Protein AF-A0A3A9BM10-F1 (afdb_monomer_lite)

Sequence (482 aa):
MTKKIKNFGVSIGGGRARRQSRIPGQGSKAATGNDRKELGEEYSKADRIKEEGVYSTQPRVSHNRKKQYQLSRLTSVKRTGPEYLPGGRHADERDFKALGIKGVEFGVSLSDEDAQEAMDACYLALCDLARVLNIDKKEVSLGGTLSLSFGARGHGGAGPVTYDPKYQVINFTREGGAGSLAHEWAHALDYYIGKACRLGRDGTRAAVSGCPGMEGVPPSVNELLWGMVSRREPLTNKEQLQIMEEISQNRIREEEIRCGEILQSVIPNTLTDQQQTAWNRAVWEVYDTRRCASLDMYVLRNYPNRAIEELSRVHKEITGHAIPKDKKRRLNYAFASLARIEEIPVNVERPRWREHKTEFYKNSWEMDKRYAKTIHGRYSDNCERLARAFEAYVADKLEKEGNQSQYLTAHSEDVVFVRENGESVYGGPVGEEKAEINRRFDVMFWELKEMRVFRWENIEEGKVYQKTLGASKNSKRILIRC

Foldseek 3Di:
DQDQDAKDADDQPDFDDPPPDDDDDDDDDDDDDDDDDDDDDDPDDDDDDDDDDDDDDDDDDDDDDFAAFDDDADPDWDWDDDDPAPPPDFDDPVLCVQLLARIEEEAPPDDSVNVRVVRRLVSVQLVLVCVLLVHRSNCLNQQSQAHEYEQRDDDPPAHQWAADLVSNYIYGHPRDQQAQQLLRSLLSVQQLQQVLLVHDPDPDRDGLLQPAPDPSRDPLSNVLLVLLWKDKDWDDLVRLVVVLVVVLVVVLVVLVVVLVVLVVVLDDPDADPVLVVQLVVLVVLCLVCLLVQDLCALVDPPRHDPSLVSNQVSSCVVPVHGDDSVSSSSSSVSSPVSNVSNPDDRDCPDTDIDMDTALSLVLQVVQQVRHDAHPVGGCNRSSNLSSLLSLLLSQVSQVVVVIGTSSRHVQNFPFSDADPVRRTRHSHHDDPSSVVSSVSVVVVSVVCVVSVSSDNDPPPDDDDPPDDPPDDPDPPDPPPDD

Radius of gyration: 34.66 Å; chains: 1; bounding box: 82×55×111 Å

pLDDT: mean 79.81, std 23.41, range [23.67, 98.62]

Structure (mmCIF, N/CA/C/O backbone):
data_AF-A0A3A9BM10-F1
#
_entry.id   AF-A0A3A9BM10-F1
#
loop_
_atom_site.group_PDB
_atom_site.id
_atom_site.type_symbol
_atom_site.label_atom_id
_atom_site.label_alt_id
_atom_site.label_comp_id
_atom_site.label_asym_id
_atom_site.label_entity_id
_atom_site.label_seq_id
_atom_site.pdbx_PDB_ins_code
_atom_site.Cartn_x
_atom_site.Cartn_y
_atom_site.Cartn_z
_atom_site.occupancy
_atom_site.B_iso_or_equiv
_atom_site.auth_seq_id
_atom_site.auth_comp_id
_atom_site.auth_asym_id
_atom_site.auth_atom_id
_atom_site.pdbx_PDB_model_num
ATOM 1 N N . MET A 1 1 ? -24.325 1.081 42.098 1.00 33.94 1 MET A N 1
ATOM 2 C CA . MET A 1 1 ? -23.499 -0.043 42.589 1.00 33.94 1 MET A CA 1
ATOM 3 C C . MET A 1 1 ? -22.815 -0.668 41.385 1.00 33.94 1 MET A C 1
ATOM 5 O O . MET A 1 1 ? -23.440 -1.456 40.686 1.00 33.94 1 MET A O 1
ATOM 9 N N . THR A 1 2 ? -21.588 -0.255 41.079 1.00 46.53 2 THR A N 1
ATOM 10 C CA . THR A 1 2 ? -20.764 -0.876 40.034 1.00 46.53 2 THR A CA 1
ATOM 11 C C . THR A 1 2 ? -20.427 -2.300 40.481 1.00 46.53 2 THR A C 1
ATOM 13 O O . THR A 1 2 ? -19.911 -2.523 41.577 1.00 46.53 2 THR A O 1
ATOM 16 N N . LYS A 1 3 ? -20.828 -3.304 39.693 1.00 59.88 3 LYS A N 1
ATOM 17 C CA . LYS A 1 3 ? -20.372 -4.681 39.915 1.00 59.88 3 LYS A CA 1
ATOM 18 C C . LYS A 1 3 ? -18.867 -4.700 39.665 1.00 59.88 3 LYS A C 1
ATOM 20 O O . LYS A 1 3 ? -18.425 -4.142 38.671 1.00 59.88 3 LYS A O 1
ATOM 25 N N . LYS A 1 4 ? -18.112 -5.383 40.527 1.00 74.19 4 LYS A N 1
ATOM 26 C CA . LYS A 1 4 ? -16.671 -5.578 40.333 1.00 74.19 4 LYS A CA 1
ATOM 27 C C . LYS A 1 4 ? -16.402 -6.177 38.950 1.00 74.19 4 LYS A C 1
ATOM 29 O O . LYS A 1 4 ? -16.955 -7.247 38.660 1.00 74.19 4 LYS A O 1
ATOM 34 N N . ILE A 1 5 ? -15.572 -5.524 38.137 1.00 82.06 5 ILE A N 1
ATOM 35 C CA . ILE A 1 5 ? -15.242 -6.001 36.792 1.00 82.06 5 ILE A CA 1
ATOM 36 C C . ILE A 1 5 ? -14.338 -7.226 36.916 1.00 82.06 5 ILE A C 1
ATOM 38 O O . ILE A 1 5 ? -13.445 -7.308 37.762 1.00 82.06 5 ILE A O 1
ATOM 42 N N . LYS A 1 6 ? -14.626 -8.251 36.113 1.00 85.69 6 LYS A N 1
ATOM 43 C CA . LYS A 1 6 ? -13.906 -9.527 36.121 1.00 85.69 6 LYS A CA 1
ATOM 44 C C . LYS A 1 6 ? -13.590 -9.935 34.695 1.00 85.69 6 LYS A C 1
ATOM 46 O O . LYS A 1 6 ? -14.360 -9.641 33.791 1.00 85.69 6 LYS A O 1
ATOM 51 N N . ASN A 1 7 ? -12.488 -10.656 34.519 1.00 87.81 7 ASN A N 1
ATOM 52 C CA . ASN A 1 7 ? -12.146 -11.277 33.242 1.00 87.81 7 ASN A CA 1
ATOM 53 C C . ASN A 1 7 ? -13.258 -12.239 32.803 1.00 87.81 7 ASN A C 1
ATOM 55 O O . ASN A 1 7 ? -13.839 -12.934 33.643 1.00 87.81 7 ASN A O 1
ATOM 59 N N . PHE A 1 8 ? -13.502 -12.318 31.498 1.00 91.88 8 PHE A N 1
ATOM 60 C CA . PHE A 1 8 ? -14.500 -13.214 30.921 1.00 91.88 8 PHE A CA 1
ATOM 61 C C . PHE A 1 8 ? -14.061 -13.774 29.563 1.00 91.88 8 PHE A C 1
ATOM 63 O O . PHE A 1 8 ? -13.199 -13.214 28.887 1.00 91.88 8 PHE A O 1
ATOM 70 N N . GLY A 1 9 ? -14.665 -14.897 29.164 1.00 86.88 9 GLY A N 1
ATOM 71 C CA . GLY A 1 9 ? -14.280 -15.659 27.972 1.00 86.88 9 GLY A CA 1
ATOM 72 C C . GLY A 1 9 ? -13.112 -16.625 28.204 1.00 86.88 9 GLY A C 1
ATOM 73 O O . GLY A 1 9 ? -12.806 -17.003 29.336 1.00 86.88 9 GLY A O 1
ATOM 74 N N . VAL A 1 10 ? -12.487 -17.081 27.117 1.00 84.00 10 VAL A N 1
ATOM 75 C CA . VAL A 1 10 ? -11.364 -18.032 27.177 1.00 84.00 10 VAL A CA 1
ATOM 76 C C . VAL A 1 10 ? -10.119 -17.329 27.717 1.00 84.00 10 VAL A C 1
ATOM 78 O O . VAL A 1 10 ? -9.809 -16.220 27.289 1.00 84.00 10 VAL A O 1
ATOM 81 N N . SER A 1 11 ? -9.372 -17.996 28.606 1.00 81.06 11 SER A N 1
ATOM 82 C CA . SER A 1 11 ? -8.107 -17.466 29.128 1.00 81.06 11 SER A CA 1
ATOM 83 C C . SER A 1 11 ? -7.165 -17.088 27.985 1.00 81.06 11 SER A C 1
ATOM 85 O O . SER A 1 11 ? -6.827 -17.915 27.129 1.00 81.06 11 SER A O 1
ATOM 87 N N . ILE A 1 12 ? -6.737 -15.828 27.978 1.00 78.69 12 ILE A N 1
ATOM 88 C CA . ILE A 1 12 ? -5.762 -15.326 27.027 1.00 78.69 12 ILE A CA 1
ATOM 89 C C . ILE A 1 12 ? -4.405 -15.696 27.640 1.00 78.69 12 ILE A C 1
ATOM 91 O O . ILE A 1 12 ? -4.025 -15.223 28.710 1.00 78.69 12 ILE A O 1
ATOM 95 N N . GLY A 1 13 ? -3.677 -16.628 27.021 1.00 63.09 13 GLY A N 1
ATOM 96 C CA . GLY A 1 13 ? -2.389 -17.097 27.545 1.00 63.09 13 GLY A CA 1
ATOM 97 C C . GLY A 1 13 ? -1.423 -15.943 27.875 1.00 63.09 13 GLY A C 1
ATOM 98 O O . GLY A 1 13 ? -1.469 -14.873 27.267 1.00 63.09 13 GLY A O 1
ATOM 99 N N . GLY A 1 14 ? -0.544 -16.144 28.863 1.00 60.22 14 GLY A N 1
ATOM 100 C CA . GLY A 1 14 ? 0.511 -15.179 29.215 1.00 60.22 14 GLY A CA 1
ATOM 101 C C . GLY A 1 14 ? 0.313 -14.375 30.509 1.00 60.22 14 GLY A C 1
ATOM 102 O O . GLY A 1 14 ? 1.160 -13.542 30.825 1.00 60.22 14 GLY A O 1
ATOM 103 N N . GLY A 1 15 ? -0.739 -14.628 31.295 1.00 44.81 15 GLY A N 1
ATOM 104 C CA . GLY A 1 15 ? -0.884 -14.046 32.635 1.00 44.81 15 GLY A CA 1
ATOM 105 C C . GLY A 1 15 ? 0.106 -14.644 33.650 1.00 44.81 15 GLY A C 1
ATOM 106 O O . GLY A 1 15 ? 0.186 -15.861 33.815 1.00 44.81 15 GLY A O 1
ATOM 107 N N . ARG A 1 16 ? 0.858 -13.802 34.373 1.00 35.97 16 ARG A N 1
ATOM 108 C CA . ARG A 1 16 ? 1.695 -14.237 35.508 1.00 35.97 16 ARG A CA 1
ATOM 109 C C . ARG A 1 16 ? 0.796 -14.647 36.684 1.00 35.97 16 ARG A C 1
ATOM 111 O O . ARG A 1 16 ? 0.310 -13.792 37.420 1.00 35.97 16 ARG A O 1
ATOM 118 N N . ALA A 1 17 ? 0.630 -15.947 36.918 1.00 34.75 17 ALA A N 1
ATOM 119 C CA . ALA A 1 17 ? 0.115 -16.446 38.191 1.00 34.75 17 ALA A CA 1
ATOM 120 C C . ALA A 1 17 ? 1.181 -16.233 39.284 1.00 34.75 17 ALA A C 1
ATOM 122 O O . ALA A 1 17 ? 2.255 -16.838 39.244 1.00 34.75 17 ALA A O 1
ATOM 123 N N . ARG A 1 18 ? 0.913 -15.376 40.279 1.00 32.56 18 ARG A N 1
ATOM 124 C CA . ARG A 1 18 ? 1.714 -15.343 41.514 1.00 32.56 18 ARG A CA 1
ATOM 125 C C . ARG A 1 18 ? 1.472 -16.663 42.254 1.00 32.56 18 ARG A C 1
ATOM 127 O O . ARG A 1 18 ? 0.453 -16.815 42.922 1.00 32.56 18 ARG A O 1
ATOM 134 N N . ARG A 1 19 ? 2.407 -17.616 42.157 1.00 27.39 19 ARG A N 1
ATOM 135 C CA . ARG A 1 19 ? 2.514 -18.710 43.135 1.00 27.39 19 ARG A CA 1
ATOM 136 C C . ARG A 1 19 ? 2.706 -18.069 44.512 1.00 27.39 19 ARG A C 1
ATOM 138 O O . ARG A 1 19 ? 3.761 -17.505 44.785 1.00 27.39 19 ARG A O 1
ATOM 145 N N . GLN A 1 20 ? 1.691 -18.138 45.370 1.00 29.11 20 GLN A N 1
ATOM 146 C CA . GLN A 1 20 ? 1.884 -17.958 46.805 1.00 29.11 20 GLN A CA 1
ATOM 147 C C . GLN A 1 20 ? 2.619 -19.198 47.322 1.00 29.11 20 GLN A C 1
ATOM 149 O O . GLN A 1 20 ? 2.002 -20.228 47.576 1.00 29.11 20 GLN A O 1
ATOM 154 N N . SER A 1 21 ? 3.943 -19.132 47.446 1.00 27.73 21 SER A N 1
ATOM 155 C CA . SER A 1 21 ? 4.690 -20.122 48.221 1.00 27.73 21 SER A CA 1
ATOM 156 C C . SER A 1 21 ? 4.852 -19.610 49.648 1.00 27.73 21 SER A C 1
ATOM 158 O O . SER A 1 21 ? 5.588 -18.656 49.898 1.00 27.73 21 SER A O 1
ATOM 160 N N . ARG A 1 22 ? 4.139 -20.264 50.571 1.00 25.30 22 ARG A N 1
ATOM 161 C CA . ARG A 1 22 ? 4.436 -20.276 52.006 1.00 25.30 22 ARG A CA 1
ATOM 162 C C . ARG A 1 22 ? 5.917 -20.619 52.221 1.00 25.30 22 ARG A C 1
ATOM 164 O O . ARG A 1 22 ? 6.416 -21.563 51.618 1.00 25.30 22 ARG A O 1
ATOM 171 N N . ILE A 1 23 ? 6.582 -19.872 53.096 1.00 30.00 23 ILE A N 1
ATOM 172 C CA . ILE A 1 23 ? 7.877 -20.236 53.694 1.00 30.00 23 ILE A CA 1
ATOM 173 C C . ILE A 1 23 ? 7.587 -21.298 54.771 1.00 30.00 23 ILE A C 1
ATOM 175 O O . ILE A 1 23 ? 6.645 -21.100 55.544 1.00 30.00 23 ILE A O 1
ATOM 179 N N . PRO A 1 24 ? 8.303 -22.441 54.793 1.00 25.88 24 PRO A N 1
ATOM 180 C CA . PRO A 1 24 ? 9.359 -22.601 55.804 1.00 25.88 24 PRO A CA 1
ATOM 181 C C . PRO A 1 24 ? 10.594 -23.419 55.368 1.00 25.88 24 PRO A C 1
ATOM 183 O O . PRO A 1 24 ? 10.475 -24.427 54.681 1.00 25.88 24 PRO A O 1
ATOM 186 N N . GLY A 1 25 ? 11.761 -23.038 55.909 1.00 24.45 25 GLY A N 1
ATOM 187 C CA . GLY A 1 25 ? 12.775 -24.008 56.359 1.00 24.45 25 GLY A CA 1
ATOM 188 C C . GLY A 1 25 ? 14.046 -24.197 55.519 1.00 24.45 25 GLY A C 1
ATOM 189 O O . GLY A 1 25 ? 14.058 -24.980 54.585 1.00 24.45 25 GLY A O 1
ATOM 190 N N . GLN A 1 26 ? 15.108 -23.499 55.942 1.00 26.48 26 GLN A N 1
ATOM 191 C CA . GLN A 1 26 ? 16.549 -23.836 55.962 1.00 26.48 26 GLN A CA 1
ATOM 192 C C . GLN A 1 26 ? 17.151 -24.875 54.988 1.00 26.48 26 GLN A C 1
ATOM 194 O O . GLN A 1 26 ? 16.798 -26.048 54.988 1.00 26.48 26 GLN A O 1
ATOM 199 N N . GLY A 1 27 ? 18.240 -24.467 54.322 1.00 23.67 27 GLY A N 1
ATOM 200 C CA . GLY A 1 27 ? 19.217 -25.376 53.716 1.00 23.67 27 GLY A CA 1
ATOM 201 C C . GLY A 1 27 ? 20.164 -24.663 52.753 1.00 23.67 27 GLY A C 1
ATOM 202 O O . GLY A 1 27 ? 19.807 -24.358 51.625 1.00 23.67 27 GLY A O 1
ATOM 203 N N . SER A 1 28 ? 21.365 -24.364 53.226 1.00 25.94 28 SER A N 1
ATOM 204 C CA . SER A 1 28 ? 22.469 -23.677 52.554 1.00 25.94 28 SER A CA 1
ATOM 205 C C . SER A 1 28 ? 22.942 -24.326 51.243 1.00 25.94 28 SER A C 1
ATOM 207 O O . SER A 1 28 ? 23.122 -25.539 51.180 1.00 25.94 28 SER A O 1
ATOM 209 N N . LYS A 1 29 ? 23.273 -23.494 50.241 1.00 25.28 29 LYS A N 1
ATOM 210 C CA . LYS A 1 29 ? 24.577 -23.470 49.539 1.00 25.28 29 LYS A CA 1
ATOM 211 C C . LYS A 1 29 ? 24.600 -22.380 48.463 1.00 25.28 29 LYS A C 1
ATOM 213 O O . LYS A 1 29 ? 23.728 -22.304 47.605 1.00 25.28 29 LYS A O 1
ATOM 218 N N . ALA A 1 30 ? 25.618 -21.529 48.547 1.00 27.72 30 ALA A N 1
ATOM 219 C CA . ALA A 1 30 ? 25.944 -20.516 47.558 1.00 27.72 30 ALA A CA 1
ATOM 220 C C . ALA A 1 30 ? 26.452 -21.177 46.268 1.00 27.72 30 ALA A C 1
ATOM 222 O O . ALA A 1 30 ? 27.347 -22.019 46.319 1.00 27.72 30 ALA A O 1
ATOM 223 N N . ALA A 1 31 ? 25.911 -20.758 45.126 1.00 25.73 31 ALA A N 1
ATOM 224 C CA . ALA A 1 31 ? 26.494 -20.993 43.814 1.00 25.73 31 ALA A CA 1
ATOM 225 C C . ALA A 1 31 ? 26.335 -19.714 42.984 1.00 25.73 31 ALA A C 1
ATOM 227 O O . ALA A 1 31 ? 25.233 -19.275 42.661 1.00 25.73 31 ALA A O 1
ATOM 228 N N . THR A 1 32 ? 27.470 -19.086 42.711 1.00 29.34 32 THR A N 1
ATOM 229 C CA . THR A 1 32 ? 27.656 -17.990 41.765 1.00 29.34 32 THR A CA 1
ATOM 230 C C . THR A 1 32 ? 27.450 -18.514 40.344 1.00 29.34 32 THR A C 1
ATOM 232 O O . THR A 1 32 ? 28.183 -19.402 39.917 1.00 29.34 32 THR A O 1
ATOM 235 N N . GLY A 1 33 ? 26.481 -17.971 39.607 1.00 26.00 33 GLY A N 1
ATOM 236 C CA . GLY A 1 33 ? 26.211 -18.359 38.222 1.00 26.00 33 GLY A CA 1
ATOM 237 C C . GLY A 1 33 ? 25.327 -17.330 37.529 1.00 26.00 33 GLY A C 1
ATOM 238 O O . GLY A 1 33 ? 24.178 -17.121 37.904 1.00 26.00 33 GLY A O 1
ATOM 239 N N . ASN A 1 34 ? 25.911 -16.629 36.566 1.00 28.83 34 ASN A N 1
ATOM 240 C CA . ASN A 1 34 ? 25.317 -15.544 35.800 1.00 28.83 34 ASN A CA 1
ATOM 241 C C . ASN A 1 34 ? 24.518 -16.111 34.612 1.00 28.83 34 ASN A C 1
ATOM 243 O O . ASN A 1 34 ? 25.023 -16.112 33.496 1.00 28.83 34 ASN A O 1
ATOM 247 N N . ASP A 1 35 ? 23.284 -16.565 34.843 1.00 26.73 35 ASP A N 1
ATOM 248 C CA . ASP A 1 35 ? 22.366 -16.985 33.772 1.00 26.73 35 ASP A CA 1
ATOM 249 C C . ASP A 1 35 ? 21.351 -15.879 33.463 1.00 26.73 35 ASP A C 1
ATOM 251 O O . ASP A 1 35 ? 20.239 -15.807 33.994 1.00 26.73 35 ASP A O 1
ATOM 255 N N . ARG A 1 36 ? 21.755 -14.971 32.573 1.00 27.80 36 ARG A N 1
ATOM 256 C CA . ARG A 1 36 ? 20.855 -14.072 31.843 1.00 27.80 36 ARG A CA 1
ATOM 257 C C . ARG A 1 36 ? 21.350 -13.935 30.413 1.00 27.80 36 ARG A C 1
ATOM 259 O O . ARG A 1 36 ? 22.270 -13.157 30.178 1.00 27.80 36 ARG A O 1
ATOM 266 N N . LYS A 1 37 ? 20.688 -14.633 29.486 1.00 29.12 37 LYS A N 1
ATOM 267 C CA . LYS A 1 37 ? 20.359 -14.206 28.109 1.00 29.12 37 LYS A CA 1
ATOM 268 C C . LYS A 1 37 ? 20.021 -15.431 27.263 1.00 29.12 37 LYS A C 1
ATOM 270 O O . LYS A 1 37 ? 20.894 -15.943 26.592 1.00 29.12 37 LYS A O 1
ATOM 275 N N . GLU A 1 38 ? 18.754 -15.814 27.218 1.00 30.31 38 GLU A N 1
ATOM 276 C CA . GLU A 1 38 ? 18.156 -16.395 26.013 1.00 30.31 38 GLU A CA 1
ATOM 277 C C . GLU A 1 38 ? 16.680 -16.017 26.030 1.00 30.31 38 GLU A C 1
ATOM 279 O O . GLU A 1 38 ? 15.956 -16.415 26.935 1.00 30.31 38 GLU A O 1
ATOM 284 N N . LEU A 1 39 ? 16.286 -15.135 25.110 1.00 28.12 39 LEU A N 1
ATOM 285 C CA . LEU A 1 39 ? 14.933 -14.928 24.580 1.00 28.12 39 LEU A CA 1
ATOM 286 C C . LEU A 1 39 ? 14.996 -13.657 23.729 1.00 28.12 39 LEU A C 1
ATOM 288 O O . LEU A 1 39 ? 14.843 -12.545 24.237 1.00 28.12 39 LEU A O 1
ATOM 292 N N . GLY A 1 40 ? 15.269 -13.825 22.435 1.00 30.12 40 GLY A N 1
ATOM 293 C CA . GLY A 1 40 ? 15.152 -12.726 21.478 1.00 30.12 40 GLY A CA 1
ATOM 294 C C . GLY A 1 40 ? 16.140 -12.717 20.320 1.00 30.12 40 GLY A C 1
ATOM 295 O O . GLY A 1 40 ? 16.544 -11.631 19.934 1.00 30.12 40 GLY A O 1
ATOM 296 N N . GLU A 1 41 ? 16.517 -13.859 19.746 1.00 30.02 41 GLU A N 1
ATOM 297 C CA . GLU A 1 41 ? 17.205 -13.885 18.447 1.00 30.02 41 GLU A CA 1
ATOM 298 C C . GLU A 1 41 ? 16.760 -15.102 17.634 1.00 30.02 41 GLU A C 1
ATOM 300 O O . GLU A 1 41 ? 17.451 -16.107 17.570 1.00 30.02 41 GLU A O 1
ATOM 305 N N . GLU A 1 42 ? 15.592 -15.020 16.997 1.00 26.86 42 GLU A N 1
ATOM 306 C CA . GLU A 1 42 ? 15.234 -15.970 15.937 1.00 26.86 42 GLU A CA 1
ATOM 307 C C . GLU A 1 42 ? 14.330 -15.321 14.879 1.00 26.86 42 GLU A C 1
ATOM 309 O O . GLU A 1 42 ? 13.257 -15.801 14.559 1.00 26.86 42 GLU A O 1
ATOM 314 N N . TYR A 1 43 ? 14.767 -14.184 14.330 1.00 27.44 43 TYR A N 1
ATOM 315 C CA . TYR A 1 43 ? 14.277 -13.670 13.045 1.00 27.44 43 TYR A CA 1
ATOM 316 C C . TYR A 1 43 ? 15.402 -12.897 12.356 1.00 27.44 43 TYR A C 1
ATOM 318 O O . TYR A 1 43 ? 15.563 -11.702 12.580 1.00 27.44 43 TYR A O 1
ATOM 326 N N . SER A 1 44 ? 16.221 -13.610 11.577 1.00 30.20 44 SER A N 1
ATOM 327 C CA . SER A 1 44 ? 16.968 -13.119 10.403 1.00 30.20 44 SER A CA 1
ATOM 328 C C . SER A 1 44 ? 18.084 -14.111 10.065 1.00 30.20 44 SER A C 1
ATOM 330 O O . SER A 1 44 ? 19.231 -13.929 10.470 1.00 30.20 44 SER A O 1
ATOM 332 N N . LYS A 1 45 ? 17.759 -15.179 9.330 1.00 26.55 45 LYS A N 1
ATOM 333 C CA . LYS A 1 45 ? 18.748 -15.946 8.558 1.00 26.55 45 LYS A CA 1
ATOM 334 C C . LYS A 1 45 ? 18.103 -16.487 7.286 1.00 26.55 45 LYS A C 1
ATOM 336 O O . LYS A 1 45 ? 17.608 -17.605 7.257 1.00 26.55 45 LYS A O 1
ATOM 341 N N . ALA A 1 46 ? 18.158 -15.683 6.236 1.00 26.06 46 ALA A N 1
ATOM 342 C CA . ALA A 1 46 ? 18.304 -16.174 4.877 1.00 26.06 46 ALA A CA 1
ATOM 343 C C . ALA A 1 46 ? 19.180 -15.164 4.121 1.00 26.06 46 ALA A C 1
ATOM 345 O O . ALA A 1 46 ? 19.015 -13.958 4.280 1.00 26.06 46 ALA A O 1
ATOM 346 N N . ASP A 1 47 ? 20.135 -15.703 3.371 1.00 29.05 47 ASP A N 1
ATOM 347 C CA . ASP A 1 47 ? 21.004 -15.045 2.391 1.00 29.05 47 ASP A CA 1
ATOM 348 C C . ASP A 1 47 ? 22.193 -14.227 2.908 1.00 29.05 47 ASP A C 1
ATOM 350 O O . ASP A 1 47 ? 22.205 -12.999 2.879 1.00 29.05 47 ASP A O 1
ATOM 354 N N . ARG A 1 48 ? 23.276 -14.938 3.259 1.00 28.11 48 ARG A N 1
ATOM 355 C CA . ARG A 1 48 ? 24.652 -14.488 2.973 1.00 28.11 48 ARG A CA 1
ATOM 356 C C . ARG A 1 48 ? 25.536 -15.675 2.591 1.00 28.11 48 ARG A C 1
ATOM 358 O O . ARG A 1 48 ? 25.987 -16.428 3.452 1.00 28.11 48 ARG A O 1
ATOM 365 N N . ILE A 1 49 ? 25.784 -15.811 1.290 1.00 29.12 49 ILE A N 1
ATOM 366 C CA . ILE A 1 49 ? 26.937 -16.539 0.752 1.00 29.12 49 ILE A CA 1
ATOM 367 C C . ILE A 1 49 ? 28.191 -15.771 1.198 1.00 29.12 49 ILE A C 1
ATOM 369 O O . ILE A 1 49 ? 28.236 -14.544 1.112 1.00 29.12 49 ILE A O 1
ATOM 373 N N . LYS A 1 50 ? 29.157 -16.492 1.773 1.00 25.88 50 LYS A N 1
ATOM 374 C CA . LYS A 1 50 ? 30.409 -15.950 2.308 1.00 25.88 50 LYS A CA 1
ATOM 375 C C . LYS A 1 50 ? 31.418 -15.777 1.172 1.00 25.88 50 LYS A C 1
ATOM 377 O O . LYS A 1 50 ? 31.798 -16.772 0.567 1.00 25.88 50 LYS A O 1
ATOM 382 N N . GLU A 1 51 ? 31.905 -14.560 0.967 1.00 26.73 51 GLU A N 1
ATOM 383 C CA . GLU A 1 51 ? 33.243 -14.326 0.419 1.00 26.73 51 GLU A CA 1
ATOM 384 C C . GLU A 1 51 ? 34.076 -13.628 1.496 1.00 26.73 51 GLU A C 1
ATOM 386 O O . GLU A 1 51 ? 33.649 -12.649 2.112 1.00 26.73 51 GLU A O 1
ATOM 391 N N . GLU A 1 52 ? 35.231 -14.217 1.791 1.00 27.00 52 GLU A N 1
ATOM 392 C CA . GLU A 1 52 ? 36.181 -13.758 2.795 1.00 27.00 52 GLU A CA 1
ATOM 393 C C . GLU A 1 52 ? 36.980 -12.570 2.246 1.00 27.00 52 GLU A C 1
ATOM 395 O O . GLU A 1 52 ? 37.692 -12.686 1.254 1.00 27.00 52 GLU A O 1
ATOM 400 N N . GLY A 1 53 ? 36.871 -11.418 2.909 1.00 24.92 53 GLY A N 1
ATOM 401 C CA . GLY A 1 53 ? 37.636 -10.216 2.597 1.00 24.92 53 GLY A CA 1
ATOM 402 C C . GLY A 1 53 ? 37.942 -9.439 3.873 1.00 24.92 53 GLY A C 1
ATOM 403 O O . GLY A 1 53 ? 37.044 -9.076 4.628 1.00 24.92 53 GLY A O 1
ATOM 404 N N . VAL A 1 54 ? 39.233 -9.245 4.127 1.00 28.75 54 VAL A N 1
ATOM 405 C CA . VAL A 1 54 ? 39.852 -8.606 5.296 1.00 28.75 54 VAL A CA 1
ATOM 406 C C . VAL A 1 54 ? 39.295 -7.193 5.533 1.00 28.75 54 VAL A C 1
ATOM 408 O O . VAL A 1 54 ? 39.421 -6.336 4.664 1.00 28.75 54 VAL A O 1
ATOM 411 N N . TYR A 1 55 ? 38.739 -6.915 6.722 1.00 25.81 55 TYR A N 1
ATOM 412 C CA . TYR A 1 55 ? 38.305 -5.563 7.106 1.00 25.81 55 TYR A CA 1
ATOM 413 C C . TYR A 1 55 ? 39.126 -4.980 8.259 1.00 25.81 55 TYR A C 1
ATOM 415 O O . TYR A 1 55 ? 39.112 -5.464 9.390 1.00 25.81 55 TYR A O 1
ATOM 423 N N . SER A 1 56 ? 39.793 -3.876 7.921 1.00 27.11 56 SER A N 1
ATOM 424 C CA . SER A 1 56 ? 40.359 -2.859 8.804 1.00 27.11 56 SER A CA 1
ATOM 425 C C . SER A 1 56 ? 39.346 -2.385 9.858 1.00 27.11 56 SER A C 1
ATOM 427 O O . SER A 1 56 ? 38.201 -2.048 9.546 1.00 27.11 56 SER A O 1
ATOM 429 N N . THR A 1 57 ? 39.772 -2.352 11.121 1.00 29.83 57 THR A N 1
ATOM 430 C CA . THR A 1 57 ? 38.991 -1.858 12.258 1.00 29.83 57 THR A CA 1
ATOM 431 C C . THR A 1 57 ? 38.973 -0.330 12.275 1.00 29.83 57 THR A C 1
ATOM 433 O O . THR A 1 57 ? 39.907 0.296 12.774 1.00 29.83 57 THR A O 1
ATOM 436 N N . GLN A 1 58 ? 37.895 0.280 11.781 1.00 28.78 58 GLN A N 1
ATOM 437 C CA . GLN A 1 58 ? 37.579 1.676 12.094 1.00 28.78 58 GLN A CA 1
ATOM 438 C C . GLN A 1 58 ? 36.694 1.775 13.355 1.00 28.78 58 GLN A C 1
ATOM 440 O O . GLN A 1 58 ? 35.874 0.882 13.602 1.00 28.78 58 GLN A O 1
ATOM 445 N N . PRO A 1 59 ? 36.841 2.833 14.178 1.00 29.89 59 PRO A N 1
ATOM 446 C CA . PRO A 1 59 ? 36.115 2.969 15.436 1.00 29.89 59 PRO A CA 1
ATOM 447 C C . PRO A 1 59 ? 34.606 3.131 15.210 1.00 29.89 59 PRO A C 1
ATOM 449 O O . PRO A 1 59 ? 34.162 3.876 14.337 1.00 29.89 59 PRO A O 1
ATOM 452 N N . ARG A 1 60 ? 33.799 2.448 16.032 1.00 31.67 60 ARG A N 1
ATOM 453 C CA . ARG A 1 60 ? 32.333 2.546 16.010 1.00 31.67 60 ARG A CA 1
ATOM 454 C C . ARG A 1 60 ? 31.887 3.952 16.416 1.00 31.67 60 ARG A C 1
ATOM 456 O O . ARG A 1 60 ? 31.948 4.306 17.590 1.00 31.67 60 ARG A O 1
ATOM 463 N N . VAL A 1 61 ? 31.376 4.713 15.453 1.00 35.03 61 VAL A N 1
ATOM 464 C CA . VAL A 1 61 ? 30.657 5.971 15.691 1.00 35.03 61 VAL A CA 1
ATOM 465 C C . VAL A 1 61 ? 29.400 5.674 16.519 1.00 35.03 61 VAL A C 1
ATOM 467 O O . VAL A 1 61 ? 28.596 4.807 16.154 1.00 35.03 61 VAL A O 1
ATOM 470 N N . SER A 1 62 ? 29.226 6.365 17.649 1.00 37.53 62 SER A N 1
ATOM 471 C CA . SER A 1 62 ? 28.042 6.231 18.499 1.00 37.53 62 SER A CA 1
ATOM 472 C C . SER A 1 62 ? 26.807 6.729 17.743 1.00 37.53 62 SER A C 1
ATOM 474 O O . SER A 1 62 ? 26.619 7.916 17.494 1.00 37.53 62 SER A O 1
ATOM 476 N N . HIS A 1 63 ? 25.942 5.803 17.336 1.00 51.75 63 HIS A N 1
ATOM 477 C CA . HIS A 1 63 ? 24.665 6.170 16.741 1.00 51.75 63 HIS A CA 1
ATOM 478 C C . HIS A 1 63 ? 23.720 6.592 17.868 1.00 51.75 63 HIS A C 1
ATOM 480 O O . HIS A 1 63 ? 23.352 5.767 18.708 1.00 51.75 63 HIS A O 1
ATOM 486 N N . ASN A 1 64 ? 23.319 7.866 17.891 1.00 62.38 64 ASN A N 1
ATOM 487 C CA . ASN A 1 64 ? 22.237 8.330 18.758 1.00 62.38 64 ASN A CA 1
ATOM 488 C C . ASN A 1 64 ? 21.004 7.438 18.543 1.00 62.38 64 ASN A C 1
ATOM 490 O O . ASN A 1 64 ? 20.499 7.300 17.427 1.00 62.38 64 ASN A O 1
ATOM 494 N N . ARG A 1 65 ? 20.528 6.797 19.615 1.00 80.75 65 ARG A N 1
ATOM 495 C CA . ARG A 1 65 ? 19.362 5.910 19.562 1.00 80.75 65 ARG A CA 1
ATOM 496 C C . ARG A 1 65 ? 18.126 6.741 19.210 1.00 80.75 65 ARG A C 1
ATOM 498 O O . ARG A 1 65 ? 17.781 7.665 19.945 1.00 80.75 65 ARG A O 1
ATOM 505 N N . LYS A 1 66 ? 17.461 6.412 18.096 1.00 87.06 66 LYS A N 1
ATOM 506 C CA . LYS A 1 66 ? 16.213 7.075 17.682 1.00 87.06 66 LYS A CA 1
ATOM 507 C C . LYS A 1 66 ? 15.165 6.964 18.790 1.00 87.06 66 LYS A C 1
ATOM 509 O O . LYS A 1 66 ? 15.051 5.918 19.433 1.00 87.06 66 LYS A O 1
ATOM 514 N N . LYS A 1 67 ? 14.410 8.041 19.010 1.00 87.38 67 LYS A N 1
ATOM 515 C CA . LYS A 1 67 ? 13.311 8.075 19.985 1.00 87.38 67 LYS A CA 1
ATOM 516 C C . LYS A 1 67 ? 12.064 7.418 19.396 1.00 87.38 67 LYS A C 1
ATOM 518 O O . LYS A 1 67 ? 11.885 7.401 18.182 1.00 87.38 67 LYS A O 1
ATOM 523 N N . GLN A 1 68 ? 11.203 6.884 20.251 1.00 83.69 68 GLN A N 1
ATOM 524 C CA . GLN A 1 68 ? 9.904 6.361 19.831 1.00 83.69 68 GLN A CA 1
ATOM 525 C C . GLN A 1 68 ? 8.968 7.522 19.484 1.00 83.69 68 GLN A C 1
ATOM 527 O O . GLN A 1 68 ? 8.968 8.529 20.199 1.00 83.69 68 GLN A O 1
ATOM 532 N N . TYR A 1 69 ? 8.211 7.397 18.391 1.00 83.00 69 TYR A N 1
ATOM 533 C CA . TYR A 1 69 ? 7.179 8.372 18.046 1.00 83.00 69 TYR A CA 1
ATOM 534 C C . TYR A 1 69 ? 6.115 8.392 19.148 1.00 83.00 69 TYR A C 1
ATOM 536 O O . TYR A 1 69 ? 5.730 7.340 19.659 1.00 83.00 69 TYR A O 1
ATOM 544 N N . GLN A 1 70 ? 5.707 9.590 19.558 1.00 76.62 70 GLN A N 1
ATOM 545 C CA . GLN A 1 70 ? 4.712 9.797 20.604 1.00 76.62 70 GLN A CA 1
ATOM 546 C C . GLN A 1 70 ? 3.443 10.307 19.936 1.00 76.62 70 GLN A C 1
ATOM 548 O O . GLN A 1 70 ? 3.464 11.384 19.341 1.00 76.62 70 GLN A O 1
ATOM 553 N N . LEU A 1 71 ? 2.366 9.530 20.034 1.00 75.38 71 LEU A N 1
ATOM 554 C CA . LEU A 1 71 ? 1.044 9.964 19.597 1.00 75.38 71 LEU A CA 1
ATOM 555 C C . LEU A 1 71 ? 0.542 11.098 20.494 1.00 75.38 71 LEU A C 1
ATOM 557 O O . LEU A 1 71 ? 0.895 11.185 21.677 1.00 75.38 71 LEU A O 1
ATOM 561 N N . SER A 1 72 ? -0.277 11.974 19.919 1.00 70.00 72 SER A N 1
ATOM 562 C CA . SER A 1 72 ? -0.922 13.051 20.662 1.00 70.00 72 SER A CA 1
ATOM 563 C C . SER A 1 72 ? -1.811 12.462 21.772 1.00 70.00 72 SER A C 1
ATOM 565 O O . SER A 1 72 ? -2.531 11.488 21.574 1.00 70.00 72 SER A O 1
ATOM 567 N N . ARG A 1 73 ? -1.739 13.003 22.996 1.00 68.94 73 ARG A N 1
ATOM 568 C CA . ARG A 1 73 ? -2.581 12.512 24.100 1.00 68.94 73 ARG A CA 1
ATOM 569 C C . ARG A 1 73 ? -3.995 13.068 23.960 1.00 68.94 73 ARG A C 1
ATOM 571 O O . ARG A 1 73 ? -4.177 14.284 23.964 1.00 68.94 73 ARG A O 1
ATOM 578 N N . LEU A 1 74 ? -4.987 12.183 23.911 1.00 72.25 74 LEU A N 1
ATOM 579 C CA . LEU A 1 74 ? -6.398 12.562 23.961 1.00 72.25 74 LEU A CA 1
ATOM 580 C C . LEU A 1 74 ? -6.806 12.855 25.407 1.00 72.25 74 LEU A C 1
ATOM 582 O O . LEU A 1 74 ? -6.642 12.014 26.287 1.00 72.25 74 LEU A O 1
ATOM 586 N N . THR A 1 75 ? -7.345 14.048 25.656 1.00 67.12 75 THR A N 1
ATOM 587 C CA . THR A 1 75 ? -7.880 14.435 26.975 1.00 67.12 75 THR A CA 1
ATOM 588 C C . THR A 1 75 ? -9.294 13.912 27.213 1.00 67.12 75 THR A C 1
ATOM 590 O O . THR A 1 75 ? -9.694 13.724 28.355 1.00 67.12 75 THR A O 1
ATOM 593 N N . SER A 1 76 ? -10.054 13.688 26.140 1.00 74.69 76 SER A N 1
ATOM 594 C CA . SER A 1 76 ? -11.381 13.069 26.148 1.00 74.69 76 SER A CA 1
ATOM 595 C C . SER A 1 76 ? -11.632 12.410 24.793 1.00 74.69 76 SER A C 1
ATOM 597 O O . SER A 1 76 ? -11.102 12.871 23.780 1.00 74.69 76 SER A O 1
ATOM 599 N N . VAL A 1 77 ? -12.427 11.342 24.775 1.00 82.00 77 VAL A N 1
ATOM 600 C CA . VAL A 1 77 ? -12.770 10.606 23.554 1.00 82.00 77 VAL A CA 1
ATOM 601 C C . VAL A 1 77 ? -14.177 10.989 23.121 1.00 82.00 77 VAL A C 1
ATOM 603 O O . VAL A 1 77 ? -15.146 10.740 23.833 1.00 82.00 77 VAL A O 1
ATOM 606 N N . LYS A 1 78 ? -14.305 11.591 21.941 1.00 88.75 78 LYS A N 1
ATOM 607 C CA . LYS A 1 78 ? -15.590 11.950 21.339 1.00 88.75 78 LYS A CA 1
ATOM 608 C C . LYS A 1 78 ? -16.059 10.868 20.377 1.00 88.75 78 LYS A C 1
ATOM 610 O O . LYS A 1 78 ? -15.283 10.313 19.595 1.00 88.75 78 LYS A O 1
ATOM 615 N N . ARG A 1 79 ? -17.365 10.615 20.405 1.00 92.25 79 ARG A N 1
ATOM 616 C CA . ARG A 1 79 ? -18.046 9.713 19.482 1.00 92.25 79 ARG A CA 1
ATOM 617 C C . ARG A 1 79 ? -19.394 10.297 19.074 1.00 92.25 79 ARG A C 1
ATOM 619 O O . ARG A 1 79 ? -20.159 10.729 19.931 1.00 92.25 79 ARG A O 1
ATOM 626 N N . THR A 1 80 ? -19.697 10.248 17.783 1.00 94.38 80 THR A N 1
ATOM 627 C CA . THR A 1 80 ? -21.043 10.443 17.233 1.00 94.38 80 THR A CA 1
ATOM 628 C C . THR A 1 80 ? -21.394 9.230 16.376 1.00 94.38 80 THR A C 1
ATOM 630 O O . THR A 1 80 ? -20.535 8.680 15.691 1.00 94.38 80 THR A O 1
ATOM 633 N N . GLY A 1 81 ? -22.632 8.754 16.472 1.00 92.56 81 GLY A N 1
ATOM 634 C CA . GLY A 1 81 ? -23.077 7.549 15.779 1.00 92.56 81 GLY A CA 1
ATOM 635 C C . GLY A 1 81 ? -24.288 6.909 16.446 1.00 92.56 81 GLY A C 1
ATOM 636 O O . GLY A 1 81 ? -24.776 7.426 17.454 1.00 92.56 81 GLY A O 1
ATOM 637 N N . PRO A 1 82 ? -24.765 5.771 15.916 1.00 94.25 82 PRO A N 1
ATOM 638 C CA . PRO A 1 82 ? -25.905 5.060 16.479 1.00 94.25 82 PRO A CA 1
ATOM 639 C C . PRO A 1 82 ? -25.709 4.697 17.956 1.00 94.25 82 PRO A C 1
ATOM 641 O O . PRO A 1 82 ? -24.583 4.471 18.421 1.00 94.25 82 PRO A O 1
ATOM 644 N N . GLU A 1 83 ? -26.823 4.610 18.679 1.00 94.50 83 GLU A N 1
ATOM 645 C CA . GLU A 1 83 ? -26.862 4.142 20.062 1.00 94.50 83 GLU A CA 1
ATOM 646 C C . GLU A 1 83 ? -26.852 2.605 20.092 1.00 94.50 83 GLU A C 1
ATOM 648 O O . GLU A 1 83 ? -27.749 1.955 19.557 1.00 94.50 83 GLU A O 1
ATOM 653 N N . TYR A 1 84 ? -25.828 2.011 20.715 1.00 95.31 84 TYR A N 1
ATOM 654 C CA . TYR A 1 84 ? -25.738 0.551 20.905 1.00 95.31 84 TYR A CA 1
ATOM 655 C C . TYR A 1 84 ? -25.950 0.110 22.359 1.00 95.31 84 TYR A C 1
ATOM 657 O O . TYR A 1 84 ? -26.162 -1.076 22.616 1.00 95.31 84 TYR A O 1
ATOM 665 N N . LEU A 1 85 ? -25.889 1.052 23.303 1.00 93.88 85 LEU A N 1
ATOM 666 C CA . LEU A 1 85 ? -26.050 0.835 24.739 1.00 93.88 85 LEU A CA 1
ATOM 667 C C . LEU A 1 85 ? -27.240 1.673 25.238 1.00 93.88 85 LEU A C 1
ATOM 669 O O . LEU A 1 85 ? -27.038 2.760 25.778 1.00 93.88 85 LEU A O 1
ATOM 673 N N . PRO A 1 86 ? -28.483 1.201 25.019 1.00 91.00 86 PRO A N 1
ATOM 674 C CA . PRO A 1 86 ? -29.678 1.990 25.286 1.00 91.00 86 PRO A CA 1
ATOM 675 C C . PRO A 1 86 ? -29.799 2.362 26.763 1.00 91.00 86 PRO A C 1
ATOM 677 O O . PRO A 1 86 ? -29.522 1.546 27.648 1.00 91.00 86 PRO A O 1
ATOM 680 N N . GLY A 1 87 ? -30.247 3.592 27.018 1.00 88.31 87 GLY A N 1
ATOM 681 C CA . GLY A 1 87 ? -30.482 4.092 28.375 1.00 88.31 87 GLY A CA 1
ATOM 682 C C . GLY A 1 87 ? -29.198 4.354 29.166 1.00 88.31 87 GLY A C 1
ATOM 683 O O . GLY A 1 87 ? -29.235 4.352 30.395 1.00 88.31 87 GLY A O 1
ATOM 684 N N . GLY A 1 88 ? -28.065 4.536 28.478 1.00 84.94 88 GLY A N 1
ATOM 685 C CA . GLY A 1 88 ? -26.774 4.831 29.107 1.00 84.94 88 GLY A CA 1
ATOM 686 C C . GLY A 1 88 ? -26.205 3.671 29.924 1.00 84.94 88 GLY A C 1
ATOM 687 O O . GLY A 1 88 ? -25.425 3.894 30.847 1.00 84.94 88 GLY A O 1
ATOM 688 N N . ARG A 1 89 ? -26.620 2.431 29.629 1.00 94.44 89 ARG A N 1
ATOM 689 C CA . ARG A 1 89 ? -26.069 1.249 30.299 1.00 94.44 89 ARG A CA 1
ATOM 690 C C . ARG A 1 89 ? -24.605 1.030 29.910 1.00 94.44 89 ARG A C 1
ATOM 692 O O . ARG A 1 89 ? -24.184 1.381 28.815 1.00 94.44 89 ARG A O 1
ATOM 699 N N . HIS A 1 90 ? -23.876 0.344 30.775 1.00 94.69 90 HIS A N 1
ATOM 700 C CA . HIS A 1 90 ? -22.525 -0.122 30.488 1.00 94.69 90 HIS A CA 1
ATOM 701 C C . HIS A 1 90 ? -22.526 -1.375 29.597 1.00 94.69 90 HIS A C 1
ATOM 703 O O . HIS A 1 90 ? -23.470 -2.179 29.641 1.00 94.69 90 HIS A O 1
ATOM 709 N N . ALA A 1 91 ? -21.469 -1.538 28.800 1.00 94.62 91 ALA A N 1
ATOM 710 C CA . ALA A 1 91 ? -21.191 -2.761 28.062 1.00 94.62 91 ALA A CA 1
ATOM 711 C C . ALA A 1 91 ? -20.785 -3.881 29.028 1.00 94.62 91 ALA A C 1
ATOM 713 O O . ALA A 1 91 ? -20.043 -3.660 29.989 1.00 94.62 91 ALA A O 1
ATOM 714 N N . ASP A 1 92 ? -21.250 -5.099 28.761 1.00 93.62 92 ASP A N 1
ATOM 715 C CA . ASP A 1 92 ? -20.957 -6.270 29.585 1.00 93.62 92 ASP A CA 1
ATOM 716 C C . ASP A 1 92 ? -20.440 -7.468 28.766 1.00 93.62 92 ASP A C 1
ATOM 718 O O . ASP A 1 92 ? -20.240 -7.405 27.553 1.00 93.62 92 ASP A O 1
ATOM 722 N N . GLU A 1 93 ? -20.193 -8.596 29.434 1.00 94.50 93 GLU A N 1
ATOM 723 C CA . GLU A 1 93 ? -19.722 -9.830 28.791 1.00 94.50 93 GLU A CA 1
ATOM 724 C C . GLU A 1 93 ? -20.615 -10.288 27.620 1.00 94.50 93 GLU A C 1
ATOM 726 O O . GLU A 1 93 ? -20.110 -10.848 26.643 1.00 94.50 93 GLU A O 1
ATOM 731 N N . ARG A 1 94 ? -21.936 -10.077 27.695 1.00 94.69 94 ARG A N 1
ATOM 732 C CA . ARG A 1 94 ? -22.875 -10.511 26.650 1.00 94.69 94 ARG A CA 1
ATOM 733 C C . ARG A 1 94 ? -22.687 -9.691 25.382 1.00 94.69 94 ARG A C 1
ATOM 735 O O . ARG A 1 94 ? -22.745 -10.262 24.295 1.00 94.69 94 ARG A O 1
ATOM 742 N N . ASP A 1 95 ? -22.412 -8.399 25.523 1.00 96.69 95 ASP A N 1
ATOM 743 C CA . ASP A 1 95 ? -22.135 -7.497 24.405 1.00 96.69 95 ASP A CA 1
ATOM 744 C C . ASP A 1 95 ? -20.878 -7.934 23.632 1.00 96.69 95 ASP A C 1
ATOM 746 O O . ASP A 1 95 ? -20.912 -8.096 22.411 1.00 96.69 95 ASP A O 1
ATOM 750 N N . PHE A 1 96 ? -19.784 -8.243 24.334 1.00 96.56 96 PHE A N 1
ATOM 751 C CA . PHE A 1 96 ? -18.552 -8.732 23.699 1.00 96.56 96 PHE A CA 1
ATOM 752 C C . PHE A 1 96 ? -18.703 -10.138 23.101 1.00 96.56 96 PHE A C 1
ATOM 754 O O . PHE A 1 96 ? -18.170 -10.404 22.021 1.00 96.56 96 PHE A O 1
ATOM 761 N N . LYS A 1 97 ? -19.479 -11.029 23.734 1.00 94.75 97 LYS A N 1
ATOM 762 C CA . LYS A 1 97 ? -19.847 -12.324 23.131 1.00 94.75 97 LYS A CA 1
ATOM 763 C C . LYS A 1 97 ? -20.672 -12.153 21.856 1.00 94.75 97 LYS A C 1
ATOM 765 O O . LYS A 1 97 ? -20.483 -12.916 20.913 1.00 94.75 97 LYS A O 1
ATOM 770 N N . ALA A 1 98 ? -21.551 -11.151 21.792 1.00 95.06 98 ALA A N 1
ATOM 771 C CA . ALA A 1 98 ? -22.320 -10.843 20.586 1.00 95.06 98 ALA A CA 1
ATOM 772 C C . ALA A 1 98 ? -21.436 -10.323 19.437 1.00 95.06 98 ALA A C 1
ATOM 774 O O . ALA A 1 98 ? -21.759 -10.568 18.277 1.00 95.06 98 ALA A O 1
ATOM 775 N N . LEU A 1 99 ? -20.300 -9.686 19.749 1.00 96.25 99 LEU A N 1
ATOM 776 C CA . LEU A 1 99 ? -19.239 -9.351 18.786 1.00 96.25 99 LEU A CA 1
ATOM 777 C C . LEU A 1 99 ? -18.335 -10.541 18.427 1.00 96.25 99 LEU A C 1
ATOM 779 O O . LEU A 1 99 ? -17.412 -10.399 17.628 1.00 96.25 99 LEU A O 1
ATOM 783 N N . GLY A 1 100 ? -18.553 -11.711 19.030 1.00 95.00 100 GLY A N 1
ATOM 784 C CA . GLY A 1 100 ? -17.721 -12.889 18.812 1.00 95.00 100 GLY A CA 1
ATOM 785 C C . GLY A 1 100 ? -16.332 -12.819 19.456 1.00 95.00 100 GLY A C 1
ATOM 786 O O . GLY A 1 100 ? -15.475 -13.648 19.157 1.00 95.00 100 GLY A O 1
ATOM 787 N N . ILE A 1 101 ? -16.081 -11.843 20.332 1.00 96.12 101 ILE A N 1
ATOM 788 C CA . ILE A 1 101 ? -14.787 -11.675 20.998 1.00 96.12 101 ILE A CA 1
ATOM 789 C C . ILE A 1 101 ? -14.532 -12.869 21.923 1.00 96.12 101 ILE A C 1
ATOM 791 O O . ILE A 1 101 ? -15.358 -13.218 22.767 1.00 96.12 101 ILE A O 1
ATOM 795 N N . LYS A 1 102 ? -13.360 -13.491 21.770 1.00 94.44 102 LYS A N 1
ATOM 796 C CA . LYS A 1 102 ? -12.987 -14.739 22.450 1.00 94.44 102 LYS A CA 1
ATOM 797 C C . LYS A 1 102 ? -12.864 -14.583 23.968 1.00 94.44 102 LYS A C 1
ATOM 799 O O . LYS A 1 102 ? -13.175 -15.512 24.719 1.00 94.44 102 LYS A O 1
ATOM 804 N N . GLY A 1 103 ? -12.382 -13.430 24.415 1.00 93.50 103 GLY A N 1
ATOM 805 C CA . GLY A 1 103 ? -12.231 -13.111 25.827 1.00 93.50 103 GLY A CA 1
ATOM 806 C C . GLY A 1 103 ? -11.711 -11.701 26.058 1.00 93.50 103 GLY A C 1
ATOM 807 O O . GLY A 1 103 ? -11.113 -11.092 25.164 1.00 93.50 103 GLY A O 1
ATOM 808 N N . VAL A 1 104 ? -11.957 -11.201 27.266 1.00 93.31 104 VAL A N 1
ATOM 809 C CA . VAL A 1 104 ? -11.513 -9.891 27.740 1.00 93.31 104 VAL A CA 1
ATOM 810 C C . VAL A 1 104 ? -10.816 -10.049 29.089 1.00 93.31 104 VAL A C 1
ATOM 812 O O . VAL A 1 104 ? -11.347 -10.677 30.010 1.00 93.31 104 VAL A O 1
ATOM 815 N N . GLU A 1 105 ? -9.618 -9.475 29.206 1.00 92.31 105 GLU A N 1
ATOM 816 C CA . GLU A 1 105 ? -8.818 -9.486 30.434 1.00 92.31 105 GLU A CA 1
ATOM 817 C C . GLU A 1 105 ? -8.485 -8.079 30.934 1.00 92.31 105 GLU A C 1
ATOM 819 O O . GLU A 1 105 ? -8.096 -7.208 30.158 1.00 92.31 105 GLU A O 1
ATOM 824 N N . PHE A 1 106 ? -8.551 -7.894 32.250 1.00 89.00 106 PHE A N 1
ATOM 825 C CA . PHE A 1 106 ? -8.242 -6.650 32.947 1.00 89.00 106 PHE A CA 1
ATOM 826 C C . PHE A 1 106 ? -6.982 -6.801 33.796 1.00 89.00 106 PHE A C 1
ATOM 828 O O . PHE A 1 106 ? -6.764 -7.808 34.478 1.00 89.00 106 PHE A O 1
ATOM 835 N N . GLY A 1 107 ? -6.129 -5.783 33.746 1.00 83.12 107 GLY A N 1
ATOM 836 C CA . GLY A 1 107 ? -4.937 -5.686 34.570 1.00 83.12 107 GLY A CA 1
ATOM 837 C C . GLY A 1 107 ? -5.277 -5.415 36.027 1.00 83.12 107 GLY A C 1
ATOM 838 O O . GLY A 1 107 ? -6.189 -4.659 36.336 1.00 83.12 107 GLY A O 1
ATOM 839 N N . VAL A 1 108 ? -4.478 -5.979 36.934 1.00 78.75 108 VAL A N 1
ATOM 840 C CA . VAL A 1 108 ? -4.664 -5.852 38.394 1.00 78.75 108 VAL A CA 1
ATOM 841 C C . VAL A 1 108 ? -4.627 -4.393 38.873 1.00 78.75 108 VAL A C 1
ATOM 843 O O . VAL A 1 108 ? -5.130 -4.087 39.948 1.00 78.75 108 VAL A O 1
ATOM 846 N N . SER A 1 109 ? -4.001 -3.501 38.106 1.00 74.25 109 SER A N 1
ATOM 847 C CA . SER A 1 109 ? -3.825 -2.094 38.457 1.00 74.25 109 SER A CA 1
ATOM 848 C C . SER A 1 109 ? -4.923 -1.160 37.937 1.00 74.25 109 SER A C 1
ATOM 850 O O . SER A 1 109 ? -4.875 0.018 38.281 1.00 74.25 109 SER A O 1
ATOM 852 N N . LEU A 1 110 ? -5.872 -1.619 37.116 1.00 81.31 110 LEU A N 1
ATOM 853 C CA . LEU A 1 110 ? -6.998 -0.793 36.655 1.00 81.31 110 LEU A CA 1
ATOM 854 C C . LEU A 1 110 ? -8.087 -0.708 37.732 1.00 81.31 110 LEU A C 1
ATOM 856 O O . LEU A 1 110 ? -8.379 -1.710 38.386 1.00 81.31 110 LEU A O 1
ATOM 860 N N . SER A 1 111 ? -8.668 0.482 37.919 1.00 86.56 111 SER A N 1
ATOM 861 C CA . SER A 1 111 ? -9.899 0.631 38.703 1.00 86.56 111 SER A CA 1
ATOM 862 C C . SER A 1 111 ? -11.077 0.012 37.943 1.00 86.56 111 SER A C 1
ATOM 864 O O . SER A 1 111 ? -11.014 -0.161 36.722 1.00 86.56 111 SER A O 1
ATOM 866 N N . ASP A 1 112 ? -12.150 -0.329 38.661 1.00 87.38 112 ASP A N 1
ATOM 867 C CA . ASP A 1 112 ? -13.373 -0.826 38.023 1.00 87.38 112 ASP A CA 1
ATOM 868 C C . ASP A 1 112 ? -13.979 0.259 37.110 1.00 87.38 112 ASP A C 1
ATOM 870 O O . ASP A 1 112 ? -14.503 -0.055 36.047 1.00 87.38 112 ASP A O 1
ATOM 874 N N . GLU A 1 113 ? -13.851 1.536 37.478 1.00 88.38 113 GLU A N 1
ATOM 875 C CA . GLU A 1 113 ? -14.317 2.671 36.679 1.00 88.38 113 GLU A CA 1
ATOM 876 C C . GLU A 1 113 ? -13.536 2.820 35.362 1.00 88.38 113 GLU A C 1
ATOM 878 O O . GLU A 1 113 ? -14.152 2.842 34.296 1.00 88.38 113 GLU A O 1
ATOM 883 N N . ASP A 1 114 ? -12.196 2.840 35.412 1.00 85.56 114 ASP A N 1
ATOM 884 C CA . ASP A 1 114 ? -11.343 2.979 34.218 1.00 85.56 114 ASP A CA 1
ATOM 885 C C . ASP A 1 114 ? -11.538 1.785 33.271 1.00 85.56 114 ASP A C 1
ATOM 887 O O . ASP A 1 114 ? -11.569 1.925 32.045 1.00 85.56 114 ASP A O 1
ATOM 891 N N . ALA A 1 115 ? -11.668 0.582 33.841 1.00 87.31 115 ALA A N 1
ATOM 892 C CA . ALA A 1 115 ? -11.933 -0.626 33.075 1.00 87.31 115 ALA A CA 1
ATOM 893 C C . ALA A 1 115 ? -13.306 -0.567 32.388 1.00 87.31 115 ALA A C 1
ATOM 895 O O . ALA A 1 115 ? -13.400 -0.950 31.220 1.00 87.31 115 ALA A O 1
ATOM 896 N N . GLN A 1 116 ? -14.343 -0.061 33.067 1.00 90.75 116 GLN A N 1
ATOM 897 C CA . GLN A 1 116 ? -15.674 0.075 32.475 1.00 90.75 116 GLN A CA 1
ATOM 898 C C . GLN A 1 116 ? -15.686 1.093 31.335 1.00 90.75 116 GLN A C 1
ATOM 900 O O . GLN A 1 116 ? -16.227 0.809 30.269 1.00 90.75 116 GLN A O 1
ATOM 905 N N . GLU A 1 117 ? -15.061 2.255 31.530 1.00 88.88 117 GLU A N 1
ATOM 906 C CA . GLU A 1 117 ? -14.998 3.303 30.509 1.00 88.88 117 GLU A CA 1
ATOM 907 C C . GLU A 1 117 ? -14.270 2.806 29.250 1.00 88.88 117 GLU A C 1
ATOM 909 O O . GLU A 1 117 ? -14.752 2.982 28.126 1.00 88.88 117 GLU A O 1
ATOM 914 N N . ALA A 1 118 ? -13.148 2.098 29.426 1.00 87.75 118 ALA A N 1
ATOM 915 C CA . ALA A 1 118 ? -12.414 1.497 28.318 1.00 87.75 118 ALA A CA 1
ATOM 916 C C . ALA A 1 118 ? -13.221 0.399 27.602 1.00 87.75 118 ALA A C 1
ATOM 918 O O . ALA A 1 118 ? -13.187 0.322 26.370 1.00 87.75 118 ALA A O 1
ATOM 919 N N . MET A 1 119 ? -13.964 -0.432 28.345 1.00 90.69 119 MET A N 1
ATOM 920 C CA . MET A 1 119 ? -14.867 -1.433 27.766 1.00 90.69 119 MET A CA 1
ATOM 921 C C . MET A 1 119 ? -15.960 -0.788 26.922 1.00 90.69 119 MET A C 1
ATOM 923 O O . MET A 1 119 ? -16.179 -1.218 25.790 1.00 90.69 119 MET A O 1
ATOM 927 N N . ASP A 1 120 ? -16.633 0.229 27.455 1.00 93.06 120 ASP A N 1
ATOM 928 C CA . ASP A 1 120 ? -17.739 0.900 26.778 1.00 93.06 120 ASP A CA 1
ATOM 929 C C . ASP A 1 120 ? -17.252 1.548 25.481 1.00 93.06 120 ASP A C 1
ATOM 931 O O . ASP A 1 120 ? -17.807 1.297 24.409 1.00 93.06 120 ASP A O 1
ATOM 935 N N . ALA A 1 121 ? -16.156 2.311 25.551 1.00 92.00 121 ALA A N 1
ATOM 936 C CA . ALA A 1 121 ? -15.567 2.958 24.386 1.00 92.00 121 ALA A CA 1
ATOM 937 C C . ALA A 1 121 ? -15.132 1.937 23.321 1.00 92.00 121 ALA A C 1
ATOM 939 O O . ALA A 1 121 ? -15.430 2.112 22.138 1.00 92.00 121 ALA A O 1
ATOM 940 N N . CYS A 1 122 ? -14.495 0.838 23.736 1.00 93.38 122 CYS A N 1
ATOM 941 C CA . CYS A 1 122 ? -14.057 -0.224 22.835 1.00 93.38 122 CYS A CA 1
ATOM 942 C C . CYS A 1 122 ? -15.238 -0.968 22.189 1.00 93.38 122 CYS A C 1
ATOM 944 O O . CYS A 1 122 ? -15.233 -1.195 20.980 1.00 93.38 122 CYS A O 1
ATOM 946 N N . TYR A 1 123 ? -16.285 -1.301 22.951 1.00 95.62 123 TYR A N 1
ATOM 947 C CA . TYR A 1 123 ? -17.482 -1.955 22.415 1.00 95.62 123 TYR A CA 1
ATOM 948 C C . TYR A 1 123 ? -18.193 -1.081 21.375 1.00 95.62 123 TYR A C 1
ATOM 950 O O . TYR A 1 123 ? -18.529 -1.553 20.283 1.00 95.62 123 TYR A O 1
ATOM 958 N N . LEU A 1 124 ? -18.389 0.203 21.691 1.00 95.62 124 LEU A N 1
ATOM 959 C CA . LEU A 1 124 ? -19.004 1.167 20.779 1.00 95.62 124 LEU A CA 1
ATOM 960 C C . LEU A 1 124 ? -18.176 1.322 19.496 1.00 95.62 124 LEU A C 1
ATOM 962 O O . LEU A 1 124 ? -18.729 1.290 18.396 1.00 95.62 124 LEU A O 1
ATOM 966 N N . ALA A 1 125 ? -16.853 1.416 19.637 1.00 95.50 125 ALA A N 1
ATOM 967 C CA . ALA A 1 125 ? -15.909 1.490 18.531 1.00 95.50 125 ALA A CA 1
ATOM 968 C C . ALA A 1 125 ? -15.951 0.245 17.631 1.00 95.50 125 ALA A C 1
ATOM 970 O O . ALA A 1 125 ? -16.042 0.373 16.414 1.00 95.50 125 ALA A O 1
ATOM 971 N N . LEU A 1 126 ? -15.955 -0.965 18.194 1.00 97.25 126 LEU A N 1
ATOM 972 C CA . LEU A 1 126 ? -16.070 -2.197 17.405 1.00 97.25 126 LEU A CA 1
ATOM 973 C C . LEU A 1 126 ? -17.424 -2.300 16.686 1.00 97.25 126 LEU A C 1
ATOM 975 O O . LEU A 1 126 ? -17.476 -2.760 15.546 1.00 97.25 126 LEU A O 1
ATOM 979 N N . CYS A 1 127 ? -18.516 -1.834 17.302 1.00 97.75 127 CYS A N 1
ATOM 980 C CA . CYS A 1 127 ? -19.812 -1.760 16.627 1.00 97.75 127 CYS A CA 1
ATOM 981 C C . CYS A 1 127 ? -19.788 -0.793 15.435 1.00 97.75 127 CYS A C 1
ATOM 983 O O . CYS A 1 127 ? -20.323 -1.120 14.375 1.00 97.75 127 CYS A O 1
ATOM 985 N N . ASP A 1 128 ? -19.157 0.374 15.587 1.00 97.88 128 ASP A N 1
ATOM 986 C CA . ASP A 1 128 ? -18.978 1.312 14.477 1.00 97.88 128 ASP A CA 1
ATOM 987 C C . ASP A 1 128 ? -18.104 0.731 13.376 1.00 97.88 128 ASP A C 1
ATOM 989 O O . ASP A 1 128 ? -18.453 0.862 12.206 1.00 97.88 128 ASP A O 1
ATOM 993 N N . LEU A 1 129 ? -17.026 0.033 13.739 1.00 97.94 129 LEU A N 1
ATOM 994 C CA . LEU A 1 129 ? -16.147 -0.637 12.789 1.00 97.94 129 LEU A CA 1
ATOM 995 C C . LEU A 1 129 ? -16.910 -1.674 11.953 1.00 97.94 129 LEU A C 1
ATOM 997 O O . LEU A 1 129 ? -16.824 -1.656 10.727 1.00 97.94 129 LEU A O 1
ATOM 1001 N N . ALA A 1 130 ? -17.708 -2.537 12.593 1.00 97.38 130 ALA A N 1
ATOM 1002 C CA . ALA A 1 130 ? -18.545 -3.511 11.887 1.00 97.38 130 ALA A CA 1
ATOM 1003 C C . ALA A 1 130 ? -19.466 -2.829 10.865 1.00 97.38 130 ALA A C 1
ATOM 1005 O O . ALA A 1 130 ? -19.574 -3.249 9.711 1.00 97.38 130 ALA A O 1
ATOM 1006 N N . ARG A 1 131 ? -20.100 -1.736 11.301 1.00 97.38 131 ARG A N 1
ATOM 1007 C CA . ARG A 1 131 ? -21.059 -0.960 10.521 1.00 97.38 131 ARG A CA 1
ATOM 1008 C C . ARG A 1 131 ? -20.410 -0.313 9.298 1.00 97.38 131 ARG A C 1
ATOM 1010 O O . ARG A 1 131 ? -20.893 -0.528 8.190 1.00 97.38 131 ARG A O 1
ATOM 1017 N N . VAL A 1 132 ? -19.299 0.409 9.466 1.00 97.31 132 VAL A N 1
ATOM 1018 C CA . VAL A 1 132 ? -18.630 1.113 8.352 1.00 97.31 132 VAL A CA 1
ATOM 1019 C C . VAL A 1 132 ? -17.954 0.172 7.357 1.00 97.31 132 VAL A C 1
ATOM 1021 O O . VAL A 1 132 ? -17.846 0.491 6.173 1.00 97.31 132 VAL A O 1
ATOM 1024 N N . LEU A 1 133 ? -17.530 -1.012 7.810 1.00 96.75 133 LEU A N 1
ATOM 1025 C CA . LEU A 1 133 ? -17.025 -2.071 6.933 1.00 96.75 133 LEU A CA 1
ATOM 1026 C C . LEU A 1 133 ? -18.152 -2.878 6.271 1.00 96.75 133 LEU A C 1
ATOM 1028 O O . LEU A 1 133 ? -17.888 -3.684 5.369 1.00 96.75 133 LEU A O 1
ATOM 1032 N N . ASN A 1 134 ? -19.404 -2.666 6.690 1.00 95.50 134 ASN A N 1
ATOM 1033 C CA . ASN A 1 134 ? -20.575 -3.432 6.279 1.00 95.50 134 ASN A CA 1
ATOM 1034 C C . ASN A 1 134 ? -20.335 -4.950 6.417 1.00 95.50 134 ASN A C 1
ATOM 1036 O O . ASN A 1 134 ? -20.442 -5.706 5.445 1.00 95.50 134 ASN A O 1
ATOM 1040 N N . ILE A 1 135 ? -19.897 -5.367 7.606 1.00 95.00 135 ILE A N 1
ATOM 1041 C CA . ILE A 1 135 ? -19.709 -6.768 8.007 1.00 95.00 135 ILE A CA 1
ATOM 1042 C C . ILE A 1 135 ? -20.630 -7.091 9.186 1.00 95.00 135 ILE A C 1
ATOM 1044 O O . ILE A 1 135 ? -21.057 -6.193 9.914 1.00 95.00 135 ILE A O 1
ATOM 1048 N N . ASP A 1 136 ? -20.936 -8.374 9.389 1.00 94.81 136 ASP A N 1
ATOM 1049 C CA . ASP A 1 136 ? -21.654 -8.791 10.595 1.00 94.81 136 ASP A CA 1
ATOM 1050 C C . ASP A 1 136 ? -20.834 -8.426 11.843 1.00 94.81 136 ASP A C 1
ATOM 1052 O O . ASP A 1 136 ? -19.602 -8.503 11.843 1.00 94.81 136 ASP A O 1
ATOM 1056 N N . LYS A 1 137 ? -21.514 -8.028 12.923 1.00 94.94 137 LYS A N 1
ATOM 1057 C CA . LYS A 1 137 ? -20.871 -7.634 14.182 1.00 94.94 137 LYS A CA 1
ATOM 1058 C C . LYS A 1 137 ? -19.916 -8.696 14.719 1.00 94.94 137 LYS A C 1
ATOM 1060 O O . LYS A 1 137 ? -18.915 -8.333 15.322 1.00 94.94 137 LYS A O 1
ATOM 1065 N N . LYS A 1 138 ? -20.187 -9.981 14.489 1.00 95.19 138 LYS A N 1
ATOM 1066 C CA . LYS A 1 138 ? -19.313 -11.081 14.906 1.00 95.19 138 LYS A CA 1
ATOM 1067 C C . LYS A 1 138 ? -17.991 -11.122 14.148 1.00 95.19 138 LYS A C 1
ATOM 1069 O O . LYS A 1 138 ? -16.996 -11.613 14.676 1.00 95.19 138 LYS A O 1
ATOM 1074 N N . GLU A 1 139 ? -17.943 -10.592 12.931 1.00 95.06 139 GLU A N 1
ATOM 1075 C CA . GLU A 1 139 ? -16.756 -10.645 12.070 1.00 95.06 139 GLU A CA 1
ATOM 1076 C C . GLU A 1 139 ? -15.640 -9.704 12.536 1.00 95.06 139 GLU A C 1
ATOM 1078 O O . GLU A 1 139 ? -14.480 -9.913 12.183 1.00 95.06 139 GLU A O 1
ATOM 1083 N N . VAL A 1 140 ? -15.937 -8.726 13.405 1.00 96.31 140 VAL A N 1
ATOM 1084 C CA . VAL A 1 140 ? -14.894 -7.881 14.022 1.00 96.31 140 VAL A CA 1
ATOM 1085 C C . VAL A 1 140 ? -13.916 -8.697 14.862 1.00 96.31 140 VAL A C 1
ATOM 1087 O O . VAL A 1 140 ? -12.775 -8.286 15.050 1.00 96.31 140 VAL A O 1
ATOM 1090 N N . SER A 1 141 ? -14.336 -9.870 15.338 1.00 95.44 141 SER A N 1
ATOM 1091 C CA . SER A 1 141 ? -13.484 -10.798 16.078 1.00 95.44 141 SER A CA 1
ATOM 1092 C C . SER A 1 141 ? -12.601 -11.686 15.191 1.00 95.44 141 SER A C 1
ATOM 1094 O O . SER A 1 141 ? -11.863 -12.528 15.714 1.00 95.44 141 SER A O 1
ATOM 1096 N N . LEU A 1 142 ? -12.681 -11.526 13.863 1.00 94.38 142 LEU A N 1
ATOM 1097 C CA . LEU A 1 142 ? -11.871 -12.245 12.879 1.00 94.38 142 LEU A CA 1
ATOM 1098 C C . LEU A 1 142 ? -11.976 -13.768 13.070 1.00 94.38 142 LEU A C 1
ATOM 1100 O O . LEU A 1 142 ? -11.036 -14.443 13.513 1.00 94.38 142 LEU A O 1
ATOM 1104 N N . GLY A 1 143 ? -13.174 -14.297 12.802 1.00 89.75 143 GLY A N 1
ATOM 1105 C CA . GLY A 1 143 ? -13.501 -15.716 12.967 1.00 89.75 143 GLY A CA 1
ATOM 1106 C C . GLY A 1 143 ? -13.504 -16.191 14.426 1.00 89.75 143 GLY A C 1
ATOM 1107 O O . GLY A 1 143 ? -13.111 -17.325 14.696 1.00 89.75 143 GLY A O 1
ATOM 1108 N N . GLY A 1 144 ? -13.857 -15.318 15.377 1.00 91.62 144 GLY A N 1
ATOM 1109 C CA . GLY A 1 144 ? -13.923 -15.656 16.806 1.00 91.62 144 GLY A CA 1
ATOM 1110 C C . GLY A 1 144 ? -12.570 -15.867 17.469 1.00 91.62 144 GLY A C 1
ATOM 1111 O O . GLY A 1 144 ? -12.473 -16.527 18.504 1.00 91.62 144 GLY A O 1
ATOM 1112 N N . THR A 1 145 ? -11.500 -15.351 16.863 1.00 91.25 145 THR A N 1
ATOM 1113 C CA . THR A 1 145 ? -10.138 -15.579 17.355 1.00 91.25 145 THR A CA 1
ATOM 1114 C C . THR A 1 145 ? -9.576 -14.410 18.155 1.00 91.25 145 THR A C 1
ATOM 1116 O O . THR A 1 145 ? -8.698 -14.627 18.994 1.00 91.25 145 THR A O 1
ATOM 1119 N N . LEU A 1 146 ? -10.095 -13.200 17.936 1.00 94.75 146 LEU A N 1
ATOM 1120 C CA . LEU A 1 146 ? -9.630 -11.978 18.578 1.00 94.75 146 LEU A CA 1
ATOM 1121 C C . LEU A 1 146 ? -10.040 -11.921 20.053 1.00 94.75 146 LEU A C 1
ATOM 1123 O O . LEU A 1 146 ? -11.201 -12.128 20.408 1.00 94.75 146 LEU A O 1
ATOM 1127 N N . SER A 1 147 ? -9.074 -11.596 20.904 1.00 95.44 147 SER A N 1
ATOM 1128 C CA . SER A 1 147 ? -9.272 -11.285 22.322 1.00 95.44 147 SER A CA 1
ATOM 1129 C C . SER A 1 147 ? -8.857 -9.840 22.606 1.00 95.44 147 SER A C 1
ATOM 1131 O O . SER A 1 147 ? -8.118 -9.238 21.826 1.00 95.44 147 SER A O 1
ATOM 1133 N N . LEU A 1 148 ? -9.292 -9.284 23.733 1.00 94.00 148 LEU A N 1
ATOM 1134 C CA . LEU A 1 148 ? -8.943 -7.924 24.149 1.00 94.00 148 LEU A CA 1
ATOM 1135 C C . LEU A 1 148 ? -8.322 -7.952 25.544 1.00 94.00 148 LEU A C 1
ATOM 1137 O O . LEU A 1 148 ? -8.721 -8.749 26.394 1.00 94.00 148 LEU A O 1
ATOM 1141 N N . SER A 1 149 ? -7.357 -7.078 25.810 1.00 91.12 149 SER A N 1
ATOM 1142 C CA . SER A 1 149 ? -6.875 -6.891 27.175 1.00 91.12 149 SER A CA 1
ATOM 1143 C C . SER A 1 149 ? -6.623 -5.437 27.519 1.00 91.12 149 SER A C 1
ATOM 1145 O O . SER A 1 149 ? -5.962 -4.728 26.772 1.00 91.12 149 SER A O 1
ATOM 1147 N N . PHE A 1 150 ? -7.107 -5.014 28.680 1.00 88.00 150 PHE A N 1
ATOM 1148 C CA . PHE A 1 150 ? -6.975 -3.657 29.193 1.00 88.00 150 PHE A CA 1
ATOM 1149 C C . PHE A 1 150 ? -6.013 -3.675 30.376 1.00 88.00 150 PHE A C 1
ATOM 1151 O O . PHE A 1 150 ? -6.256 -4.364 31.362 1.00 88.00 150 PHE A O 1
ATOM 1158 N N . GLY A 1 151 ? -4.876 -2.986 30.271 1.00 77.94 151 GLY A N 1
ATOM 1159 C CA . GLY A 1 151 ? -3.859 -2.839 31.320 1.00 77.94 151 GLY A CA 1
ATOM 1160 C C . GLY A 1 151 ? -3.218 -4.137 31.833 1.00 77.94 151 GLY A C 1
ATOM 1161 O O . GLY A 1 151 ? -2.438 -4.093 32.782 1.00 77.94 151 GLY A O 1
ATOM 1162 N N . ALA A 1 152 ? -3.537 -5.297 31.248 1.00 64.44 152 ALA A N 1
ATOM 1163 C CA . ALA A 1 152 ? -3.088 -6.606 31.727 1.00 64.44 152 ALA A CA 1
ATOM 1164 C C . ALA A 1 152 ? -1.690 -6.997 31.230 1.00 64.44 152 ALA A C 1
ATOM 1166 O O . ALA A 1 152 ? -1.008 -7.792 31.881 1.00 64.44 152 ALA A O 1
ATOM 1167 N N . ARG A 1 153 ? -1.253 -6.456 30.085 1.00 66.56 153 ARG A N 1
ATOM 1168 C CA . ARG A 1 153 ? 0.039 -6.774 29.464 1.00 66.56 153 ARG A CA 1
ATOM 1169 C C . ARG A 1 153 ? 0.809 -5.470 29.204 1.00 66.56 153 ARG A C 1
ATOM 1171 O O . ARG A 1 153 ? 0.257 -4.519 28.664 1.00 66.56 153 ARG A O 1
ATOM 1178 N N . GLY A 1 154 ? 2.078 -5.394 29.616 1.00 55.94 154 GLY A N 1
ATOM 1179 C CA . GLY A 1 154 ? 2.926 -4.227 29.334 1.00 55.94 154 GLY A CA 1
ATOM 1180 C C . GLY A 1 154 ? 4.263 -4.207 30.084 1.00 55.94 154 GLY A C 1
ATOM 1181 O O . GLY A 1 154 ? 4.301 -4.319 31.306 1.00 55.94 154 GLY A O 1
ATOM 1182 N N . HIS A 1 155 ? 5.355 -4.039 29.332 1.00 42.00 155 HIS A N 1
ATOM 1183 C CA . HIS A 1 155 ? 6.660 -3.559 29.803 1.00 42.00 155 HIS A CA 1
ATOM 1184 C C . HIS A 1 155 ? 6.916 -2.211 29.108 1.00 42.00 155 HIS A C 1
ATOM 1186 O O . HIS A 1 155 ? 6.492 -2.039 27.964 1.00 42.00 155 HIS A O 1
ATOM 1192 N N . GLY A 1 156 ? 7.586 -1.260 29.769 1.00 39.66 156 GLY A N 1
ATOM 1193 C CA . GLY A 1 156 ? 7.895 0.048 29.172 1.00 39.66 156 GLY A CA 1
ATOM 1194 C C . GLY A 1 156 ? 8.548 -0.094 27.789 1.00 39.66 156 GLY A C 1
ATOM 1195 O O . GLY A 1 156 ? 9.558 -0.784 27.659 1.00 39.66 156 GLY A O 1
ATOM 1196 N N . GLY A 1 157 ? 7.946 0.523 26.765 1.00 43.72 157 GLY A N 1
ATOM 1197 C CA . GLY A 1 157 ? 8.412 0.495 25.368 1.00 43.72 157 GLY A CA 1
ATOM 1198 C C . GLY A 1 157 ? 7.388 0.004 24.331 1.00 43.72 157 GLY A C 1
ATOM 1199 O O . GLY A 1 157 ? 7.594 0.225 23.139 1.00 43.72 157 GLY A O 1
ATOM 1200 N N . ALA A 1 158 ? 6.284 -0.627 24.746 1.00 52.62 158 ALA A N 1
ATOM 1201 C CA . ALA A 1 158 ? 5.137 -0.879 23.864 1.00 52.62 158 ALA A CA 1
ATOM 1202 C C . ALA A 1 158 ? 4.313 0.412 23.674 1.00 52.62 158 ALA A C 1
ATOM 1204 O O . ALA A 1 158 ? 4.238 1.222 24.598 1.00 52.62 158 ALA A O 1
ATOM 1205 N N . GLY A 1 159 ? 3.742 0.619 22.481 1.00 60.06 159 GLY A N 1
ATOM 1206 C CA . GLY A 1 159 ? 2.829 1.737 22.206 1.00 60.06 159 GLY A CA 1
ATOM 1207 C C . GLY A 1 159 ? 1.557 1.688 23.073 1.00 60.06 159 GLY A C 1
ATOM 1208 O O . GLY A 1 159 ? 1.360 0.719 23.809 1.00 60.06 159 GLY A O 1
ATOM 1209 N N . PRO A 1 160 ? 0.693 2.720 23.012 1.00 71.88 160 PRO A N 1
ATOM 1210 C CA . PRO A 1 160 ? -0.513 2.795 23.838 1.00 71.88 160 PRO A CA 1
ATOM 1211 C C . PRO A 1 160 ? -1.456 1.603 23.611 1.00 71.88 160 PRO A C 1
ATOM 1213 O O . PRO A 1 160 ? -1.995 1.068 24.577 1.00 71.88 160 PRO A O 1
ATOM 1216 N N . VAL A 1 161 ? -1.576 1.122 22.372 1.00 79.94 161 VAL A N 1
ATOM 1217 C CA . VAL A 1 161 ? -2.201 -0.164 22.028 1.00 79.94 161 VAL A CA 1
ATOM 1218 C C . VAL A 1 161 ? -1.222 -0.968 21.185 1.00 79.94 161 VAL A C 1
ATOM 1220 O O . VAL A 1 161 ? -0.425 -0.376 20.464 1.00 79.94 161 VAL A O 1
ATOM 1223 N N . THR A 1 162 ? -1.254 -2.296 21.295 1.00 87.88 162 THR A N 1
ATOM 1224 C CA . THR A 1 162 ? -0.525 -3.193 20.387 1.00 87.88 162 THR A CA 1
ATOM 1225 C C . THR A 1 162 ? -1.285 -4.494 20.153 1.00 87.88 162 THR A C 1
ATOM 1227 O O . THR A 1 162 ? -1.785 -5.098 21.111 1.00 87.88 162 THR A O 1
ATOM 1230 N N . TYR A 1 163 ? -1.284 -4.994 18.924 1.00 92.31 163 TYR A N 1
ATOM 1231 C CA . TYR A 1 163 ? -1.711 -6.345 18.590 1.00 92.31 163 TYR A CA 1
ATOM 1232 C C . TYR A 1 163 ? -0.585 -7.363 18.842 1.00 92.31 163 TYR A C 1
ATOM 1234 O O . TYR A 1 163 ? 0.567 -7.159 18.471 1.00 92.31 163 TYR A O 1
ATOM 1242 N N . ASP A 1 164 ? -0.904 -8.504 19.451 1.00 91.12 164 ASP A N 1
ATOM 1243 C CA . ASP A 1 164 ? 0.015 -9.641 19.565 1.00 91.12 164 ASP A CA 1
ATOM 1244 C C . ASP A 1 164 ? -0.483 -10.801 18.678 1.00 91.12 164 ASP A C 1
ATOM 1246 O O . ASP A 1 164 ? -1.470 -11.463 19.026 1.00 91.12 164 ASP A O 1
ATOM 1250 N N . PRO A 1 165 ? 0.200 -11.107 17.554 1.00 89.94 165 PRO A N 1
ATOM 1251 C CA . PRO A 1 165 ? -0.195 -12.179 16.636 1.00 89.94 165 PRO A CA 1
ATOM 1252 C C . PRO A 1 165 ? -0.165 -13.587 17.243 1.00 89.94 165 PRO A C 1
ATOM 1254 O O . PRO A 1 165 ? -0.871 -14.487 16.766 1.00 89.94 165 PRO A O 1
ATOM 1257 N N . LYS A 1 166 ? 0.649 -13.810 18.286 1.00 87.69 166 LYS A N 1
ATOM 1258 C CA . LYS A 1 166 ? 0.775 -15.112 18.952 1.00 87.69 166 LYS A CA 1
ATOM 1259 C C . LYS A 1 166 ? -0.501 -15.431 19.717 1.00 87.69 166 LYS A C 1
ATOM 1261 O O . LYS A 1 166 ? -1.064 -16.514 19.547 1.00 87.69 166 LYS A O 1
ATOM 1266 N N . TYR A 1 167 ? -0.977 -14.479 20.515 1.00 89.25 167 TYR A N 1
ATOM 1267 C CA . TYR A 1 167 ? -2.175 -14.654 21.341 1.00 89.25 167 TYR A CA 1
ATOM 1268 C C . TYR A 1 167 ? -3.459 -14.133 20.685 1.00 89.25 167 TYR A C 1
ATOM 1270 O O . TYR A 1 167 ? -4.537 -14.410 21.204 1.00 89.25 167 TYR A O 1
ATOM 1278 N N . GLN A 1 168 ? -3.351 -13.447 19.541 1.00 92.94 168 GLN A N 1
ATOM 1279 C CA . GLN A 1 168 ? -4.457 -12.789 18.834 1.00 92.94 168 GLN A CA 1
ATOM 1280 C C . GLN A 1 168 ? -5.203 -11.829 19.759 1.00 92.94 168 GLN A C 1
ATOM 1282 O O . GLN A 1 168 ? -6.425 -11.882 19.885 1.00 92.94 168 GLN A O 1
ATOM 1287 N N . VAL A 1 169 ? -4.438 -10.993 20.462 1.00 93.44 169 VAL A N 1
ATOM 1288 C CA . VAL A 1 169 ? -4.966 -10.051 21.448 1.00 93.44 169 VAL A CA 1
ATOM 1289 C C . VAL A 1 169 ? -4.594 -8.631 21.065 1.00 93.44 169 VAL A C 1
ATOM 1291 O O . VAL A 1 169 ? -3.436 -8.366 20.752 1.00 93.44 169 VAL A O 1
ATOM 1294 N N . ILE A 1 170 ? -5.567 -7.726 21.105 1.00 93.25 170 ILE A N 1
ATOM 1295 C CA . ILE A 1 170 ? -5.299 -6.287 21.115 1.00 93.25 170 ILE A CA 1
ATOM 1296 C C . ILE A 1 170 ? -5.178 -5.872 22.575 1.00 93.25 170 ILE A C 1
ATOM 1298 O O . ILE A 1 170 ? -6.112 -6.041 23.364 1.00 93.25 170 ILE A O 1
ATOM 1302 N N . ASN A 1 171 ? -4.001 -5.382 22.941 1.00 89.62 171 ASN A N 1
ATOM 1303 C CA . ASN A 1 171 ? -3.693 -4.979 24.298 1.00 89.62 171 ASN A CA 1
ATOM 1304 C C . ASN A 1 171 ? -3.633 -3.458 24.413 1.00 89.62 171 ASN A C 1
ATOM 1306 O O . ASN A 1 171 ? -2.752 -2.836 23.828 1.00 89.62 171 ASN A O 1
ATOM 1310 N N . PHE A 1 172 ? -4.520 -2.895 25.224 1.00 86.38 172 PHE A N 1
ATOM 1311 C CA . PHE A 1 172 ? -4.556 -1.487 25.597 1.00 86.38 172 PHE A CA 1
ATOM 1312 C C . PHE A 1 172 ? -3.739 -1.289 26.875 1.00 86.38 172 PHE A C 1
ATOM 1314 O O . PHE A 1 172 ? -3.961 -1.973 27.878 1.00 86.38 172 PHE A O 1
ATOM 1321 N N . THR A 1 173 ? -2.775 -0.376 26.864 1.00 76.38 173 THR A N 1
ATOM 1322 C CA . THR A 1 173 ? -1.996 -0.032 28.059 1.00 76.38 173 THR A CA 1
ATOM 1323 C C . THR A 1 173 ? -2.789 0.895 28.984 1.00 76.38 173 THR A C 1
ATOM 1325 O O . THR A 1 173 ? -3.820 1.443 28.611 1.00 76.38 173 THR A O 1
ATOM 1328 N N . ARG A 1 174 ? -2.319 1.085 30.225 1.00 66.19 174 ARG A N 1
ATOM 1329 C CA . ARG A 1 174 ? -2.985 1.977 31.191 1.00 66.19 174 ARG A CA 1
ATOM 1330 C C . ARG A 1 174 ? -3.005 3.440 30.726 1.00 66.19 174 ARG A C 1
ATOM 1332 O O . ARG A 1 174 ? -3.958 4.148 31.010 1.00 66.19 174 ARG A O 1
ATOM 1339 N N . GLU A 1 175 ? -1.936 3.896 30.073 1.00 57.88 175 GLU A N 1
ATOM 1340 C CA . GLU A 1 175 ? -1.749 5.312 29.716 1.00 57.88 175 GLU A CA 1
ATOM 1341 C C . GLU A 1 175 ? -2.317 5.692 28.345 1.00 57.88 175 GLU A C 1
ATOM 1343 O O . GLU A 1 175 ? -2.219 6.851 27.944 1.00 57.88 175 GLU A O 1
ATOM 1348 N N . GLY A 1 176 ? -2.901 4.750 27.608 1.00 55.34 176 GLY A N 1
ATOM 1349 C CA . GLY A 1 176 ? -3.458 5.072 26.309 1.00 55.34 176 GLY A CA 1
ATOM 1350 C C . GLY A 1 176 ? -4.099 3.887 25.624 1.00 55.34 176 GLY A C 1
ATOM 1351 O O . GLY A 1 176 ? -3.771 2.732 25.877 1.00 55.34 176 GLY A O 1
ATOM 1352 N N . GLY A 1 177 ? -5.013 4.218 24.723 1.00 58.06 177 GLY A N 1
ATOM 1353 C CA . GLY A 1 177 ? -5.534 3.273 23.756 1.00 58.06 177 GLY A CA 1
ATOM 1354 C C . GLY A 1 177 ? -6.725 3.763 22.950 1.00 58.06 177 GLY A C 1
ATOM 1355 O O . GLY A 1 177 ? -7.015 3.240 21.877 1.00 58.06 177 GLY A O 1
ATOM 1356 N N . ALA A 1 178 ? -7.350 4.835 23.427 1.00 66.19 178 ALA A N 1
ATOM 1357 C CA . ALA A 1 178 ? -8.180 5.668 22.589 1.00 66.19 178 ALA A CA 1
ATOM 1358 C C . ALA A 1 178 ? -7.340 6.248 21.446 1.00 66.19 178 ALA A C 1
ATOM 1360 O O . ALA A 1 178 ? -6.290 6.835 21.701 1.00 66.19 178 ALA A O 1
ATOM 1361 N N . GLY A 1 179 ? -7.801 6.061 20.214 1.00 75.44 179 GLY A N 1
ATOM 1362 C CA . GLY A 1 179 ? -7.205 6.680 19.035 1.00 75.44 179 GLY A CA 1
ATOM 1363 C C . GLY A 1 179 ? -6.683 5.705 18.001 1.00 75.44 179 GLY A C 1
ATOM 1364 O O . GLY A 1 179 ? -6.689 6.060 16.834 1.00 75.44 179 GLY A O 1
ATOM 1365 N N . SER A 1 180 ? -6.286 4.494 18.402 1.00 83.38 180 SER A N 1
ATOM 1366 C CA . SER A 1 180 ? -5.540 3.569 17.531 1.00 83.38 180 SER A CA 1
ATOM 1367 C C . SER A 1 180 ? -6.173 2.182 17.408 1.00 83.38 180 SER A C 1
ATOM 1369 O O . SER A 1 180 ? -5.530 1.253 16.923 1.00 83.38 180 SER A O 1
ATOM 1371 N N . LEU A 1 181 ? -7.430 1.993 17.827 1.00 93.00 181 LEU A N 1
ATOM 1372 C CA . LEU A 1 181 ? -8.064 0.675 17.723 1.00 93.00 181 LEU A CA 1
ATOM 1373 C C . LEU A 1 181 ? -8.177 0.204 16.263 1.00 93.00 181 LEU A C 1
ATOM 1375 O O . LEU A 1 181 ? -7.966 -0.978 15.998 1.00 93.00 181 LEU A O 1
ATOM 1379 N N . ALA A 1 182 ? -8.459 1.097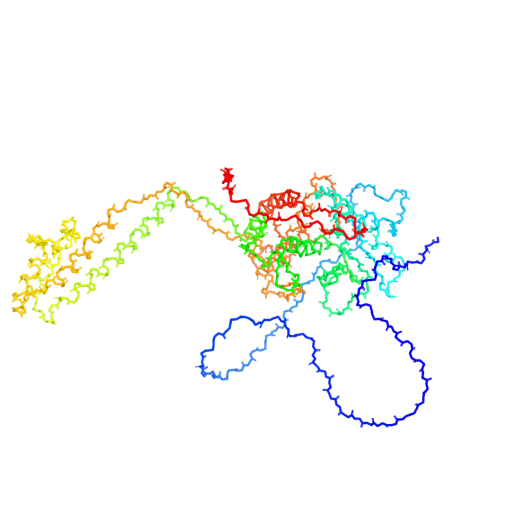 15.307 1.00 95.50 182 ALA A N 1
ATOM 1380 C CA . ALA A 1 182 ? -8.502 0.711 13.896 1.00 95.50 182 ALA A CA 1
ATOM 1381 C C . ALA A 1 182 ? -7.124 0.251 13.388 1.00 95.50 182 ALA A C 1
ATOM 1383 O O . ALA A 1 182 ? -7.047 -0.739 12.663 1.00 95.50 182 ALA A O 1
ATOM 1384 N N . HIS A 1 183 ? -6.045 0.912 13.819 1.00 94.62 183 HIS A N 1
ATOM 1385 C CA . HIS A 1 183 ? -4.667 0.544 13.489 1.00 94.62 183 HIS A CA 1
ATOM 1386 C C . HIS A 1 183 ? -4.337 -0.883 13.958 1.00 94.62 183 HIS A C 1
ATOM 1388 O O . HIS A 1 183 ? -3.933 -1.735 13.167 1.00 94.62 183 HIS A O 1
ATOM 1394 N N . GLU A 1 184 ? -4.591 -1.189 15.231 1.00 95.19 184 GLU A N 1
ATOM 1395 C CA . GLU A 1 184 ? -4.310 -2.522 15.775 1.00 95.19 184 GLU A CA 1
ATOM 1396 C C . GLU A 1 184 ? -5.238 -3.600 15.210 1.00 95.19 184 GLU A C 1
ATOM 1398 O O . GLU A 1 184 ? -4.826 -4.744 14.995 1.00 95.19 184 GLU A O 1
ATOM 1403 N N . TRP A 1 185 ? -6.491 -3.244 14.911 1.00 97.38 185 TRP A N 1
ATOM 1404 C CA . TRP A 1 185 ? -7.401 -4.146 14.215 1.00 97.38 185 TRP A CA 1
ATOM 1405 C C . TRP A 1 185 ? -6.927 -4.440 12.788 1.00 97.38 185 TRP A C 1
ATOM 1407 O O . TRP A 1 185 ? -7.051 -5.576 12.336 1.00 97.38 185 TRP A O 1
ATOM 1417 N N . ALA A 1 186 ? -6.314 -3.476 12.094 1.00 97.75 186 ALA A N 1
ATOM 1418 C CA . ALA A 1 186 ? -5.713 -3.704 10.782 1.00 97.75 186 ALA A CA 1
ATOM 1419 C C . ALA A 1 186 ? -4.546 -4.693 10.850 1.00 97.75 186 ALA A C 1
ATOM 1421 O O . ALA A 1 186 ? -4.458 -5.582 10.006 1.00 97.75 186 ALA A O 1
ATOM 1422 N N . HIS A 1 187 ? -3.689 -4.604 11.873 1.00 97.06 187 HIS A N 1
ATOM 1423 C CA . HIS A 1 187 ? -2.671 -5.627 12.113 1.00 97.06 187 HIS A CA 1
ATOM 1424 C C . HIS A 1 187 ? -3.300 -7.000 12.364 1.00 97.06 187 HIS A C 1
ATOM 1426 O O . HIS A 1 187 ? -2.847 -7.997 11.802 1.00 97.06 187 HIS A O 1
ATOM 1432 N N . ALA A 1 188 ? -4.376 -7.074 13.149 1.00 96.69 188 ALA A N 1
ATOM 1433 C CA . ALA A 1 188 ? -5.093 -8.329 13.350 1.00 96.69 188 ALA A CA 1
ATOM 1434 C C . ALA A 1 188 ? -5.670 -8.887 12.035 1.00 96.69 188 ALA A C 1
ATOM 1436 O O . ALA A 1 188 ? -5.492 -10.075 11.743 1.00 96.69 188 ALA A O 1
ATOM 1437 N N . LEU A 1 189 ? -6.295 -8.032 11.217 1.00 97.31 189 LEU A N 1
ATOM 1438 C CA . LEU A 1 189 ? -6.833 -8.376 9.902 1.00 97.31 189 LEU A CA 1
ATOM 1439 C C . LEU A 1 189 ? -5.731 -8.881 8.960 1.00 97.31 189 LEU A C 1
ATOM 1441 O O . LEU A 1 189 ? -5.924 -9.887 8.286 1.00 97.31 189 LEU A O 1
ATOM 1445 N N . ASP A 1 190 ? -4.570 -8.232 8.944 1.00 97.12 190 ASP A N 1
ATOM 1446 C CA . ASP A 1 190 ? -3.422 -8.577 8.099 1.00 97.12 190 ASP A CA 1
ATOM 1447 C C . ASP A 1 190 ? -2.953 -10.030 8.330 1.00 97.12 190 ASP A C 1
ATOM 1449 O O . ASP A 1 190 ? -2.808 -10.826 7.395 1.00 97.12 190 ASP A O 1
ATOM 1453 N N . TYR A 1 191 ? -2.827 -10.436 9.598 1.00 94.88 191 TYR A N 1
ATOM 1454 C CA . TYR A 1 191 ? -2.541 -11.830 9.962 1.00 94.88 191 TYR A CA 1
ATOM 1455 C C . TYR A 1 191 ? -3.724 -12.772 9.706 1.00 94.88 191 TYR A C 1
ATOM 1457 O O . TYR A 1 191 ? -3.519 -13.942 9.369 1.00 94.88 191 TYR A O 1
ATOM 1465 N N . TYR A 1 192 ? -4.961 -12.302 9.877 1.00 93.94 192 TYR A N 1
ATOM 1466 C CA . TYR A 1 192 ? -6.152 -13.112 9.632 1.00 93.94 192 TYR A CA 1
ATOM 1467 C C . TYR A 1 192 ? -6.305 -13.471 8.149 1.00 93.94 192 TYR A C 1
ATOM 1469 O O . TYR A 1 192 ? -6.517 -14.642 7.827 1.00 93.94 192 TYR A O 1
ATOM 1477 N N . ILE A 1 193 ? -6.103 -12.507 7.246 1.00 93.81 193 ILE A N 1
ATOM 1478 C CA . ILE A 1 193 ? -6.078 -12.745 5.799 1.00 93.81 193 ILE A CA 1
ATOM 1479 C C . ILE A 1 193 ? -4.934 -13.699 5.456 1.00 93.81 193 ILE A C 1
ATOM 1481 O O . ILE A 1 193 ? -5.153 -14.666 4.729 1.00 93.81 193 ILE A O 1
ATOM 1485 N N . GLY A 1 194 ? -3.739 -13.491 6.020 1.00 92.19 194 GLY A N 1
ATOM 1486 C CA . GLY A 1 194 ? -2.604 -14.383 5.783 1.00 92.19 194 GLY A CA 1
ATOM 1487 C C . GLY A 1 194 ? -2.896 -15.831 6.185 1.00 92.19 194 GLY A C 1
ATOM 1488 O O . GLY A 1 194 ? -2.648 -16.755 5.409 1.00 92.19 194 GLY A O 1
ATOM 1489 N N . LYS A 1 195 ? -3.549 -16.037 7.336 1.00 89.75 195 LYS A N 1
ATOM 1490 C CA . LYS A 1 195 ? -4.045 -17.353 7.766 1.00 89.75 195 LYS A CA 1
ATOM 1491 C C . LYS A 1 195 ? -5.091 -17.921 6.799 1.00 89.75 195 LYS A C 1
ATOM 1493 O O . LYS A 1 195 ? -4.996 -19.095 6.441 1.00 89.75 195 LYS A O 1
ATOM 1498 N N . ALA A 1 196 ? -6.078 -17.127 6.382 1.00 88.38 196 ALA A N 1
ATOM 1499 C CA . ALA A 1 196 ? -7.124 -17.561 5.449 1.00 88.38 196 ALA A CA 1
ATOM 1500 C C . ALA A 1 196 ? -6.544 -17.976 4.084 1.00 88.38 196 ALA A C 1
ATOM 1502 O O . ALA A 1 196 ? -6.988 -18.960 3.491 1.00 88.38 196 ALA A O 1
ATOM 1503 N N . CYS A 1 197 ? -5.490 -17.288 3.645 1.00 87.25 197 CYS A N 1
ATOM 1504 C CA . CYS A 1 197 ? -4.753 -17.565 2.414 1.00 87.25 197 CYS A CA 1
ATOM 1505 C C . CYS A 1 197 ? -3.673 -18.649 2.582 1.00 87.25 197 CYS A C 1
ATOM 1507 O O . CYS A 1 197 ? -2.958 -18.949 1.632 1.00 87.25 197 CYS A O 1
ATOM 1509 N N . ARG A 1 198 ? -3.567 -19.264 3.773 1.00 84.62 198 ARG A N 1
ATOM 1510 C CA . ARG A 1 198 ? -2.588 -20.314 4.114 1.00 84.62 198 ARG A CA 1
ATOM 1511 C C . ARG A 1 198 ? -1.133 -19.886 3.884 1.00 84.62 198 ARG A C 1
ATOM 1513 O O . ARG A 1 198 ? -0.303 -20.695 3.477 1.00 84.62 198 ARG A O 1
ATOM 1520 N N . LEU A 1 199 ? -0.831 -18.620 4.152 1.00 78.56 199 LEU A N 1
ATOM 1521 C CA . LEU A 1 199 ? 0.515 -18.067 4.035 1.00 78.56 199 LEU A CA 1
ATOM 1522 C C . LEU A 1 199 ? 1.342 -18.401 5.287 1.00 78.56 199 LEU A C 1
ATOM 1524 O O . LEU A 1 199 ? 0.868 -18.241 6.415 1.00 78.56 199 LEU A O 1
ATOM 1528 N N . GLY A 1 200 ? 2.585 -18.844 5.073 1.00 64.00 200 GLY A N 1
ATOM 1529 C CA . GLY A 1 200 ? 3.529 -19.269 6.116 1.00 64.00 200 GLY A CA 1
ATOM 1530 C C . GLY A 1 200 ? 3.946 -20.742 5.993 1.00 64.00 200 GLY A C 1
ATOM 1531 O O . GLY A 1 200 ? 3.203 -21.569 5.469 1.00 64.00 200 GLY A O 1
ATOM 1532 N N . ARG A 1 201 ? 5.155 -21.083 6.463 1.00 55.16 201 ARG A N 1
ATOM 1533 C CA . ARG A 1 201 ? 5.612 -22.481 6.593 1.00 55.16 201 ARG A CA 1
ATOM 1534 C C . ARG A 1 201 ? 5.232 -23.020 7.973 1.00 55.16 201 ARG A C 1
ATOM 1536 O O . ARG A 1 201 ? 5.297 -22.287 8.960 1.00 55.16 201 ARG A O 1
ATOM 1543 N N . ASP A 1 202 ? 4.844 -24.290 8.040 1.00 50.06 202 ASP A N 1
ATOM 1544 C CA . ASP A 1 202 ? 4.810 -25.093 9.273 1.00 50.06 202 ASP A CA 1
ATOM 1545 C C . ASP A 1 202 ? 4.081 -24.448 10.472 1.00 50.06 202 ASP A C 1
ATOM 1547 O O . ASP A 1 202 ? 4.522 -24.521 11.616 1.00 50.06 202 ASP A O 1
ATOM 1551 N N . GLY A 1 203 ? 2.943 -23.790 10.223 1.00 50.28 203 GLY A N 1
ATOM 1552 C CA . GLY A 1 203 ? 2.092 -23.230 11.282 1.00 50.28 203 GLY A CA 1
ATOM 1553 C C . GLY A 1 203 ? 2.504 -21.850 11.813 1.00 50.28 203 GLY A C 1
ATOM 1554 O O . GLY A 1 203 ? 1.825 -21.324 12.700 1.00 50.28 203 GLY A O 1
ATOM 1555 N N . THR A 1 204 ? 3.551 -21.220 11.263 1.00 55.66 204 THR A N 1
ATOM 1556 C CA . THR A 1 204 ? 3.839 -19.798 11.527 1.00 55.66 204 THR A CA 1
ATOM 1557 C C . THR A 1 204 ? 2.798 -18.911 10.842 1.00 55.66 204 THR A C 1
ATOM 1559 O O . THR A 1 204 ? 2.551 -19.026 9.644 1.00 55.66 204 THR A O 1
ATOM 1562 N N . ARG A 1 205 ? 2.141 -18.032 11.611 1.00 70.81 205 ARG A N 1
ATOM 1563 C CA . ARG A 1 205 ? 1.170 -17.070 11.070 1.00 70.81 205 ARG A CA 1
ATOM 1564 C C . ARG A 1 205 ? 1.937 -15.952 10.369 1.00 70.81 205 ARG A C 1
ATOM 1566 O O . ARG A 1 205 ? 2.636 -15.204 11.044 1.00 70.81 205 ARG A O 1
ATOM 1573 N N . ALA A 1 206 ? 1.802 -15.838 9.052 1.00 86.00 206 ALA A N 1
ATOM 1574 C CA . ALA A 1 206 ? 2.341 -14.716 8.291 1.00 86.00 206 ALA A CA 1
ATOM 1575 C C . ALA A 1 206 ? 1.268 -13.636 8.087 1.00 86.00 206 ALA A C 1
ATOM 1577 O O . ALA A 1 206 ? 0.103 -13.951 7.848 1.00 86.00 206 ALA A O 1
ATOM 1578 N N . ALA A 1 207 ? 1.669 -12.369 8.171 1.00 93.06 207 ALA A N 1
ATOM 1579 C CA . ALA A 1 207 ? 0.860 -11.241 7.724 1.00 93.06 207 ALA A CA 1
ATOM 1580 C C . ALA A 1 207 ? 0.791 -11.234 6.189 1.00 93.06 207 ALA A C 1
ATOM 1582 O O . ALA A 1 207 ? 1.828 -11.386 5.538 1.00 93.06 207 ALA A O 1
ATOM 1583 N N . VAL A 1 208 ? -0.395 -11.045 5.600 1.00 94.88 208 VAL A N 1
ATOM 1584 C CA . VAL A 1 208 ? -0.545 -11.029 4.133 1.00 94.88 208 VAL A CA 1
ATOM 1585 C C . VAL A 1 208 ? 0.266 -9.896 3.494 1.00 94.88 208 VAL A C 1
ATOM 1587 O O . VAL A 1 208 ? 0.842 -10.069 2.420 1.00 94.88 208 VAL A O 1
ATOM 1590 N N . SER A 1 209 ? 0.405 -8.768 4.192 1.00 95.56 209 SER A N 1
ATOM 1591 C CA . SER A 1 209 ? 1.180 -7.605 3.759 1.00 95.56 209 SER A CA 1
ATOM 1592 C C . SER A 1 209 ? 2.684 -7.877 3.640 1.00 95.56 209 SER A C 1
ATOM 1594 O O . SER A 1 209 ? 3.380 -7.193 2.884 1.00 95.56 209 SER A O 1
ATOM 1596 N N . GLY A 1 210 ? 3.188 -8.898 4.340 1.00 93.56 210 GLY A N 1
ATOM 1597 C CA . GLY A 1 210 ? 4.569 -9.375 4.254 1.00 93.56 210 GLY A CA 1
ATOM 1598 C C . GLY A 1 210 ? 4.830 -10.330 3.086 1.00 93.56 210 GLY A C 1
ATOM 1599 O O . GLY A 1 210 ? 5.976 -10.710 2.861 1.00 93.56 210 GLY A O 1
ATOM 1600 N N . CYS A 1 211 ? 3.793 -10.707 2.337 1.00 92.44 211 CYS A N 1
ATOM 1601 C CA . CYS A 1 211 ? 3.860 -11.703 1.269 1.00 92.44 211 CYS A CA 1
ATOM 1602 C C . CYS A 1 211 ? 3.389 -11.181 -0.107 1.00 92.44 211 CYS A C 1
ATOM 1604 O O . CYS A 1 211 ? 2.800 -11.961 -0.852 1.00 92.44 211 CYS A O 1
ATOM 1606 N N . PRO A 1 212 ? 3.602 -9.905 -0.496 1.00 91.56 212 PRO A N 1
ATOM 1607 C CA . PRO A 1 212 ? 3.033 -9.373 -1.734 1.00 91.56 212 PRO A CA 1
ATOM 1608 C C . PRO A 1 212 ? 3.495 -10.181 -2.956 1.00 91.56 212 PRO A C 1
ATOM 1610 O O . PRO A 1 212 ? 4.668 -10.527 -3.088 1.00 91.56 212 PRO A O 1
ATOM 1613 N N . GLY A 1 213 ? 2.559 -10.483 -3.855 1.00 90.56 213 GLY A N 1
ATOM 1614 C CA . GLY A 1 213 ? 2.798 -11.245 -5.083 1.00 90.56 213 GLY A CA 1
ATOM 1615 C C . GLY A 1 213 ? 2.955 -12.760 -4.906 1.00 90.56 213 GLY A C 1
ATOM 1616 O O . GLY A 1 213 ? 3.117 -13.456 -5.907 1.00 90.56 213 GLY A O 1
ATOM 1617 N N . MET A 1 214 ? 2.896 -13.293 -3.679 1.00 90.25 214 MET A N 1
ATOM 1618 C CA . MET A 1 214 ? 2.900 -14.742 -3.458 1.00 90.25 214 MET A CA 1
ATOM 1619 C C . MET A 1 214 ? 1.582 -15.388 -3.909 1.00 90.25 214 MET A C 1
ATOM 1621 O O . MET A 1 214 ? 0.514 -14.774 -3.861 1.00 90.25 214 MET A O 1
ATOM 1625 N N . GLU A 1 215 ? 1.653 -16.655 -4.325 1.00 87.06 215 GLU A N 1
ATOM 1626 C CA . GLU A 1 215 ? 0.468 -17.446 -4.664 1.00 87.06 215 GLU A CA 1
ATOM 1627 C C . GLU A 1 215 ? -0.503 -17.512 -3.472 1.00 87.06 215 GLU A C 1
ATOM 1629 O O . GLU A 1 215 ? -0.092 -17.698 -2.327 1.00 87.06 215 GLU A O 1
ATOM 1634 N N . GLY A 1 216 ? -1.799 -17.336 -3.740 1.00 87.38 216 GLY A N 1
ATOM 1635 C CA . GLY A 1 216 ? -2.856 -17.320 -2.724 1.00 87.38 216 GLY A CA 1
ATOM 1636 C C . GLY A 1 216 ? -3.155 -15.943 -2.126 1.00 87.38 216 GLY A C 1
ATOM 1637 O O . GLY A 1 216 ? -4.226 -15.771 -1.549 1.00 87.38 216 GLY A O 1
ATOM 1638 N N . VAL A 1 217 ? -2.278 -14.948 -2.299 1.00 93.00 217 VAL A N 1
ATOM 1639 C CA . VAL A 1 217 ? -2.563 -13.564 -1.885 1.00 93.00 217 VAL A CA 1
ATOM 1640 C C . VAL A 1 217 ? -3.643 -12.970 -2.795 1.00 93.00 217 VAL A C 1
ATOM 1642 O O . VAL A 1 217 ? -3.472 -13.010 -4.019 1.00 93.00 217 VAL A O 1
ATOM 1645 N N . PRO A 1 218 ? -4.727 -12.388 -2.245 1.00 94.69 218 PRO A N 1
ATOM 1646 C CA . PRO A 1 218 ? -5.781 -11.792 -3.057 1.00 94.69 218 PRO A CA 1
ATOM 1647 C C . PRO A 1 218 ? -5.226 -10.675 -3.961 1.00 94.69 218 PRO A C 1
ATOM 1649 O O . PRO A 1 218 ? -4.472 -9.821 -3.478 1.00 94.69 218 PRO A O 1
ATOM 1652 N N . PRO A 1 219 ? -5.574 -10.643 -5.260 1.00 96.88 219 PRO A N 1
ATOM 1653 C CA . PRO A 1 219 ? -5.181 -9.568 -6.168 1.00 96.88 219 PRO A CA 1
ATOM 1654 C C . PRO A 1 219 ? -5.457 -8.165 -5.618 1.00 96.88 219 PRO A C 1
ATOM 1656 O O . PRO A 1 219 ? -4.586 -7.303 -5.714 1.00 96.88 219 PRO A O 1
ATOM 1659 N N . SER A 1 220 ? -6.606 -7.941 -4.974 1.00 97.88 220 SER A N 1
ATOM 1660 C CA . SER A 1 220 ? -6.942 -6.641 -4.375 1.00 97.88 220 SER A CA 1
ATOM 1661 C C . SER A 1 220 ? -5.976 -6.210 -3.267 1.00 97.88 220 SER A C 1
ATOM 1663 O O . SER A 1 220 ? -5.694 -5.021 -3.142 1.00 97.88 220 SER A O 1
ATOM 1665 N N . VAL A 1 221 ? -5.420 -7.153 -2.495 1.00 97.69 221 VAL A N 1
ATOM 1666 C CA . VAL A 1 221 ? -4.407 -6.865 -1.468 1.00 97.69 221 VAL A CA 1
ATOM 1667 C C . VAL A 1 221 ? -3.114 -6.407 -2.137 1.00 97.69 221 VAL A C 1
ATOM 1669 O O . VAL A 1 221 ? -2.521 -5.419 -1.708 1.00 97.69 221 VAL A O 1
ATOM 1672 N N . ASN A 1 222 ? -2.695 -7.066 -3.221 1.00 97.19 222 ASN A N 1
ATOM 1673 C CA . ASN A 1 222 ? -1.515 -6.645 -3.981 1.00 97.19 222 ASN A CA 1
ATOM 1674 C C . ASN A 1 222 ? -1.697 -5.245 -4.578 1.00 97.19 222 ASN A C 1
ATOM 1676 O O . ASN A 1 222 ? -0.809 -4.404 -4.445 1.00 97.19 222 ASN A O 1
ATOM 1680 N N . GLU A 1 223 ? -2.860 -4.980 -5.175 1.00 97.19 223 GLU A N 1
ATOM 1681 C CA . GLU A 1 223 ? -3.186 -3.666 -5.730 1.00 97.19 223 GLU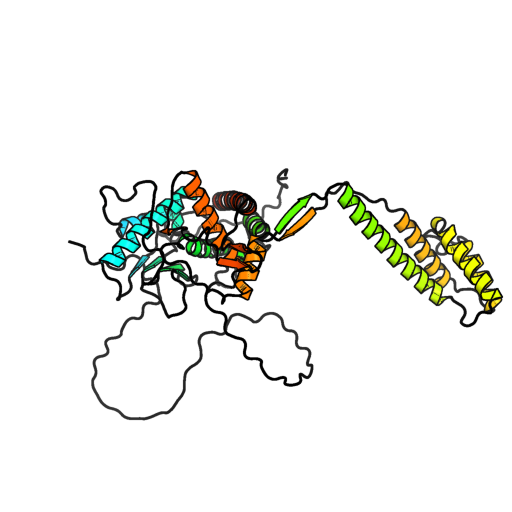 A CA 1
ATOM 1682 C C . GLU A 1 223 ? -3.226 -2.584 -4.649 1.00 97.19 223 GLU A C 1
ATOM 1684 O O . GLU A 1 223 ? -2.695 -1.493 -4.856 1.00 97.19 223 GLU A O 1
ATOM 1689 N N . LEU A 1 224 ? -3.804 -2.880 -3.480 1.00 98.31 224 LEU A N 1
ATOM 1690 C CA . LEU A 1 224 ? -3.826 -1.982 -2.327 1.00 98.31 224 LEU A CA 1
ATOM 1691 C C . LEU A 1 224 ? -2.410 -1.636 -1.854 1.00 98.31 224 LEU A C 1
ATOM 1693 O O . LEU A 1 224 ? -2.070 -0.457 -1.764 1.00 98.31 224 LEU A O 1
ATOM 1697 N N . LEU A 1 225 ? -1.573 -2.643 -1.594 1.00 98.00 225 LEU A N 1
ATOM 1698 C CA . LEU A 1 225 ? -0.198 -2.437 -1.129 1.00 98.00 225 LEU A CA 1
ATOM 1699 C C . LEU A 1 225 ? 0.638 -1.673 -2.157 1.00 98.00 225 LEU A C 1
ATOM 1701 O O . LEU A 1 225 ? 1.414 -0.793 -1.787 1.00 98.00 225 LEU A O 1
ATOM 1705 N N . TRP A 1 226 ? 0.462 -1.973 -3.446 1.00 96.00 226 TRP A N 1
ATOM 1706 C CA . TRP A 1 226 ? 1.126 -1.241 -4.518 1.00 96.00 226 TRP A CA 1
ATOM 1707 C C . TRP A 1 226 ? 0.641 0.214 -4.596 1.00 96.00 226 TRP A C 1
ATOM 1709 O O . TRP A 1 226 ? 1.469 1.122 -4.676 1.00 96.00 226 TRP A O 1
ATOM 1719 N N . GLY A 1 227 ? -0.669 0.453 -4.477 1.00 96.12 227 GLY A N 1
ATOM 1720 C CA . GLY A 1 227 ? -1.269 1.791 -4.481 1.00 96.12 227 GLY A CA 1
ATOM 1721 C C . GLY A 1 227 ? -0.862 2.670 -3.294 1.00 96.12 227 GLY A C 1
ATOM 1722 O O . GLY A 1 227 ? -0.881 3.890 -3.410 1.00 96.12 227 GLY A O 1
ATOM 1723 N N . MET A 1 228 ? -0.433 2.075 -2.175 1.00 97.19 228 MET A N 1
ATOM 1724 C CA . MET A 1 228 ? 0.176 2.796 -1.045 1.00 97.19 228 MET A CA 1
ATOM 1725 C C . MET A 1 228 ? 1.640 3.199 -1.285 1.00 97.19 228 MET A C 1
ATOM 1727 O O . MET A 1 228 ? 2.217 3.910 -0.463 1.00 97.19 228 MET A O 1
ATOM 1731 N N . VAL A 1 229 ? 2.275 2.683 -2.342 1.00 96.38 229 VAL A N 1
ATOM 1732 C CA . VAL A 1 229 ? 3.693 2.914 -2.664 1.00 96.38 229 VAL A CA 1
ATOM 1733 C C . VAL A 1 229 ? 3.839 3.796 -3.894 1.00 96.38 229 VAL A C 1
ATOM 1735 O O . VAL A 1 229 ? 4.678 4.703 -3.923 1.00 96.38 229 VAL A O 1
ATOM 1738 N N . SER A 1 230 ? 3.056 3.502 -4.925 1.00 93.88 230 SER A N 1
ATOM 1739 C CA . SER A 1 230 ? 3.222 4.048 -6.258 1.00 93.88 230 SER A CA 1
ATOM 1740 C C . SER A 1 230 ? 1.878 4.391 -6.887 1.00 93.88 230 SER A C 1
ATOM 1742 O O . SER A 1 230 ? 0.884 3.694 -6.708 1.00 93.88 230 SER A O 1
ATOM 1744 N N . ARG A 1 231 ? 1.889 5.433 -7.717 1.00 88.50 231 ARG A N 1
ATOM 1745 C CA . ARG A 1 231 ? 0.840 5.740 -8.687 1.00 88.50 231 ARG A CA 1
ATOM 1746 C C . ARG A 1 231 ? 1.415 5.686 -10.093 1.00 88.50 231 ARG A C 1
ATOM 1748 O O . ARG A 1 231 ? 2.601 5.959 -10.297 1.00 88.50 231 ARG A O 1
ATOM 1755 N N . ARG A 1 232 ? 0.573 5.348 -11.064 1.00 85.81 232 ARG A N 1
ATOM 1756 C CA . ARG A 1 232 ? 0.925 5.365 -12.483 1.00 85.81 232 ARG A CA 1
ATOM 1757 C C . ARG A 1 232 ? 0.087 6.397 -13.205 1.00 85.81 232 ARG A C 1
ATOM 1759 O O . ARG A 1 232 ? -1.126 6.428 -13.041 1.00 85.81 232 ARG A O 1
ATOM 1766 N N . GLU A 1 233 ? 0.750 7.197 -14.022 1.00 83.75 233 GLU A N 1
ATOM 1767 C CA . GLU A 1 233 ? 0.108 8.095 -14.976 1.00 83.75 233 GLU A CA 1
ATOM 1768 C C . GLU A 1 233 ? 0.471 7.650 -16.398 1.00 83.75 233 GLU A C 1
ATOM 1770 O O . GLU A 1 233 ? 1.613 7.224 -16.632 1.00 83.75 233 GLU A O 1
ATOM 1775 N N . PRO A 1 234 ? -0.485 7.666 -17.341 1.00 84.00 234 PRO A N 1
ATOM 1776 C CA . PRO A 1 234 ? -0.178 7.353 -18.723 1.00 84.00 234 PRO A CA 1
ATOM 1777 C C . PRO A 1 234 ? 0.722 8.458 -19.276 1.00 84.00 234 PRO A C 1
ATOM 1779 O O . PRO A 1 234 ? 0.445 9.644 -19.104 1.00 84.00 234 PRO A O 1
ATOM 1782 N N . LEU A 1 235 ? 1.806 8.072 -19.942 1.00 85.94 235 LEU A N 1
ATOM 1783 C CA . LEU A 1 235 ? 2.650 9.030 -20.646 1.00 85.94 235 LEU A CA 1
ATOM 1784 C C . LEU A 1 235 ? 1.887 9.592 -21.847 1.00 85.94 235 LEU A C 1
ATOM 1786 O O . LEU A 1 235 ? 1.246 8.849 -22.596 1.00 85.94 235 LEU A O 1
ATOM 1790 N N . THR A 1 236 ? 2.003 10.896 -22.078 1.00 86.69 236 THR A N 1
ATOM 1791 C CA . THR A 1 236 ? 1.483 11.520 -23.300 1.00 86.69 236 THR A CA 1
ATOM 1792 C C . THR A 1 236 ? 2.185 10.942 -24.531 1.00 86.69 236 THR A C 1
ATOM 1794 O O . THR A 1 236 ? 3.334 10.506 -24.453 1.00 86.69 236 THR A O 1
ATOM 1797 N N . ASN A 1 237 ? 1.539 10.980 -25.702 1.00 85.12 237 ASN A N 1
ATOM 1798 C CA . ASN A 1 237 ? 2.165 10.511 -26.948 1.00 85.12 237 ASN A CA 1
ATOM 1799 C C . ASN A 1 237 ? 3.519 11.191 -27.203 1.00 85.12 237 ASN A C 1
ATOM 1801 O O . ASN A 1 237 ? 4.458 10.538 -27.646 1.00 85.12 237 ASN A O 1
ATOM 1805 N N . LYS A 1 238 ? 3.643 12.481 -26.861 1.00 87.38 238 LYS A N 1
ATOM 1806 C CA . LYS A 1 238 ? 4.898 13.234 -26.979 1.00 87.38 238 LYS A CA 1
ATOM 1807 C C . LYS A 1 238 ? 5.996 12.666 -26.078 1.00 87.38 238 LYS A C 1
ATOM 1809 O O . LYS A 1 238 ? 7.108 12.455 -26.545 1.00 87.38 238 LYS A O 1
ATOM 1814 N N . GLU A 1 239 ? 5.695 12.401 -24.809 1.00 86.31 239 GLU A N 1
ATOM 1815 C CA . GLU A 1 239 ? 6.672 11.826 -23.875 1.00 86.31 239 GLU A CA 1
ATOM 1816 C C . GLU A 1 239 ? 7.044 10.387 -24.258 1.00 86.31 239 GLU A C 1
ATOM 1818 O O . GLU A 1 239 ? 8.204 9.997 -24.139 1.00 86.31 239 GLU A O 1
ATOM 1823 N N . GLN A 1 240 ? 6.081 9.599 -24.752 1.00 86.88 240 GLN A N 1
ATOM 1824 C CA . GLN A 1 240 ? 6.348 8.249 -25.251 1.00 86.88 240 GLN A CA 1
ATOM 1825 C C . GLN A 1 240 ? 7.289 8.274 -26.458 1.00 86.88 240 GLN A C 1
ATOM 1827 O O . GLN A 1 240 ? 8.253 7.512 -26.473 1.00 86.88 240 GLN A O 1
ATOM 1832 N N . LEU A 1 241 ? 7.054 9.171 -27.424 1.00 87.44 241 LEU A N 1
ATOM 1833 C CA . LEU A 1 241 ? 7.938 9.360 -28.577 1.00 87.44 241 LEU A CA 1
ATOM 1834 C C . LEU A 1 241 ? 9.354 9.727 -28.136 1.00 87.44 241 LEU A C 1
ATOM 1836 O O . LEU A 1 241 ? 10.287 9.038 -28.525 1.00 87.44 241 LEU A O 1
ATOM 1840 N N . GLN A 1 242 ? 9.506 10.723 -27.259 1.00 88.44 242 GLN A N 1
ATOM 1841 C CA . GLN A 1 242 ? 10.820 11.160 -26.771 1.00 88.44 242 GLN A CA 1
ATOM 1842 C C . GLN A 1 242 ? 11.610 10.022 -26.113 1.00 88.44 242 GLN A C 1
ATOM 1844 O O . GLN A 1 242 ? 12.765 9.785 -26.457 1.00 88.44 242 GLN A O 1
ATOM 1849 N N . ILE A 1 243 ? 10.979 9.273 -25.203 1.00 86.00 243 ILE A N 1
ATOM 1850 C CA . ILE A 1 243 ? 11.624 8.134 -24.531 1.00 86.00 243 ILE A CA 1
ATOM 1851 C C . ILE A 1 243 ? 12.011 7.052 -25.543 1.00 86.00 243 ILE A C 1
ATOM 1853 O O . ILE A 1 243 ? 13.052 6.411 -25.418 1.00 86.00 243 ILE A O 1
ATOM 1857 N N . MET A 1 244 ? 11.163 6.798 -26.537 1.00 85.06 244 MET A N 1
ATOM 1858 C CA . MET A 1 244 ? 11.433 5.761 -27.525 1.00 85.06 244 MET A CA 1
ATOM 1859 C C . MET A 1 244 ? 12.493 6.163 -28.541 1.00 85.06 244 MET A C 1
ATOM 1861 O O . MET A 1 244 ? 13.293 5.313 -28.920 1.00 85.06 244 MET A O 1
ATOM 1865 N N . GLU A 1 245 ? 12.527 7.429 -28.943 1.00 88.19 245 GLU A N 1
ATOM 1866 C CA . GLU A 1 245 ? 13.616 8.000 -29.726 1.00 88.19 245 GLU A CA 1
ATOM 1867 C C . GLU A 1 245 ? 14.930 7.858 -28.960 1.00 88.19 245 GLU A C 1
ATOM 1869 O O . GLU A 1 245 ? 15.883 7.320 -29.509 1.00 88.19 245 GLU A O 1
ATOM 1874 N N . GLU A 1 246 ? 14.969 8.211 -27.673 1.00 89.25 246 GLU A N 1
ATOM 1875 C CA . GLU A 1 246 ? 16.165 8.052 -26.841 1.00 89.25 246 GLU A CA 1
ATOM 1876 C C . GLU A 1 246 ? 16.617 6.585 -26.738 1.00 89.25 246 GLU A C 1
ATOM 1878 O O . GLU A 1 246 ? 17.788 6.274 -26.957 1.00 89.25 246 GLU A O 1
ATOM 1883 N N . ILE A 1 247 ? 15.693 5.652 -26.477 1.00 87.44 247 ILE A N 1
ATOM 1884 C CA . ILE A 1 247 ? 15.994 4.210 -26.465 1.00 87.44 247 ILE A CA 1
ATOM 1885 C C . ILE A 1 247 ? 16.515 3.749 -27.832 1.00 87.44 247 ILE A C 1
ATOM 1887 O O . ILE A 1 247 ? 17.455 2.955 -27.891 1.00 87.44 247 ILE A O 1
ATOM 1891 N N . SER A 1 248 ? 15.909 4.218 -28.923 1.00 89.19 248 SER A N 1
ATOM 1892 C CA . SER A 1 248 ? 16.327 3.884 -30.284 1.00 89.19 248 SER A CA 1
ATOM 1893 C C . SER A 1 248 ? 17.738 4.397 -30.566 1.00 89.19 248 SER A C 1
ATOM 1895 O O . SER A 1 248 ? 18.581 3.632 -31.026 1.00 89.19 248 SER A O 1
ATOM 1897 N N . GLN A 1 249 ? 18.027 5.654 -30.223 1.00 90.94 249 GLN A N 1
ATOM 1898 C CA . GLN A 1 249 ? 19.347 6.262 -30.390 1.00 90.94 249 GLN A CA 1
ATOM 1899 C C . GLN A 1 249 ? 20.414 5.556 -29.550 1.00 90.94 249 GLN A C 1
ATOM 1901 O O . GLN A 1 249 ? 21.510 5.297 -30.038 1.00 90.94 249 GLN A O 1
ATOM 1906 N N . ASN A 1 250 ? 20.092 5.169 -28.313 1.00 91.50 250 ASN A N 1
ATOM 1907 C CA . ASN A 1 250 ? 21.013 4.409 -27.470 1.00 91.50 250 ASN A CA 1
ATOM 1908 C C . ASN A 1 250 ? 21.322 3.027 -28.062 1.00 91.50 250 ASN A C 1
ATOM 1910 O O . ASN A 1 250 ? 22.480 2.624 -28.080 1.00 91.50 250 ASN A O 1
ATOM 1914 N N . ARG A 1 251 ? 20.323 2.331 -28.620 1.00 90.50 251 ARG A N 1
ATOM 1915 C CA . ARG A 1 251 ? 20.537 1.051 -29.318 1.00 90.50 251 ARG A CA 1
ATOM 1916 C C . ARG A 1 251 ? 21.403 1.199 -30.566 1.00 90.50 251 ARG A C 1
ATOM 1918 O O . ARG A 1 251 ? 22.270 0.361 -30.794 1.00 90.50 251 ARG A O 1
ATOM 1925 N N . ILE A 1 252 ? 21.170 2.246 -31.362 1.00 92.81 252 ILE A N 1
ATOM 1926 C CA . ILE A 1 252 ? 22.006 2.566 -32.529 1.00 92.81 252 ILE A CA 1
ATOM 1927 C C . ILE A 1 252 ? 23.447 2.788 -32.067 1.00 92.81 252 ILE A C 1
ATOM 1929 O O . ILE A 1 252 ? 24.347 2.125 -32.568 1.00 92.81 252 ILE A O 1
ATOM 1933 N N . ARG A 1 253 ? 23.658 3.624 -31.042 1.00 94.25 253 ARG A N 1
ATOM 1934 C CA . ARG A 1 253 ? 24.983 3.898 -30.470 1.00 94.25 253 ARG A CA 1
ATOM 1935 C C . ARG A 1 253 ? 25.686 2.628 -29.977 1.00 94.25 253 ARG A C 1
ATOM 1937 O O . ARG A 1 253 ? 26.874 2.452 -30.226 1.00 94.25 253 ARG A O 1
ATOM 1944 N N . GLU A 1 254 ? 24.981 1.742 -29.276 1.00 93.50 254 GLU A N 1
ATOM 1945 C CA . GLU A 1 254 ? 25.537 0.461 -28.814 1.00 93.50 254 GLU A CA 1
ATOM 1946 C C . GLU A 1 254 ? 25.990 -0.430 -29.985 1.00 93.50 254 GLU A C 1
ATOM 1948 O O . GLU A 1 254 ? 27.061 -1.038 -29.924 1.00 93.50 254 GLU A O 1
ATOM 1953 N N . GLU A 1 255 ? 25.219 -0.488 -31.075 1.00 93.81 255 GLU A N 1
ATOM 1954 C CA . GLU A 1 255 ? 25.630 -1.222 -32.278 1.00 93.81 255 GLU A CA 1
ATOM 1955 C C . GLU A 1 255 ? 26.743 -0.528 -33.062 1.00 93.81 255 GLU A C 1
ATOM 1957 O O . GLU A 1 255 ? 27.603 -1.213 -33.615 1.00 93.81 255 GLU A O 1
ATOM 1962 N N . GLU A 1 256 ? 26.780 0.804 -33.105 1.00 94.81 256 GLU A N 1
ATOM 1963 C CA . GLU A 1 256 ? 27.894 1.551 -33.697 1.00 94.81 256 GLU A CA 1
ATOM 1964 C C . GLU A 1 256 ? 29.206 1.240 -32.974 1.00 94.81 256 GLU A C 1
ATOM 1966 O O . GLU A 1 256 ? 30.221 0.998 -33.633 1.00 94.81 256 GLU A O 1
ATOM 1971 N N . ILE A 1 257 ? 29.179 1.170 -31.636 1.00 94.56 257 ILE A N 1
ATOM 1972 C CA . ILE A 1 257 ? 30.326 0.743 -30.822 1.00 94.56 257 ILE A CA 1
ATOM 1973 C C . ILE A 1 257 ? 30.746 -0.673 -31.222 1.00 94.56 257 ILE A C 1
ATOM 1975 O O . ILE A 1 257 ? 31.917 -0.891 -31.529 1.00 94.56 257 ILE A O 1
ATOM 1979 N N . ARG A 1 258 ? 29.803 -1.620 -31.316 1.00 92.94 258 ARG A N 1
ATOM 1980 C CA . ARG A 1 258 ? 30.103 -2.996 -31.745 1.00 92.94 258 ARG A CA 1
ATOM 1981 C C . ARG A 1 258 ? 30.699 -3.050 -33.158 1.00 92.94 258 ARG A C 1
ATOM 1983 O O . ARG A 1 258 ? 31.649 -3.798 -33.397 1.00 92.94 258 ARG A O 1
ATOM 1990 N N . CYS A 1 259 ? 30.165 -2.275 -34.103 1.00 93.81 259 CYS A N 1
ATOM 1991 C CA . CYS A 1 259 ? 30.725 -2.157 -35.452 1.00 93.81 259 CYS A CA 1
ATOM 1992 C C . CYS A 1 259 ? 32.167 -1.634 -35.397 1.00 93.81 259 CYS A C 1
ATOM 1994 O O . CYS A 1 259 ? 33.047 -2.193 -36.054 1.00 93.81 259 CYS A O 1
ATOM 1996 N N . GLY A 1 260 ? 32.415 -0.618 -34.566 1.00 93.75 260 GLY A N 1
ATOM 1997 C CA . GLY A 1 260 ? 33.737 -0.055 -34.302 1.00 93.75 260 GLY A CA 1
ATOM 1998 C C . GLY A 1 260 ? 34.721 -1.069 -33.716 1.00 93.75 260 GLY A C 1
ATOM 1999 O O . GLY A 1 260 ? 35.836 -1.183 -34.215 1.00 93.75 260 GLY A O 1
ATOM 2000 N N . GLU A 1 261 ? 34.319 -1.861 -32.721 1.00 93.94 261 GLU A N 1
ATOM 2001 C CA . GLU A 1 261 ? 35.150 -2.918 -32.118 1.00 93.94 261 GLU A CA 1
ATOM 2002 C C . GLU A 1 261 ? 35.552 -3.991 -33.143 1.00 93.94 261 GLU A C 1
ATOM 2004 O O . GLU A 1 261 ? 36.707 -4.423 -33.211 1.00 93.94 261 GLU A O 1
ATOM 2009 N N . ILE A 1 262 ? 34.611 -4.409 -33.996 1.00 93.12 262 ILE A N 1
ATOM 2010 C CA . ILE A 1 262 ? 34.895 -5.389 -35.050 1.00 93.12 262 ILE A CA 1
ATOM 2011 C C . ILE A 1 262 ? 35.809 -4.772 -36.114 1.00 93.12 262 ILE A C 1
ATOM 2013 O O . ILE A 1 262 ? 36.736 -5.447 -36.572 1.00 93.12 262 ILE A O 1
ATOM 2017 N N . LEU A 1 263 ? 35.604 -3.502 -36.476 1.00 93.25 263 LEU A N 1
ATOM 2018 C CA . LEU A 1 263 ? 36.506 -2.767 -37.363 1.00 93.25 263 LEU A CA 1
ATOM 2019 C C . LEU A 1 263 ? 37.916 -2.665 -36.780 1.00 93.25 263 LEU A C 1
ATOM 2021 O O . LEU A 1 263 ? 38.872 -2.964 -37.487 1.00 93.25 263 LEU A O 1
ATOM 2025 N N . GLN A 1 264 ? 38.063 -2.338 -35.494 1.00 92.00 264 GLN A N 1
ATOM 2026 C CA . GLN A 1 264 ? 39.364 -2.280 -34.819 1.00 92.00 264 GLN A CA 1
ATOM 2027 C C . GLN A 1 264 ? 40.136 -3.599 -34.933 1.00 92.00 264 GLN A C 1
ATOM 2029 O O . GLN A 1 264 ? 41.347 -3.585 -35.132 1.00 92.00 264 GLN A O 1
ATOM 2034 N N . SER A 1 265 ? 39.443 -4.743 -34.923 1.00 90.94 265 SER A N 1
ATOM 2035 C CA . SER A 1 265 ? 40.069 -6.065 -35.090 1.00 90.94 265 SER A CA 1
ATOM 2036 C C . SER A 1 265 ? 40.689 -6.330 -36.476 1.00 90.94 265 SER A C 1
ATOM 2038 O O . SER A 1 265 ? 41.352 -7.363 -36.668 1.00 90.94 265 SER A O 1
ATOM 2040 N N . VAL A 1 266 ? 40.440 -5.451 -37.455 1.00 92.38 266 VAL A N 1
ATOM 2041 C CA . VAL A 1 266 ? 40.992 -5.512 -38.818 1.00 92.38 266 VAL A CA 1
ATOM 2042 C C . VAL A 1 266 ? 41.830 -4.286 -39.188 1.00 92.38 266 VAL A C 1
ATOM 2044 O O . VAL A 1 266 ? 42.310 -4.230 -40.314 1.00 92.38 266 VAL A O 1
ATOM 2047 N N . ILE A 1 267 ? 42.016 -3.314 -38.288 1.00 91.25 267 ILE A N 1
ATOM 2048 C CA . ILE A 1 267 ? 42.848 -2.138 -38.571 1.00 91.25 267 ILE A CA 1
ATOM 2049 C C . ILE A 1 267 ? 44.325 -2.564 -38.685 1.00 91.25 267 ILE A C 1
ATOM 2051 O O . ILE A 1 267 ? 44.822 -3.270 -37.804 1.00 91.25 267 ILE A O 1
ATOM 2055 N N . PRO A 1 268 ? 45.053 -2.139 -39.736 1.00 87.50 268 PRO A N 1
ATOM 2056 C CA . PRO A 1 268 ? 46.500 -2.332 -39.821 1.00 87.50 268 PRO A CA 1
ATOM 2057 C C . PRO A 1 268 ? 47.262 -1.581 -38.713 1.00 87.50 268 PRO A C 1
ATOM 2059 O O . PRO A 1 268 ? 46.951 -0.435 -38.410 1.00 87.50 268 PRO A O 1
ATOM 2062 N N . ASN A 1 269 ? 48.307 -2.194 -38.143 1.00 81.56 269 ASN A N 1
ATOM 2063 C CA . ASN A 1 269 ? 49.016 -1.674 -36.957 1.00 81.56 269 ASN A CA 1
ATOM 2064 C C . ASN A 1 269 ? 49.750 -0.333 -37.157 1.00 81.56 269 ASN A C 1
ATOM 2066 O O . ASN A 1 269 ? 50.025 0.368 -36.185 1.00 81.56 269 ASN A O 1
ATOM 2070 N N . THR A 1 270 ? 50.150 0.012 -38.382 1.00 83.50 270 THR A N 1
ATOM 2071 C CA . THR A 1 270 ? 50.881 1.254 -38.675 1.00 83.50 270 THR A CA 1
ATOM 2072 C C . THR A 1 270 ? 50.499 1.730 -40.068 1.00 83.50 270 THR A C 1
ATOM 2074 O O . THR A 1 270 ? 50.589 0.963 -41.025 1.00 83.50 270 THR A O 1
ATOM 2077 N N . LEU A 1 271 ? 50.044 2.977 -40.169 1.00 87.56 271 LEU A N 1
ATOM 2078 C CA . LEU A 1 271 ? 49.527 3.581 -41.395 1.00 87.56 271 LEU A CA 1
ATOM 2079 C C . LEU A 1 271 ? 50.251 4.905 -41.646 1.00 87.56 271 LEU A C 1
ATOM 2081 O O . LEU A 1 271 ? 50.422 5.698 -40.723 1.00 87.56 271 LEU A O 1
ATOM 2085 N N . THR A 1 272 ? 50.659 5.156 -42.890 1.00 93.06 272 THR A N 1
ATOM 2086 C CA . THR A 1 272 ? 51.031 6.512 -43.327 1.00 93.06 272 THR A CA 1
ATOM 2087 C C . THR A 1 272 ? 49.780 7.377 -43.492 1.00 93.06 272 THR A C 1
ATOM 2089 O O . THR A 1 272 ? 48.683 6.845 -43.662 1.00 93.06 272 THR A O 1
ATOM 2092 N N . ASP A 1 273 ? 49.918 8.703 -43.538 1.00 91.81 273 ASP A N 1
ATOM 2093 C CA . ASP A 1 273 ? 48.776 9.620 -43.721 1.00 91.81 273 ASP A CA 1
ATOM 2094 C C . ASP A 1 273 ? 47.947 9.301 -44.981 1.00 91.81 273 ASP A C 1
ATOM 2096 O O . ASP A 1 273 ? 46.710 9.338 -44.977 1.00 91.81 273 ASP A O 1
ATOM 2100 N N . GLN A 1 274 ? 48.622 8.912 -46.068 1.00 91.31 274 GLN A N 1
ATOM 2101 C CA . GLN A 1 274 ? 47.971 8.511 -47.315 1.00 91.31 274 GLN A CA 1
ATOM 2102 C C . GLN A 1 274 ? 47.203 7.188 -47.158 1.00 91.31 274 GLN A C 1
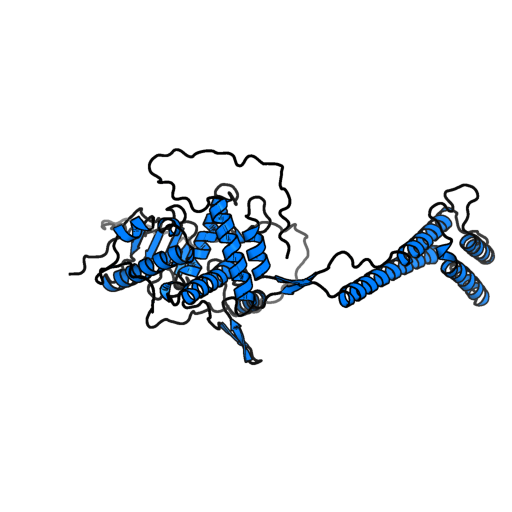ATOM 2104 O O . GLN A 1 274 ? 46.073 7.067 -47.638 1.00 91.31 274 GLN A O 1
ATOM 2109 N N . GLN A 1 275 ? 47.783 6.208 -46.457 1.00 91.75 275 GLN A N 1
ATOM 2110 C CA . GLN A 1 275 ? 47.134 4.922 -46.182 1.00 91.75 275 GLN A CA 1
ATOM 2111 C C . GLN A 1 275 ? 45.961 5.077 -45.211 1.00 91.75 275 GLN A C 1
ATOM 2113 O O . GLN A 1 275 ? 44.915 4.469 -45.424 1.00 91.75 275 GLN A O 1
ATOM 2118 N N . GLN A 1 276 ? 46.092 5.932 -44.196 1.00 92.44 276 GLN A N 1
ATOM 2119 C CA . GLN A 1 276 ? 45.019 6.261 -43.263 1.00 92.44 276 GLN A CA 1
ATOM 2120 C C . GLN A 1 276 ? 43.834 6.899 -43.992 1.00 92.44 276 GLN A C 1
ATOM 2122 O O . GLN A 1 276 ? 42.685 6.544 -43.743 1.00 92.44 276 GLN A O 1
ATOM 2127 N N . THR A 1 277 ? 44.103 7.800 -44.940 1.00 93.00 277 THR A N 1
ATOM 2128 C CA . THR A 1 277 ? 43.060 8.428 -45.762 1.00 93.00 277 THR A CA 1
ATOM 2129 C C . THR A 1 277 ? 42.328 7.399 -46.627 1.00 93.00 277 THR A C 1
ATOM 2131 O O . THR A 1 277 ? 41.097 7.402 -46.685 1.00 93.00 277 THR A O 1
ATOM 2134 N N . ALA A 1 278 ? 43.064 6.490 -47.275 1.00 92.38 278 ALA A N 1
ATOM 2135 C CA . ALA A 1 278 ? 42.479 5.414 -48.077 1.00 92.38 278 ALA A CA 1
ATOM 2136 C C . ALA A 1 278 ? 41.659 4.433 -47.219 1.00 92.38 278 ALA A C 1
ATOM 2138 O O . ALA A 1 278 ? 40.550 4.059 -47.601 1.00 92.38 278 ALA A O 1
ATOM 2139 N N . TRP A 1 279 ? 42.172 4.073 -46.039 1.00 94.38 279 TRP A N 1
ATOM 2140 C CA . TRP A 1 279 ? 41.479 3.233 -45.067 1.00 94.38 279 TRP A CA 1
ATOM 2141 C C . TRP A 1 279 ? 40.176 3.878 -44.589 1.00 94.38 279 TRP A C 1
ATOM 2143 O O . TRP A 1 279 ? 39.118 3.260 -44.678 1.00 94.38 279 TRP A O 1
ATOM 2153 N N . ASN A 1 280 ? 40.225 5.142 -44.161 1.00 93.62 280 ASN A N 1
ATOM 2154 C CA . ASN A 1 280 ? 39.051 5.880 -43.692 1.00 93.62 280 ASN A CA 1
ATOM 2155 C C . ASN A 1 280 ? 37.981 6.001 -44.782 1.00 93.62 280 ASN A C 1
ATOM 2157 O O . ASN A 1 280 ? 36.798 5.870 -44.481 1.00 93.62 280 ASN A O 1
ATOM 2161 N N . ARG A 1 281 ? 38.378 6.195 -46.047 1.00 95.88 281 ARG A N 1
ATOM 2162 C CA . ARG A 1 281 ? 37.444 6.209 -47.182 1.00 95.88 281 ARG A CA 1
ATOM 2163 C C . ARG A 1 281 ? 36.754 4.858 -47.367 1.00 95.88 281 ARG A C 1
ATOM 2165 O O . ARG A 1 281 ? 35.542 4.823 -47.537 1.00 95.88 281 ARG A O 1
ATOM 2172 N N . ALA A 1 282 ? 37.505 3.759 -47.317 1.00 95.31 282 ALA A N 1
ATOM 2173 C CA . ALA A 1 282 ? 36.929 2.425 -47.453 1.00 95.31 282 ALA A CA 1
ATOM 2174 C C . ALA A 1 282 ? 36.008 2.076 -46.275 1.00 95.31 282 ALA A C 1
ATOM 2176 O O . ALA A 1 282 ? 34.940 1.513 -46.482 1.00 95.31 282 ALA A O 1
ATOM 2177 N N . VAL A 1 283 ? 36.379 2.453 -45.046 1.00 95.25 283 VAL A N 1
ATOM 2178 C CA . VAL A 1 283 ? 35.511 2.313 -43.867 1.00 95.25 283 VAL A CA 1
ATOM 2179 C C . VAL A 1 283 ? 34.235 3.138 -44.032 1.00 95.25 283 VAL A C 1
ATOM 2181 O O . VAL A 1 283 ? 33.150 2.619 -43.784 1.00 95.25 283 VAL A O 1
ATOM 2184 N N . TRP A 1 284 ? 34.344 4.390 -44.486 1.00 95.81 284 TRP A N 1
ATOM 2185 C CA . TRP A 1 284 ? 33.187 5.247 -44.739 1.00 95.81 284 TRP A CA 1
ATOM 2186 C C . TRP A 1 284 ? 32.229 4.629 -45.762 1.00 95.81 284 TRP A C 1
ATOM 2188 O O . TRP A 1 284 ? 31.033 4.608 -45.507 1.00 95.81 284 TRP A O 1
ATOM 2198 N N . GLU A 1 285 ? 32.737 4.027 -46.841 1.00 95.88 285 GLU A N 1
ATOM 2199 C CA . GLU A 1 285 ? 31.911 3.305 -47.821 1.00 95.88 285 GLU A CA 1
ATOM 2200 C C . GLU A 1 285 ? 31.128 2.145 -47.175 1.00 95.88 285 GLU A C 1
ATOM 2202 O O . GLU A 1 285 ? 29.961 1.926 -47.502 1.00 95.88 285 GLU A O 1
ATOM 2207 N N . VAL A 1 286 ? 31.729 1.412 -46.224 1.00 95.75 286 VAL A N 1
ATOM 2208 C CA . VAL A 1 286 ? 31.019 0.359 -45.469 1.00 95.75 286 VAL A CA 1
ATOM 2209 C C . VAL A 1 286 ? 29.883 0.950 -44.630 1.00 95.75 286 VAL A C 1
ATOM 2211 O O . VAL A 1 286 ? 28.792 0.379 -44.604 1.00 95.75 286 VAL A O 1
ATOM 2214 N N . TYR A 1 287 ? 30.106 2.092 -43.974 1.00 94.88 287 TYR A N 1
ATOM 2215 C CA . TYR A 1 287 ? 29.053 2.790 -43.232 1.00 94.88 287 TYR A CA 1
ATOM 2216 C C . TYR A 1 287 ? 27.962 3.327 -44.164 1.00 94.88 287 TYR A C 1
ATOM 2218 O O . TYR A 1 287 ? 26.786 3.093 -43.903 1.00 94.88 287 TYR A O 1
ATOM 2226 N N . ASP A 1 288 ? 28.315 4.016 -45.246 1.00 94.81 288 ASP A N 1
ATOM 2227 C CA . ASP A 1 288 ? 27.364 4.650 -46.166 1.00 94.81 288 ASP A CA 1
ATOM 2228 C C . ASP A 1 288 ? 26.462 3.608 -46.847 1.00 94.81 288 ASP A C 1
ATOM 2230 O O . ASP A 1 288 ? 25.238 3.733 -46.882 1.00 94.81 288 ASP A O 1
ATOM 2234 N N . THR A 1 289 ? 27.053 2.483 -47.257 1.00 94.81 289 THR A N 1
ATOM 2235 C CA . THR A 1 289 ? 26.341 1.395 -47.939 1.00 94.81 289 THR A CA 1
ATOM 2236 C C . THR A 1 289 ? 25.783 0.324 -46.997 1.00 94.81 289 THR A C 1
ATOM 2238 O O . THR A 1 289 ? 25.276 -0.696 -47.469 1.00 94.81 289 THR A O 1
ATOM 2241 N N . ARG A 1 290 ? 25.807 0.531 -45.670 1.00 94.38 290 ARG A N 1
ATOM 2242 C CA . ARG A 1 290 ? 25.405 -0.477 -44.662 1.00 94.38 290 ARG A CA 1
ATOM 2243 C C . ARG A 1 290 ? 24.015 -1.078 -44.882 1.00 94.38 290 ARG A C 1
ATOM 2245 O O . ARG A 1 290 ? 23.819 -2.257 -44.613 1.00 94.38 290 ARG A O 1
ATOM 2252 N N . ARG A 1 291 ? 23.069 -0.314 -45.442 1.00 92.19 291 ARG A N 1
ATOM 2253 C CA . ARG A 1 291 ? 21.714 -0.794 -45.787 1.00 92.19 291 ARG A CA 1
ATOM 2254 C C . ARG A 1 291 ? 21.690 -1.859 -46.886 1.00 92.19 291 ARG A C 1
ATOM 2256 O O . ARG A 1 291 ? 20.711 -2.581 -47.021 1.00 92.19 291 ARG A O 1
ATOM 2263 N N . CYS A 1 292 ? 22.764 -1.978 -47.661 1.00 90.94 292 CYS A N 1
ATOM 2264 C CA . CYS A 1 292 ? 22.930 -3.042 -48.645 1.00 90.94 292 CYS A CA 1
ATOM 2265 C C . CYS A 1 292 ? 23.449 -4.347 -48.017 1.00 90.94 292 CYS A C 1
ATOM 2267 O O . CYS A 1 292 ? 23.483 -5.368 -48.703 1.00 90.94 292 CYS A O 1
ATOM 2269 N N . ALA A 1 293 ? 23.878 -4.338 -46.749 1.00 92.12 293 ALA A N 1
ATOM 2270 C CA . ALA A 1 293 ? 24.344 -5.534 -46.061 1.00 92.12 293 ALA A CA 1
ATOM 2271 C C . ALA A 1 293 ? 23.158 -6.424 -45.659 1.00 92.12 293 ALA A C 1
ATOM 2273 O O . ALA A 1 293 ? 22.169 -5.960 -45.098 1.00 92.12 293 ALA A O 1
ATOM 2274 N N . SER A 1 294 ? 23.276 -7.730 -45.897 1.00 89.88 294 SER A N 1
ATOM 2275 C CA . SER A 1 294 ? 22.286 -8.723 -45.470 1.00 89.88 294 SER A CA 1
ATOM 2276 C C . SER A 1 294 ? 22.949 -9.870 -44.721 1.00 89.88 294 SER A C 1
ATOM 2278 O O . SER A 1 294 ? 24.134 -10.149 -44.910 1.00 89.88 294 SER A O 1
ATOM 2280 N N . LEU A 1 295 ? 22.188 -10.560 -43.868 1.00 86.31 295 LEU A N 1
ATOM 2281 C CA . LEU A 1 295 ? 22.704 -11.666 -43.050 1.00 86.31 295 LEU A CA 1
ATOM 2282 C C . LEU A 1 295 ? 23.187 -12.868 -43.886 1.00 86.31 295 LEU A C 1
ATOM 2284 O O . LEU A 1 295 ? 23.995 -13.659 -43.402 1.00 86.31 295 LEU A O 1
ATOM 2288 N N . ASP A 1 296 ? 22.743 -12.968 -45.140 1.00 87.62 296 ASP A N 1
ATOM 2289 C CA . ASP A 1 296 ? 23.091 -14.045 -46.071 1.00 87.62 296 ASP A CA 1
ATOM 2290 C C . ASP A 1 296 ? 24.433 -13.826 -46.791 1.00 87.62 296 ASP A C 1
ATOM 2292 O O . ASP A 1 296 ? 25.018 -14.768 -47.344 1.00 87.62 296 ASP A O 1
ATOM 2296 N N . MET A 1 297 ? 24.960 -12.596 -46.788 1.00 89.81 297 MET A N 1
ATOM 2297 C CA . MET A 1 297 ? 26.254 -12.298 -47.402 1.00 89.81 297 MET A CA 1
ATOM 2298 C C . MET A 1 297 ? 27.387 -13.052 -46.697 1.00 89.81 297 MET A C 1
ATOM 2300 O O . MET A 1 297 ? 27.430 -13.175 -45.472 1.00 89.81 297 MET A O 1
ATOM 2304 N N . TYR A 1 298 ? 28.322 -13.581 -47.491 1.00 89.88 298 TYR A N 1
ATOM 2305 C CA . TYR A 1 298 ? 29.406 -14.488 -47.070 1.00 89.88 298 TYR A CA 1
ATOM 2306 C C . TYR A 1 298 ? 28.981 -15.866 -46.535 1.00 89.88 298 TYR A C 1
ATOM 2308 O O . TYR A 1 298 ? 29.857 -16.723 -46.334 1.00 89.88 298 TYR A O 1
ATOM 2316 N N . VAL A 1 299 ? 27.679 -16.099 -46.343 1.00 86.75 299 VAL A N 1
ATOM 2317 C CA . VAL A 1 299 ? 27.083 -17.413 -46.063 1.00 86.75 299 VAL A CA 1
ATOM 2318 C C . VAL A 1 299 ? 26.747 -18.107 -47.380 1.00 86.75 299 VAL A C 1
ATOM 2320 O O . VAL A 1 299 ? 27.219 -19.219 -47.624 1.00 86.75 299 VAL A O 1
ATOM 2323 N N . LEU A 1 300 ? 26.008 -17.426 -48.260 1.00 83.94 300 LEU A N 1
ATOM 2324 C CA . LEU A 1 300 ? 25.695 -17.925 -49.596 1.00 83.94 300 LEU A CA 1
ATOM 2325 C C . LEU A 1 300 ? 26.919 -17.870 -50.521 1.00 83.94 300 LEU A C 1
ATOM 2327 O O . LEU A 1 300 ? 27.794 -17.001 -50.419 1.00 83.94 300 LEU A O 1
ATOM 2331 N N . ARG A 1 301 ? 26.993 -18.829 -51.449 1.00 80.69 301 ARG A N 1
ATOM 2332 C CA . ARG A 1 301 ? 28.078 -18.904 -52.434 1.00 80.69 301 ARG A CA 1
ATOM 2333 C C . ARG A 1 301 ? 28.013 -17.694 -53.371 1.00 80.69 301 ARG A C 1
ATOM 2335 O O . ARG A 1 301 ? 26.951 -17.379 -53.887 1.00 80.69 301 ARG A O 1
ATOM 2342 N N . ASN A 1 302 ? 29.163 -17.061 -53.618 1.00 83.19 302 ASN A N 1
ATOM 2343 C CA . ASN A 1 302 ? 29.317 -15.908 -54.517 1.00 83.19 302 ASN A CA 1
ATOM 2344 C C . ASN A 1 302 ? 28.428 -14.699 -54.181 1.00 83.19 302 ASN A C 1
ATOM 2346 O O . ASN A 1 302 ? 28.099 -13.916 -55.066 1.00 83.19 302 ASN A O 1
ATOM 2350 N N . TYR A 1 303 ? 28.091 -14.516 -52.903 1.00 88.75 303 TYR A N 1
ATOM 2351 C CA . TYR A 1 303 ? 27.314 -13.369 -52.442 1.00 88.75 303 TYR A CA 1
ATOM 2352 C C . TYR A 1 303 ? 28.111 -12.530 -51.426 1.00 88.75 303 TYR A C 1
ATOM 2354 O O . TYR A 1 303 ? 27.861 -12.608 -50.221 1.00 88.75 303 TYR A O 1
ATOM 2362 N N . PRO A 1 304 ? 29.166 -11.813 -51.868 1.00 92.62 304 PRO A N 1
ATOM 2363 C CA . PRO A 1 304 ? 29.962 -10.957 -50.997 1.00 92.62 304 PRO A CA 1
ATOM 2364 C C . PRO A 1 304 ? 29.331 -9.569 -50.830 1.00 92.62 304 PRO A C 1
ATOM 2366 O O . PRO A 1 304 ? 28.543 -9.118 -51.660 1.00 92.62 304 PRO A O 1
ATOM 2369 N N . ASN A 1 305 ? 29.757 -8.855 -49.792 1.00 95.06 305 ASN A N 1
ATOM 2370 C CA . ASN A 1 305 ? 29.459 -7.439 -49.630 1.00 95.06 305 ASN A CA 1
ATOM 2371 C C . ASN A 1 305 ? 30.527 -6.605 -50.358 1.00 95.06 305 ASN A C 1
ATOM 2373 O O . ASN A 1 305 ? 31.708 -6.664 -50.012 1.00 95.06 305 ASN A O 1
ATOM 2377 N N . ARG A 1 306 ? 30.122 -5.819 -51.362 1.00 95.19 306 ARG A N 1
ATOM 2378 C CA . ARG A 1 306 ? 31.046 -5.050 -52.212 1.00 95.19 306 ARG A CA 1
ATOM 2379 C C . ARG A 1 306 ? 31.920 -4.072 -51.417 1.00 95.19 306 ARG A C 1
ATOM 2381 O O . ARG A 1 306 ? 33.117 -4.008 -51.678 1.00 95.19 306 ARG A O 1
ATOM 2388 N N . ALA A 1 307 ? 31.352 -3.352 -50.452 1.00 95.88 307 ALA A N 1
ATOM 2389 C CA . ALA A 1 307 ? 32.095 -2.368 -49.665 1.00 95.88 307 ALA A CA 1
ATOM 2390 C C . ALA A 1 307 ? 33.131 -3.039 -48.746 1.00 95.88 307 ALA A C 1
ATOM 2392 O O . ALA A 1 307 ? 34.250 -2.555 -48.597 1.00 95.88 307 ALA A O 1
ATOM 2393 N N . ILE A 1 308 ? 32.806 -4.212 -48.194 1.00 96.44 308 ILE A N 1
ATOM 2394 C CA . ILE A 1 308 ? 33.748 -4.992 -47.375 1.00 96.44 308 ILE A CA 1
ATOM 2395 C C . ILE A 1 308 ? 34.840 -5.645 -48.236 1.00 96.44 308 ILE A C 1
ATOM 2397 O O . ILE A 1 308 ? 35.980 -5.776 -47.785 1.00 96.44 308 ILE A O 1
ATOM 2401 N N . GLU A 1 309 ? 34.540 -6.040 -49.476 1.00 96.44 309 GLU A N 1
ATOM 2402 C CA . GLU A 1 309 ? 35.577 -6.482 -50.418 1.00 96.44 309 GLU A CA 1
ATOM 2403 C C . GLU A 1 309 ? 36.544 -5.355 -50.775 1.00 96.44 309 GLU A C 1
ATOM 2405 O O . GLU A 1 309 ? 37.752 -5.584 -50.810 1.00 96.44 309 GLU A O 1
ATOM 2410 N N . GLU A 1 310 ? 36.038 -4.137 -50.955 1.00 95.44 310 GLU A N 1
ATOM 2411 C CA . GLU A 1 310 ? 36.865 -2.958 -51.196 1.00 95.44 310 GLU A CA 1
ATOM 2412 C C . GLU A 1 310 ? 37.730 -2.606 -49.974 1.00 95.44 310 GLU A C 1
ATOM 2414 O O . GLU A 1 310 ? 38.942 -2.427 -50.102 1.00 95.44 310 GLU A O 1
ATOM 2419 N N . LEU A 1 311 ? 37.161 -2.645 -48.763 1.00 96.06 311 LEU A N 1
ATOM 2420 C CA . LEU A 1 311 ? 37.923 -2.539 -47.513 1.00 96.06 311 LEU A CA 1
ATOM 2421 C C . LEU A 1 311 ? 39.015 -3.616 -47.422 1.00 96.06 311 LEU A C 1
ATOM 2423 O O . LEU A 1 311 ? 40.155 -3.339 -47.047 1.00 96.06 311 LEU A O 1
ATOM 2427 N N . SER A 1 312 ? 38.700 -4.851 -47.819 1.00 97.00 312 SER A N 1
ATOM 2428 C CA . SER A 1 312 ? 39.670 -5.945 -47.861 1.00 97.00 312 SER A CA 1
ATOM 2429 C C . SER A 1 312 ? 40.747 -5.762 -48.934 1.00 97.00 312 SER A C 1
ATOM 2431 O O . SER A 1 312 ? 41.843 -6.301 -48.756 1.00 97.00 312 SER A O 1
ATOM 2433 N N . ARG A 1 313 ? 40.455 -5.073 -50.042 1.00 96.88 313 ARG A N 1
ATOM 2434 C CA . ARG A 1 313 ? 41.431 -4.727 -51.084 1.00 96.88 313 ARG A CA 1
ATOM 2435 C C . ARG A 1 313 ? 42.438 -3.724 -50.533 1.00 96.88 313 ARG A C 1
ATOM 2437 O O . ARG A 1 313 ? 43.634 -3.996 -5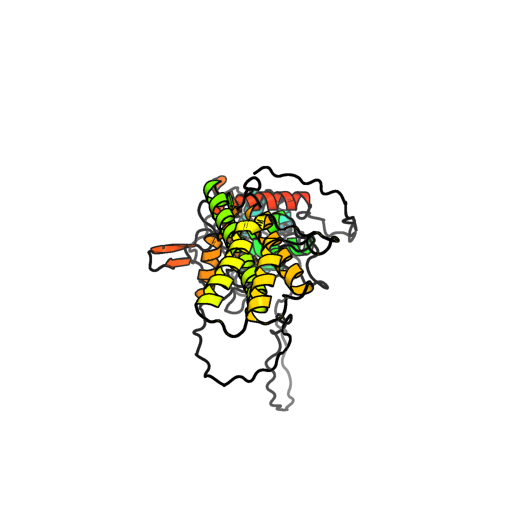0.584 1.00 96.88 313 ARG A O 1
ATOM 2444 N N . VAL A 1 314 ? 41.954 -2.648 -49.912 1.00 95.12 314 VAL A N 1
ATOM 2445 C CA . VAL A 1 314 ? 42.799 -1.637 -49.252 1.00 95.12 314 VAL A CA 1
ATOM 2446 C C . VAL A 1 314 ? 43.638 -2.267 -48.135 1.00 95.12 314 VAL A C 1
ATOM 2448 O O . VAL A 1 314 ? 44.845 -2.047 -48.069 1.00 95.12 314 VAL A O 1
ATOM 2451 N N . HIS A 1 315 ? 43.049 -3.144 -47.311 1.00 95.81 315 HIS A N 1
ATOM 2452 C CA . HIS A 1 315 ? 43.792 -3.905 -46.298 1.00 95.81 315 HIS A CA 1
ATOM 2453 C C . HIS A 1 315 ? 44.959 -4.706 -46.904 1.00 95.81 315 HIS A C 1
ATOM 2455 O O . HIS A 1 315 ? 46.054 -4.741 -46.339 1.00 95.81 315 HIS A O 1
ATOM 2461 N N . LYS A 1 316 ? 44.741 -5.345 -48.062 1.00 95.75 316 LYS A N 1
ATOM 2462 C CA . LYS A 1 316 ? 45.762 -6.130 -48.770 1.00 95.75 316 LYS A CA 1
ATOM 2463 C C . LYS A 1 316 ? 46.869 -5.256 -49.348 1.00 95.75 316 LYS A C 1
ATOM 2465 O O . LYS A 1 316 ? 48.025 -5.656 -49.287 1.00 95.75 316 LYS A O 1
ATOM 2470 N N . GLU A 1 317 ? 46.537 -4.083 -49.874 1.00 94.06 317 GLU A N 1
ATOM 2471 C CA . GLU A 1 317 ? 47.525 -3.125 -50.389 1.00 94.06 317 GLU A CA 1
ATOM 2472 C C . GLU A 1 317 ? 48.454 -2.606 -49.290 1.00 94.06 317 GLU A C 1
ATOM 2474 O O . GLU A 1 317 ? 49.630 -2.368 -49.543 1.00 94.06 317 GLU A O 1
ATOM 2479 N N . ILE A 1 318 ? 47.946 -2.492 -48.061 1.00 92.25 318 ILE A N 1
ATOM 2480 C CA . ILE A 1 318 ? 48.711 -2.013 -46.905 1.00 92.25 318 ILE A CA 1
ATOM 2481 C C . ILE A 1 318 ? 49.525 -3.142 -46.250 1.00 92.25 318 ILE A C 1
ATOM 2483 O O . ILE A 1 318 ? 50.692 -2.951 -45.923 1.00 92.25 318 ILE A O 1
ATOM 2487 N N . THR A 1 319 ? 48.921 -4.316 -46.033 1.00 92.00 319 THR A N 1
ATOM 2488 C CA . THR A 1 319 ? 49.499 -5.398 -45.199 1.00 92.00 319 THR A CA 1
ATOM 2489 C C . THR A 1 319 ? 50.041 -6.592 -45.992 1.00 92.00 319 THR A C 1
ATOM 2491 O O . THR A 1 319 ? 50.570 -7.541 -45.410 1.00 92.00 319 THR A O 1
ATOM 2494 N N . GLY A 1 320 ? 49.830 -6.617 -47.310 1.00 92.56 320 GLY A N 1
ATOM 2495 C CA . GLY A 1 320 ? 50.080 -7.773 -48.177 1.00 92.56 320 GLY A CA 1
ATOM 2496 C C . GLY A 1 320 ? 49.019 -8.881 -48.091 1.00 92.56 320 GLY A C 1
ATOM 2497 O O . GLY A 1 320 ? 49.005 -9.781 -48.932 1.00 92.56 320 GLY A O 1
ATOM 2498 N N . HIS A 1 321 ? 48.092 -8.819 -47.128 1.00 92.81 321 HIS A N 1
ATOM 2499 C CA . HIS A 1 321 ? 47.122 -9.881 -46.846 1.00 92.81 321 HIS A CA 1
ATOM 2500 C C . HIS A 1 321 ? 45.679 -9.373 -46.932 1.00 92.81 321 HIS A C 1
ATOM 2502 O O . HIS A 1 321 ? 45.351 -8.295 -46.448 1.00 92.81 321 HIS A O 1
ATOM 2508 N N . ALA A 1 322 ? 44.779 -10.159 -47.525 1.00 94.88 322 ALA A N 1
ATOM 2509 C CA . ALA A 1 322 ? 43.349 -9.848 -47.508 1.00 94.88 322 ALA A CA 1
ATOM 2510 C C . ALA A 1 322 ? 42.740 -10.111 -46.119 1.00 94.88 322 ALA A C 1
ATOM 2512 O O . ALA A 1 322 ? 43.217 -10.976 -45.382 1.00 94.88 322 ALA A O 1
ATOM 2513 N N . ILE A 1 323 ? 41.645 -9.421 -45.785 1.00 95.50 323 ILE A N 1
ATOM 2514 C CA . ILE A 1 323 ? 40.891 -9.695 -44.555 1.00 95.50 323 ILE A CA 1
ATOM 2515 C C . ILE A 1 323 ? 40.343 -11.136 -44.625 1.00 95.50 323 ILE A C 1
ATOM 2517 O O . ILE A 1 323 ? 39.746 -11.508 -45.638 1.00 95.50 323 ILE A O 1
ATOM 2521 N N . PRO A 1 324 ? 40.504 -11.968 -43.582 1.00 95.00 324 PRO A N 1
ATOM 2522 C CA . PRO A 1 324 ? 39.949 -13.321 -43.553 1.00 95.00 324 PRO A CA 1
ATOM 2523 C C . PRO A 1 324 ? 38.422 -13.364 -43.728 1.00 95.00 324 PRO A C 1
ATOM 2525 O O . PRO A 1 324 ? 37.700 -12.491 -43.243 1.00 95.00 324 PRO A O 1
ATOM 2528 N N . LYS A 1 325 ? 37.905 -14.406 -44.399 1.00 92.00 325 LYS A N 1
ATOM 2529 C CA . LYS A 1 325 ? 36.465 -14.550 -44.713 1.00 92.00 325 LYS A CA 1
ATOM 2530 C C . LYS A 1 325 ? 35.576 -14.497 -43.464 1.00 92.00 325 LYS A C 1
ATOM 2532 O O . LYS A 1 325 ? 34.482 -13.941 -43.512 1.00 92.00 325 LYS A O 1
ATOM 2537 N N . ASP A 1 326 ? 36.017 -15.079 -42.354 1.00 91.56 326 ASP A N 1
ATOM 2538 C CA . ASP A 1 326 ? 35.295 -15.057 -41.080 1.00 91.56 326 ASP A CA 1
ATOM 2539 C C . ASP A 1 326 ? 35.198 -13.637 -40.499 1.00 91.56 326 ASP A C 1
ATOM 2541 O O . ASP A 1 326 ? 34.119 -13.248 -40.050 1.00 91.56 326 ASP A O 1
ATOM 2545 N N . LYS A 1 327 ? 36.270 -12.838 -40.586 1.00 93.94 327 LYS A N 1
ATOM 2546 C CA . LYS A 1 327 ? 36.259 -11.425 -40.182 1.00 93.94 327 LYS A CA 1
ATOM 2547 C C . LYS A 1 327 ? 35.368 -10.579 -41.095 1.00 93.94 327 LYS A C 1
ATOM 2549 O O . LYS A 1 327 ? 34.563 -9.805 -40.586 1.00 93.94 327 LYS A O 1
ATOM 2554 N N . LYS A 1 328 ? 35.415 -10.790 -42.419 1.00 95.06 328 LYS A N 1
ATOM 2555 C CA . LYS A 1 328 ? 34.488 -10.139 -43.372 1.00 95.06 328 LYS A CA 1
ATOM 2556 C C . LYS A 1 328 ? 33.026 -10.453 -43.058 1.00 95.06 328 LYS A C 1
ATOM 2558 O O . LYS A 1 328 ? 32.188 -9.558 -43.057 1.00 95.06 328 LYS A O 1
ATOM 2563 N N . ARG A 1 329 ? 32.721 -11.716 -42.734 1.00 93.75 329 ARG A N 1
ATOM 2564 C CA . ARG A 1 329 ? 31.371 -12.138 -42.333 1.00 93.75 329 ARG A CA 1
ATOM 2565 C C . ARG A 1 329 ? 30.916 -11.438 -41.052 1.00 93.75 329 ARG A C 1
ATOM 2567 O O . ARG A 1 329 ? 29.775 -10.998 -40.989 1.00 93.75 329 ARG A O 1
ATOM 2574 N N . ARG A 1 330 ? 31.789 -11.325 -40.043 1.00 93.75 330 ARG A N 1
ATOM 2575 C CA . ARG A 1 330 ? 31.480 -10.613 -38.788 1.00 93.75 330 ARG A CA 1
ATOM 2576 C C . ARG A 1 330 ? 31.236 -9.123 -39.020 1.00 93.75 330 ARG A C 1
ATOM 2578 O O . ARG A 1 330 ? 30.259 -8.606 -38.492 1.00 93.75 330 ARG A O 1
ATOM 2585 N N . LEU A 1 331 ? 32.067 -8.472 -39.839 1.00 94.62 331 LEU A N 1
ATOM 2586 C CA . LEU A 1 331 ? 31.853 -7.084 -40.261 1.00 94.62 331 LEU A CA 1
ATOM 2587 C C . LEU A 1 331 ? 30.484 -6.938 -40.926 1.00 94.62 331 LEU A C 1
ATOM 2589 O O . LEU A 1 331 ? 29.665 -6.145 -40.480 1.00 94.62 331 LEU A O 1
ATOM 2593 N N . ASN A 1 332 ? 30.194 -7.769 -41.927 1.00 95.62 332 ASN A N 1
ATOM 2594 C CA . ASN A 1 332 ? 28.920 -7.722 -42.635 1.00 95.62 332 ASN A CA 1
ATOM 2595 C C . ASN A 1 332 ? 27.721 -7.901 -41.697 1.00 95.62 332 ASN A C 1
ATOM 2597 O O . ASN A 1 332 ? 26.753 -7.156 -41.790 1.00 95.62 332 ASN A O 1
ATOM 2601 N N . TYR A 1 333 ? 27.796 -8.868 -40.780 1.00 94.31 333 TYR A N 1
ATOM 2602 C CA . TYR A 1 333 ? 26.745 -9.102 -39.796 1.00 94.31 333 TYR A CA 1
ATOM 2603 C C . TYR A 1 333 ? 26.504 -7.871 -38.913 1.00 94.31 333 TYR A C 1
ATOM 2605 O O . TYR A 1 333 ? 25.356 -7.495 -38.696 1.00 94.31 333 TYR A O 1
ATOM 2613 N N . ALA A 1 334 ? 27.571 -7.233 -38.426 1.00 94.12 334 ALA A N 1
ATOM 2614 C CA . ALA A 1 334 ? 27.464 -6.054 -37.574 1.00 94.12 334 ALA A CA 1
ATOM 2615 C C . ALA A 1 334 ? 26.801 -4.877 -38.305 1.00 94.12 334 ALA A C 1
ATOM 2617 O O . ALA A 1 334 ? 25.833 -4.315 -37.802 1.00 94.12 334 ALA A O 1
ATOM 2618 N N . PHE A 1 335 ? 27.232 -4.580 -39.534 1.00 95.56 335 PHE A N 1
ATOM 2619 C CA . PHE A 1 335 ? 26.648 -3.498 -40.333 1.00 95.56 335 PHE A CA 1
ATOM 2620 C C . PHE A 1 335 ? 25.213 -3.791 -40.797 1.00 95.56 335 PHE A C 1
ATOM 2622 O O . PHE A 1 335 ? 24.386 -2.881 -40.811 1.00 95.56 335 PHE A O 1
ATOM 2629 N N . ALA A 1 336 ? 24.878 -5.052 -41.095 1.00 94.19 336 ALA A N 1
ATOM 2630 C CA . ALA A 1 336 ? 23.497 -5.464 -41.363 1.00 94.19 336 ALA A CA 1
ATOM 2631 C C . ALA A 1 336 ? 22.605 -5.336 -40.111 1.00 94.19 336 ALA A C 1
ATOM 2633 O O . ALA A 1 336 ? 21.444 -4.944 -40.210 1.00 94.19 336 ALA A O 1
ATOM 2634 N N . SER A 1 337 ? 23.143 -5.648 -38.925 1.00 93.38 337 SER A N 1
ATOM 2635 C CA . SER A 1 337 ? 22.453 -5.466 -37.640 1.00 93.38 337 SER A CA 1
ATOM 2636 C C . SER A 1 337 ? 22.186 -3.987 -37.354 1.00 93.38 337 SER A C 1
ATOM 2638 O O . SER A 1 337 ? 21.055 -3.628 -37.026 1.00 93.38 337 SER A O 1
ATOM 2640 N N . LEU A 1 338 ? 23.194 -3.128 -37.552 1.00 94.38 338 LEU A N 1
ATOM 2641 C CA . LEU A 1 338 ? 23.071 -1.676 -37.420 1.00 94.38 338 LEU A CA 1
ATOM 2642 C C . LEU A 1 338 ? 21.987 -1.121 -38.356 1.00 94.38 338 LEU A C 1
ATOM 2644 O O . LEU A 1 338 ? 21.058 -0.475 -37.881 1.00 94.38 338 LEU A O 1
ATOM 2648 N N . ALA A 1 339 ? 22.045 -1.449 -39.653 1.00 93.31 339 ALA A N 1
ATOM 2649 C CA . ALA A 1 339 ? 21.047 -1.014 -40.632 1.00 93.31 339 ALA A CA 1
ATOM 2650 C C . ALA A 1 339 ? 19.625 -1.450 -40.245 1.00 93.31 339 ALA A C 1
ATOM 2652 O O . ALA A 1 339 ? 18.689 -0.655 -40.284 1.00 93.31 339 ALA A O 1
ATOM 2653 N N . ARG A 1 340 ? 19.465 -2.702 -39.797 1.00 91.69 340 ARG A N 1
ATOM 2654 C CA . ARG A 1 340 ? 18.172 -3.208 -39.333 1.00 91.69 340 ARG A CA 1
ATOM 2655 C C . ARG A 1 340 ? 17.653 -2.433 -38.125 1.00 91.69 340 ARG A C 1
ATOM 2657 O O . ARG A 1 340 ? 16.455 -2.192 -38.057 1.00 91.69 340 ARG A O 1
ATOM 2664 N N . ILE A 1 341 ? 18.515 -2.091 -37.166 1.00 89.50 341 ILE A N 1
ATOM 2665 C CA . ILE A 1 341 ? 18.131 -1.361 -35.949 1.00 89.50 341 ILE A CA 1
ATOM 2666 C C . ILE A 1 341 ? 17.733 0.084 -36.260 1.00 89.50 341 ILE A C 1
ATOM 2668 O O . ILE A 1 341 ? 16.750 0.556 -35.693 1.00 89.50 341 ILE A O 1
ATOM 2672 N N . GLU A 1 342 ? 18.416 0.745 -37.197 1.00 89.88 342 GLU A N 1
ATOM 2673 C CA . GLU A 1 342 ? 18.045 2.080 -37.694 1.00 89.88 342 GLU A CA 1
ATOM 2674 C C . GLU A 1 342 ? 16.660 2.113 -38.366 1.00 89.88 342 GLU A C 1
ATOM 2676 O O . GLU A 1 342 ? 16.012 3.157 -38.392 1.00 89.88 342 GLU A O 1
ATOM 2681 N N . GLU A 1 343 ? 16.200 0.983 -38.910 1.00 88.06 343 GLU A N 1
ATOM 2682 C CA . GLU A 1 343 ? 14.905 0.856 -39.590 1.00 88.06 343 GLU A CA 1
ATOM 2683 C C . GLU A 1 343 ? 13.752 0.438 -38.663 1.00 88.06 343 GLU A C 1
ATOM 2685 O O . GLU A 1 343 ? 12.600 0.426 -39.099 1.00 88.06 343 GLU A O 1
ATOM 2690 N N . ILE A 1 344 ? 14.014 0.095 -37.393 1.00 84.50 344 ILE A N 1
ATOM 2691 C CA . ILE A 1 344 ? 12.951 -0.284 -36.450 1.00 84.50 344 ILE A CA 1
ATOM 2692 C C . ILE A 1 344 ? 12.110 0.960 -36.123 1.00 84.50 344 ILE A C 1
ATOM 2694 O O . ILE A 1 344 ? 12.613 1.875 -35.468 1.00 84.50 344 ILE A O 1
ATOM 2698 N N . PRO A 1 345 ? 10.815 1.006 -36.497 1.00 79.81 345 PRO A N 1
AT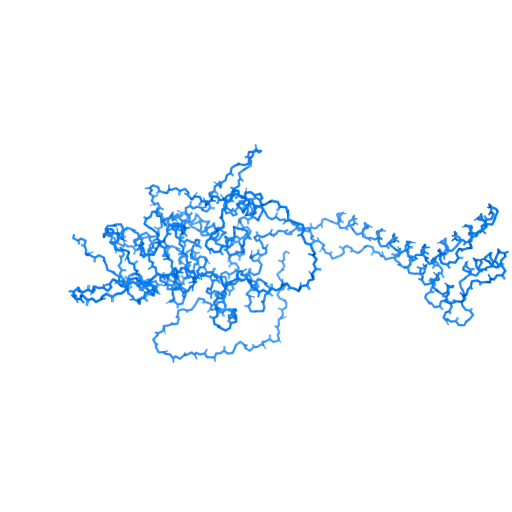OM 2699 C CA . PRO A 1 345 ? 9.986 2.158 -36.190 1.00 79.81 345 PRO A CA 1
ATOM 2700 C C . PRO A 1 345 ? 9.692 2.243 -34.689 1.00 79.81 345 PRO A C 1
ATOM 2702 O O . PRO A 1 345 ? 9.428 1.242 -34.012 1.00 79.81 345 PRO A O 1
ATOM 2705 N N . VAL A 1 346 ? 9.665 3.471 -34.177 1.00 75.69 346 VAL A N 1
ATOM 2706 C CA . VAL A 1 346 ? 9.182 3.782 -32.830 1.00 75.69 346 VAL A CA 1
ATOM 2707 C C . VAL A 1 346 ? 7.671 3.506 -32.762 1.00 75.69 346 VAL A C 1
ATOM 2709 O O . VAL A 1 346 ? 6.874 4.206 -33.380 1.00 75.69 346 VAL A O 1
ATOM 2712 N N . ASN A 1 347 ? 7.262 2.465 -32.026 1.00 70.69 347 ASN A N 1
ATOM 2713 C CA . ASN A 1 347 ? 5.853 2.096 -31.831 1.00 70.69 347 ASN A CA 1
ATOM 2714 C C . ASN A 1 347 ? 5.288 2.632 -30.498 1.00 70.69 347 ASN A C 1
ATOM 2716 O O . ASN A 1 347 ? 5.629 2.128 -29.427 1.00 70.69 347 ASN A O 1
ATOM 2720 N N . VAL A 1 348 ? 4.350 3.580 -30.586 1.00 67.25 348 VAL A N 1
ATOM 2721 C CA . VAL A 1 348 ? 3.644 4.197 -29.442 1.00 67.25 348 VAL A CA 1
ATOM 2722 C C . VAL A 1 348 ? 2.236 3.639 -29.186 1.00 67.25 348 VAL A C 1
ATOM 2724 O O . VAL A 1 348 ? 1.485 4.190 -28.389 1.00 67.25 348 VAL A O 1
ATOM 2727 N N . GLU A 1 349 ? 1.846 2.541 -29.838 1.00 70.38 349 GLU A N 1
ATOM 2728 C CA . GLU A 1 349 ? 0.511 1.938 -29.680 1.00 70.38 349 GLU A CA 1
ATOM 2729 C C . GLU A 1 349 ? 0.314 1.305 -28.297 1.00 70.38 349 GLU A C 1
ATOM 2731 O O . GLU A 1 349 ? -0.815 1.131 -27.838 1.00 70.38 349 GLU A O 1
ATOM 2736 N N . ARG A 1 350 ? 1.408 0.936 -27.619 1.00 70.81 350 ARG A N 1
ATOM 2737 C CA . ARG A 1 350 ? 1.364 0.397 -26.257 1.00 70.81 350 ARG A CA 1
ATOM 2738 C C . ARG A 1 350 ? 1.563 1.530 -25.255 1.00 70.81 350 ARG A C 1
ATOM 2740 O O . ARG A 1 350 ? 2.710 1.953 -25.093 1.00 70.81 350 ARG A O 1
ATOM 2747 N N . PRO A 1 351 ? 0.508 1.970 -24.540 1.00 71.06 351 PRO A N 1
ATOM 2748 C CA . PRO A 1 351 ? 0.632 3.054 -23.580 1.00 71.06 351 PRO A CA 1
ATOM 2749 C C . PRO A 1 351 ? 1.649 2.683 -22.505 1.00 71.06 351 PRO A C 1
ATOM 2751 O O . PRO A 1 351 ? 1.512 1.678 -21.797 1.00 71.06 351 PRO A O 1
ATOM 2754 N N . ARG A 1 352 ? 2.696 3.500 -22.409 1.00 80.38 352 ARG A N 1
ATOM 2755 C CA . ARG A 1 352 ? 3.677 3.428 -21.329 1.00 80.38 352 ARG A CA 1
ATOM 2756 C C . ARG A 1 352 ? 3.225 4.280 -20.152 1.00 80.38 352 ARG A C 1
ATOM 2758 O O . ARG A 1 352 ? 2.537 5.284 -20.309 1.00 80.38 352 ARG A O 1
ATOM 2765 N N . TRP A 1 353 ? 3.657 3.873 -18.969 1.00 83.50 353 TRP A N 1
ATOM 2766 C CA . TRP A 1 353 ? 3.285 4.508 -17.715 1.00 83.50 353 TRP A CA 1
ATOM 2767 C C . TRP A 1 353 ? 4.512 5.129 -17.073 1.00 83.50 353 TRP A C 1
ATOM 2769 O O . TRP A 1 353 ? 5.578 4.509 -17.047 1.00 83.50 353 TRP A O 1
ATOM 2779 N N . ARG A 1 354 ? 4.345 6.325 -16.516 1.00 86.31 354 ARG A N 1
ATOM 2780 C CA . ARG A 1 354 ? 5.300 6.888 -15.568 1.00 86.31 354 ARG A CA 1
ATOM 2781 C C . ARG A 1 354 ? 4.866 6.491 -14.168 1.00 86.31 354 ARG A C 1
ATOM 2783 O O . ARG A 1 354 ? 3.712 6.684 -13.792 1.00 86.31 354 ARG A O 1
ATOM 2790 N N . GLU A 1 355 ? 5.785 5.904 -13.413 1.00 89.81 355 GLU A N 1
ATOM 2791 C CA . GLU A 1 355 ? 5.546 5.528 -12.024 1.00 89.81 355 GLU A CA 1
ATOM 2792 C C . GLU A 1 355 ? 6.099 6.605 -11.090 1.00 89.81 355 GLU A C 1
ATOM 2794 O O . GLU A 1 355 ? 7.278 6.947 -11.153 1.00 89.81 355 GLU A O 1
ATOM 2799 N N . HIS A 1 356 ? 5.248 7.109 -10.200 1.00 90.56 356 HIS A N 1
ATOM 2800 C CA . HIS A 1 356 ? 5.613 8.071 -9.163 1.00 90.56 356 HIS A CA 1
ATOM 2801 C C . HIS A 1 356 ? 5.375 7.464 -7.794 1.00 90.56 356 HIS A C 1
ATOM 2803 O O . HIS A 1 356 ? 4.338 6.843 -7.568 1.00 90.56 356 HIS A O 1
ATOM 2809 N N . LYS A 1 357 ? 6.292 7.685 -6.851 1.00 95.50 357 LYS A N 1
ATOM 2810 C CA . LYS A 1 357 ? 6.046 7.313 -5.454 1.00 95.50 357 LYS A CA 1
ATOM 2811 C C . LYS A 1 357 ? 5.025 8.255 -4.821 1.00 95.50 357 LYS A C 1
ATOM 2813 O O . LYS A 1 357 ? 5.149 9.468 -4.977 1.00 95.50 357 LYS A O 1
ATOM 2818 N N . THR A 1 358 ? 4.063 7.685 -4.100 1.00 95.69 358 THR A N 1
ATOM 2819 C CA . THR A 1 358 ? 3.070 8.417 -3.291 1.00 95.69 358 THR A CA 1
ATOM 2820 C C . THR A 1 358 ? 3.753 9.239 -2.197 1.00 95.69 358 THR A C 1
ATOM 2822 O O . THR A 1 358 ? 4.819 8.835 -1.713 1.00 95.69 358 THR A O 1
ATOM 2825 N N . GLU A 1 359 ? 3.143 10.341 -1.765 1.00 95.38 359 GLU A N 1
ATOM 2826 C CA . GLU A 1 359 ? 3.674 11.128 -0.647 1.00 95.38 359 GLU A CA 1
ATOM 2827 C C . GLU A 1 359 ? 3.580 10.339 0.658 1.00 95.38 359 GLU A C 1
ATOM 2829 O O . GLU A 1 359 ? 4.544 10.321 1.422 1.00 95.38 359 GLU A O 1
ATOM 2834 N N . PHE A 1 360 ? 2.513 9.560 0.856 1.00 96.38 360 PHE A N 1
ATOM 2835 C CA . PHE A 1 360 ? 2.396 8.627 1.978 1.00 96.38 360 PHE A CA 1
ATOM 2836 C C . PHE A 1 360 ? 3.607 7.681 2.104 1.00 96.38 360 PHE A C 1
ATOM 2838 O O . PHE A 1 360 ? 4.185 7.517 3.187 1.00 96.38 360 PHE A O 1
ATOM 2845 N N . TYR A 1 361 ? 4.062 7.096 0.991 1.00 96.81 361 TYR A N 1
ATOM 2846 C CA . TYR A 1 361 ? 5.262 6.253 0.964 1.00 96.81 361 TYR A CA 1
ATOM 2847 C C . TYR A 1 361 ? 6.535 7.020 1.329 1.00 96.81 361 TYR A C 1
ATOM 2849 O O . TYR A 1 361 ? 7.327 6.544 2.147 1.00 96.81 361 TYR A O 1
ATOM 2857 N N . LYS A 1 362 ? 6.738 8.212 0.755 1.00 96.12 362 LYS A N 1
ATOM 2858 C CA . LYS A 1 362 ? 7.906 9.055 1.056 1.00 96.12 362 LYS A CA 1
ATOM 2859 C C . LYS A 1 362 ? 7.915 9.472 2.530 1.00 96.12 362 LYS A C 1
ATOM 2861 O O . LYS A 1 362 ? 8.934 9.320 3.200 1.00 96.12 362 LYS A O 1
ATOM 2866 N N . ASN A 1 363 ? 6.770 9.899 3.057 1.00 95.81 363 ASN A N 1
ATOM 2867 C CA . ASN A 1 363 ? 6.586 10.289 4.454 1.00 95.81 363 ASN A CA 1
ATOM 2868 C C . ASN A 1 363 ? 6.863 9.129 5.417 1.00 95.81 363 ASN A C 1
ATOM 2870 O O . ASN A 1 363 ? 7.521 9.318 6.436 1.00 95.81 363 ASN A O 1
ATOM 2874 N N . SER A 1 364 ? 6.477 7.905 5.053 1.00 95.69 364 SER A N 1
ATOM 2875 C CA . SER A 1 364 ? 6.803 6.702 5.830 1.00 95.69 364 SER A CA 1
ATOM 2876 C C . SER A 1 364 ? 8.318 6.480 5.969 1.00 95.69 364 SER A C 1
ATOM 2878 O O . SER A 1 364 ? 8.804 6.143 7.047 1.00 95.69 364 SER A O 1
ATOM 2880 N N . TRP A 1 365 ? 9.092 6.725 4.907 1.00 95.88 365 TRP A N 1
ATOM 2881 C CA . TRP A 1 365 ? 10.559 6.683 4.969 1.00 95.88 365 TRP A CA 1
ATOM 2882 C C . TRP A 1 365 ? 11.155 7.841 5.773 1.00 95.88 365 TRP A C 1
ATOM 2884 O O . TRP A 1 365 ? 12.169 7.673 6.454 1.00 95.88 365 TRP A O 1
ATOM 2894 N N . GLU A 1 366 ? 10.534 9.016 5.731 1.00 94.56 366 GLU A N 1
ATOM 2895 C CA . GLU A 1 366 ? 10.946 10.145 6.563 1.00 94.56 366 GLU A CA 1
ATOM 2896 C C . GLU A 1 366 ? 10.720 9.891 8.061 1.00 94.56 366 GLU A C 1
ATOM 2898 O O . GLU A 1 366 ? 11.546 10.309 8.884 1.00 94.56 366 GLU A O 1
ATOM 2903 N N . MET A 1 367 ? 9.659 9.159 8.417 1.00 93.62 367 MET A N 1
ATOM 2904 C CA . MET A 1 367 ? 9.430 8.673 9.779 1.00 93.62 367 MET A CA 1
ATOM 2905 C C . MET A 1 367 ? 10.509 7.674 10.200 1.00 93.62 367 MET A C 1
ATOM 2907 O O . MET A 1 367 ? 11.096 7.837 11.268 1.00 93.62 367 MET A O 1
ATOM 2911 N N . ASP A 1 368 ? 10.857 6.709 9.343 1.00 94.25 368 ASP A N 1
ATOM 2912 C CA . ASP A 1 368 ? 11.923 5.737 9.623 1.00 94.25 368 ASP A CA 1
ATOM 2913 C C . ASP A 1 368 ? 13.275 6.391 9.888 1.00 94.25 368 ASP A C 1
ATOM 2915 O O . ASP A 1 368 ? 14.067 5.888 10.688 1.00 94.25 368 ASP A O 1
ATOM 2919 N N . LYS A 1 369 ? 13.573 7.515 9.229 1.00 93.19 369 LYS A N 1
ATOM 2920 C CA . LYS A 1 369 ? 14.802 8.282 9.474 1.00 93.19 369 LYS A CA 1
ATOM 2921 C C . LYS A 1 369 ? 14.835 8.878 10.884 1.00 93.19 369 LYS A C 1
ATOM 2923 O O . LYS A 1 369 ? 15.913 8.917 11.473 1.00 93.19 369 LYS A O 1
ATOM 2928 N N . ARG A 1 370 ? 13.691 9.281 11.441 1.00 92.00 370 ARG A N 1
ATOM 2929 C CA . ARG A 1 370 ? 13.595 10.059 12.692 1.00 92.00 370 ARG A CA 1
ATOM 2930 C C . ARG A 1 370 ? 13.248 9.228 13.921 1.00 92.00 370 ARG A C 1
ATOM 2932 O O . ARG A 1 370 ? 13.813 9.459 14.990 1.00 92.00 370 ARG A O 1
ATOM 2939 N N . TYR A 1 371 ? 12.364 8.253 13.772 1.00 91.69 371 TYR A N 1
ATOM 2940 C CA . TYR A 1 371 ? 11.792 7.514 14.889 1.00 91.69 371 TYR A CA 1
ATOM 2941 C C . TYR A 1 371 ? 12.289 6.070 14.935 1.00 91.69 371 TYR A C 1
ATOM 2943 O O . TYR A 1 371 ? 12.722 5.487 13.940 1.00 91.69 371 TYR A O 1
ATOM 2951 N N . ALA A 1 372 ? 12.273 5.492 16.133 1.00 90.88 372 ALA A N 1
ATOM 2952 C CA . ALA A 1 372 ? 12.488 4.067 16.317 1.00 90.88 372 ALA A CA 1
ATOM 2953 C C . ALA A 1 372 ? 11.329 3.276 15.696 1.00 90.88 372 ALA A C 1
ATOM 2955 O O . ALA A 1 372 ? 10.185 3.737 15.698 1.00 90.88 372 ALA A O 1
ATOM 2956 N N . LYS A 1 373 ? 11.648 2.075 15.202 1.00 89.88 373 LYS A N 1
ATOM 2957 C CA . LYS A 1 373 ? 10.662 1.106 14.714 1.00 89.88 373 LYS A CA 1
ATOM 2958 C C . LYS A 1 373 ? 9.634 0.761 15.799 1.00 89.88 373 LYS A C 1
ATOM 2960 O O . LYS A 1 373 ? 9.959 0.801 16.989 1.00 89.88 373 LYS A O 1
ATOM 2965 N N . THR A 1 374 ? 8.432 0.402 15.375 1.00 88.75 374 THR A N 1
ATOM 2966 C CA . THR A 1 374 ? 7.369 -0.116 16.236 1.00 88.75 374 THR A CA 1
ATOM 2967 C C . THR A 1 374 ? 7.648 -1.583 16.599 1.00 88.75 374 THR A C 1
ATOM 2969 O O . THR A 1 374 ? 8.682 -2.160 16.237 1.00 88.75 374 THR A O 1
ATOM 2972 N N . ILE A 1 375 ? 6.714 -2.206 17.322 1.00 86.31 375 ILE A N 1
ATOM 2973 C CA . ILE A 1 375 ? 6.737 -3.650 17.572 1.00 86.31 375 ILE A CA 1
ATOM 2974 C C . ILE A 1 375 ? 6.461 -4.472 16.300 1.00 86.31 375 ILE A C 1
ATOM 2976 O O . ILE A 1 375 ? 6.970 -5.587 16.187 1.00 86.31 375 ILE A O 1
ATOM 2980 N N . HIS A 1 376 ? 5.712 -3.923 15.337 1.00 88.00 376 HIS A N 1
ATOM 2981 C CA . HIS A 1 376 ? 5.341 -4.608 14.096 1.00 88.00 376 HIS A CA 1
ATOM 2982 C C . HIS A 1 376 ? 6.330 -4.373 12.955 1.00 88.00 376 HIS A C 1
ATOM 2984 O O . HIS A 1 376 ? 6.395 -5.191 12.038 1.00 88.00 376 HIS A O 1
ATOM 2990 N N . GLY A 1 377 ? 7.131 -3.307 13.014 1.00 90.94 377 GLY A N 1
ATOM 2991 C CA . GLY A 1 377 ? 8.139 -3.031 12.001 1.00 90.94 377 GLY A CA 1
ATOM 2992 C C . GLY A 1 377 ? 8.533 -1.565 11.917 1.00 90.94 377 GLY A C 1
ATOM 2993 O O . GLY A 1 377 ? 8.355 -0.768 12.834 1.00 90.94 377 GLY A O 1
ATOM 2994 N N . ARG A 1 378 ? 9.152 -1.212 10.801 1.00 94.19 378 ARG A N 1
ATOM 2995 C CA . ARG A 1 378 ? 9.404 0.175 10.417 1.00 94.19 378 ARG A CA 1
ATOM 2996 C C . ARG A 1 378 ? 8.125 0.795 9.862 1.00 94.19 378 ARG A C 1
ATOM 2998 O O . ARG A 1 378 ? 7.314 0.090 9.275 1.00 94.19 378 ARG A O 1
ATOM 3005 N N . TYR A 1 379 ? 7.990 2.115 9.933 1.00 94.12 379 TYR A N 1
ATOM 3006 C CA . TYR A 1 379 ? 6.844 2.824 9.359 1.00 94.12 379 TYR A CA 1
ATOM 3007 C C . TYR A 1 379 ? 6.760 2.618 7.838 1.00 94.12 379 TYR A C 1
ATOM 3009 O O . TYR A 1 379 ? 5.667 2.629 7.274 1.00 94.12 379 TYR A O 1
ATOM 3017 N N . SER A 1 380 ? 7.893 2.391 7.158 1.00 95.31 380 SER A N 1
ATOM 3018 C CA . SER A 1 380 ? 7.927 2.021 5.736 1.00 95.31 380 SER A CA 1
ATOM 3019 C C . SER A 1 380 ? 7.720 0.526 5.441 1.00 95.31 380 SER A C 1
ATOM 3021 O O . SER A 1 380 ? 7.744 0.136 4.270 1.00 95.31 380 SER A O 1
ATOM 3023 N N . ASP A 1 381 ? 7.499 -0.333 6.433 1.00 96.44 381 ASP A N 1
ATOM 3024 C CA . ASP A 1 381 ? 7.109 -1.716 6.161 1.00 96.44 381 ASP A CA 1
ATOM 3025 C C . ASP A 1 381 ? 5.617 -1.767 5.766 1.00 96.44 381 ASP A C 1
ATOM 3027 O O . ASP A 1 381 ? 4.815 -0.902 6.133 1.00 96.44 381 ASP A O 1
ATOM 3031 N N . ASN A 1 382 ? 5.232 -2.763 4.959 1.00 97.12 382 ASN A N 1
ATOM 3032 C CA . ASN A 1 382 ? 3.866 -2.868 4.426 1.00 97.12 382 ASN A CA 1
ATOM 3033 C C . ASN A 1 382 ? 2.803 -2.954 5.529 1.00 97.12 382 ASN A C 1
ATOM 3035 O O . ASN A 1 382 ? 1.753 -2.338 5.383 1.00 97.12 382 ASN A O 1
ATOM 3039 N N . CYS A 1 383 ? 3.081 -3.671 6.620 1.00 95.56 383 CYS A N 1
ATOM 3040 C CA . CYS A 1 383 ? 2.156 -3.844 7.741 1.00 95.56 383 CYS A CA 1
ATOM 3041 C C . CYS A 1 383 ? 1.803 -2.508 8.418 1.00 95.56 383 CYS A C 1
ATOM 3043 O O . CYS A 1 383 ? 0.634 -2.233 8.668 1.00 95.56 383 CYS A O 1
ATOM 3045 N N . GLU A 1 384 ? 2.797 -1.654 8.661 1.00 95.94 384 GLU A N 1
ATOM 3046 C CA . GLU A 1 384 ? 2.637 -0.338 9.295 1.00 95.94 384 GLU A CA 1
ATOM 3047 C C . GLU A 1 384 ? 1.974 0.684 8.368 1.00 95.94 384 GLU A C 1
ATOM 3049 O O . GLU A 1 384 ? 1.154 1.497 8.797 1.00 95.94 384 GLU A O 1
ATOM 3054 N N . ARG A 1 385 ? 2.297 0.653 7.068 1.00 96.81 385 ARG A N 1
ATOM 3055 C CA . ARG A 1 385 ? 1.562 1.456 6.079 1.00 96.81 385 ARG A CA 1
ATOM 3056 C C . ARG A 1 385 ? 0.105 1.021 5.974 1.00 96.81 385 ARG A C 1
ATOM 3058 O O . ARG A 1 385 ? -0.766 1.884 5.958 1.00 96.81 385 ARG A O 1
ATOM 3065 N N . LEU A 1 386 ? -0.150 -0.287 5.914 1.00 98.19 386 LEU A N 1
ATOM 3066 C CA . LEU A 1 386 ? -1.497 -0.842 5.835 1.00 98.19 386 LEU A CA 1
ATOM 3067 C C . LEU A 1 386 ? -2.337 -0.393 7.031 1.00 98.19 386 LEU A C 1
ATOM 3069 O O . LEU A 1 386 ? -3.452 0.079 6.832 1.00 98.19 386 LEU A O 1
ATOM 3073 N N . ALA A 1 387 ? -1.787 -0.476 8.243 1.00 96.81 387 ALA A N 1
ATOM 3074 C CA . ALA A 1 387 ? -2.491 -0.094 9.460 1.00 96.81 387 ALA A CA 1
ATOM 3075 C C . ALA A 1 387 ? -2.819 1.407 9.525 1.00 96.81 387 ALA A C 1
ATOM 3077 O O . ALA A 1 387 ? -3.974 1.768 9.751 1.00 96.81 387 ALA A O 1
ATOM 3078 N N . ARG A 1 388 ? -1.853 2.289 9.226 1.00 96.19 388 ARG A N 1
ATOM 3079 C CA . ARG A 1 388 ? -2.082 3.751 9.194 1.00 96.19 388 ARG A CA 1
ATOM 3080 C C . ARG A 1 388 ? -3.045 4.176 8.085 1.00 96.19 388 ARG A C 1
ATOM 3082 O O . ARG A 1 388 ? -3.889 5.042 8.288 1.00 96.19 388 ARG A O 1
ATOM 3089 N N . ALA A 1 389 ? -2.952 3.555 6.911 1.00 97.81 389 ALA A N 1
ATOM 3090 C CA . ALA A 1 389 ? -3.884 3.821 5.820 1.00 97.81 389 ALA A CA 1
ATOM 3091 C C . ALA A 1 389 ? -5.293 3.291 6.119 1.00 97.81 389 ALA A C 1
ATOM 3093 O O . ALA A 1 389 ? -6.273 3.929 5.742 1.00 97.81 389 ALA A O 1
ATOM 3094 N N . PHE A 1 390 ? -5.410 2.154 6.809 1.00 98.31 390 PHE A N 1
ATOM 3095 C CA . PHE A 1 390 ? -6.701 1.614 7.224 1.00 98.31 390 PHE A CA 1
ATOM 3096 C C . PHE A 1 390 ? -7.384 2.504 8.266 1.00 98.31 390 PHE A C 1
ATOM 3098 O O . PHE A 1 390 ? -8.589 2.724 8.184 1.00 98.31 390 PHE A O 1
ATOM 3105 N N . GLU A 1 391 ? -6.623 3.061 9.208 1.00 95.75 391 GLU A N 1
ATOM 3106 C CA . GLU A 1 391 ? -7.138 4.045 10.162 1.00 95.75 391 GLU A CA 1
ATOM 3107 C C . GLU A 1 391 ? -7.753 5.258 9.440 1.00 95.75 391 GLU A C 1
ATOM 3109 O O . GLU A 1 391 ? -8.892 5.627 9.722 1.00 95.75 391 GLU A O 1
ATOM 3114 N N . ALA A 1 392 ? -7.060 5.808 8.436 1.00 97.00 392 ALA A N 1
ATOM 3115 C CA . ALA A 1 392 ? -7.589 6.884 7.593 1.00 97.00 392 ALA A CA 1
ATOM 3116 C C . ALA A 1 392 ? -8.826 6.466 6.776 1.00 97.00 392 ALA A C 1
ATOM 3118 O O . ALA A 1 392 ? -9.784 7.228 6.663 1.00 97.00 392 ALA A O 1
ATOM 3119 N N . TYR A 1 393 ? -8.849 5.239 6.254 1.00 98.25 393 TYR A N 1
ATOM 3120 C CA . TYR A 1 393 ? -10.009 4.695 5.545 1.00 98.25 393 TYR A CA 1
ATOM 3121 C C . TYR A 1 393 ? -11.253 4.596 6.441 1.00 98.25 393 TYR A C 1
ATOM 3123 O O . TYR A 1 393 ? -12.351 4.967 6.021 1.00 98.25 393 TYR A O 1
ATOM 3131 N N . VAL A 1 394 ? -11.094 4.124 7.681 1.00 98.12 394 VAL A N 1
ATOM 3132 C CA . VAL A 1 394 ? -12.190 4.042 8.659 1.00 98.12 394 VAL A CA 1
ATOM 3133 C C . VAL A 1 394 ? -12.672 5.438 9.056 1.00 98.12 394 VAL A C 1
ATOM 3135 O O . VAL A 1 394 ? -13.884 5.646 9.139 1.00 98.12 394 VAL A O 1
ATOM 3138 N N . ALA A 1 395 ? -11.758 6.396 9.239 1.00 96.62 395 ALA A N 1
ATOM 3139 C CA . ALA A 1 395 ? -12.101 7.783 9.551 1.00 96.62 395 ALA A CA 1
ATOM 3140 C C . ALA A 1 395 ? -12.978 8.401 8.450 1.00 96.62 395 ALA A C 1
ATOM 3142 O O . ALA A 1 395 ? -14.079 8.869 8.735 1.00 96.62 395 ALA A O 1
ATOM 3143 N N . ASP A 1 396 ? -12.560 8.286 7.185 1.00 97.25 396 ASP A N 1
ATOM 3144 C CA . ASP A 1 396 ? -13.314 8.802 6.035 1.00 97.25 396 ASP A CA 1
ATOM 3145 C C . ASP A 1 396 ? -14.685 8.122 5.881 1.00 97.25 396 ASP A C 1
ATOM 3147 O O . ASP A 1 396 ? -15.649 8.737 5.424 1.00 97.25 396 ASP A O 1
ATOM 3151 N N . LYS A 1 397 ? -14.802 6.831 6.221 1.00 97.62 397 LYS A N 1
ATOM 3152 C CA . LYS A 1 397 ? -16.094 6.126 6.192 1.00 97.62 397 LYS A CA 1
ATOM 3153 C C . LYS A 1 397 ? -17.051 6.641 7.263 1.00 97.62 397 LYS A C 1
ATOM 3155 O O . LYS A 1 397 ? -18.227 6.813 6.960 1.00 97.62 397 LYS A O 1
ATOM 3160 N N . LEU A 1 398 ? -16.554 6.896 8.474 1.00 97.00 398 LEU A N 1
ATOM 3161 C CA . LEU A 1 398 ? -17.342 7.500 9.551 1.00 97.00 398 LEU A CA 1
ATOM 3162 C C . LEU A 1 398 ? -17.787 8.916 9.168 1.00 97.00 398 LEU A C 1
ATOM 3164 O O . LEU A 1 398 ? -18.973 9.232 9.271 1.00 97.00 398 LEU A O 1
ATOM 3168 N N . GLU A 1 399 ? -16.863 9.731 8.659 1.00 95.81 399 GLU A N 1
ATOM 3169 C CA . GLU A 1 399 ? -17.129 11.116 8.264 1.00 95.81 399 GLU A CA 1
ATOM 3170 C C . GLU A 1 399 ? -18.191 11.204 7.160 1.00 95.81 399 GLU A C 1
ATOM 3172 O O . GLU A 1 399 ? -19.111 12.018 7.249 1.00 95.81 399 GLU A O 1
ATOM 3177 N N . LYS A 1 400 ? -18.137 10.315 6.157 1.00 95.88 400 LYS A N 1
ATOM 3178 C CA . LYS A 1 400 ? -19.148 10.232 5.084 1.00 95.88 400 LYS A CA 1
ATOM 3179 C C . LYS A 1 400 ? -20.571 9.997 5.592 1.00 95.88 400 LYS A C 1
ATOM 3181 O O . LYS A 1 400 ? -21.525 10.329 4.894 1.00 95.88 400 LYS A O 1
ATOM 3186 N N . GLU A 1 401 ? -20.723 9.427 6.780 1.00 95.44 401 GLU A N 1
ATOM 3187 C CA . GLU A 1 401 ? -22.015 9.198 7.429 1.00 95.44 401 GLU A CA 1
ATOM 3188 C C . GLU A 1 401 ? -22.360 10.283 8.464 1.00 95.44 401 GLU A C 1
ATOM 3190 O O . GLU A 1 401 ? -23.339 10.139 9.196 1.00 95.44 401 GLU A O 1
ATOM 3195 N N . GLY A 1 402 ? -21.556 11.347 8.561 1.00 95.81 402 GLY A N 1
ATOM 3196 C CA . GLY A 1 402 ? -21.697 12.407 9.563 1.00 95.81 402 GLY A CA 1
ATOM 3197 C C . GLY A 1 402 ? -21.281 11.985 10.977 1.00 95.81 402 GLY A C 1
ATOM 3198 O O . GLY A 1 402 ? -21.687 12.614 11.956 1.00 95.81 402 GLY A O 1
ATOM 3199 N N . ASN A 1 403 ? -20.498 10.911 11.102 1.00 96.19 403 ASN A N 1
ATOM 3200 C CA . ASN A 1 403 ? -20.121 10.298 12.370 1.00 96.19 403 ASN A CA 1
ATOM 3201 C C . ASN A 1 403 ? -18.620 10.439 12.658 1.00 96.19 403 ASN A C 1
ATOM 3203 O O . ASN A 1 403 ? -17.811 10.665 11.764 1.00 96.19 403 ASN A O 1
ATOM 3207 N N . GLN A 1 404 ? -18.238 10.269 13.922 1.00 94.00 404 GLN A N 1
ATOM 3208 C CA . GLN A 1 404 ? -16.840 10.213 14.348 1.00 94.00 404 GLN A CA 1
ATOM 3209 C C . GLN A 1 404 ? -16.673 9.197 15.476 1.00 94.00 404 GLN A C 1
ATOM 3211 O O . GLN A 1 404 ? -17.566 9.026 16.306 1.00 94.00 404 GLN A O 1
ATOM 3216 N N . SER A 1 405 ? -15.506 8.564 15.557 1.00 93.88 405 SER A N 1
ATOM 3217 C CA . SER A 1 405 ? -15.161 7.670 16.663 1.00 93.88 405 SER A CA 1
ATOM 3218 C C . SER A 1 405 ? -13.685 7.826 17.006 1.00 93.88 405 SER A C 1
ATOM 3220 O O . SER A 1 405 ? -12.822 7.149 16.449 1.00 93.88 405 SER A O 1
ATOM 3222 N N . GLN A 1 406 ? -13.381 8.726 17.944 1.00 91.12 406 GLN A N 1
ATOM 3223 C CA . GLN A 1 406 ? -11.997 8.994 18.342 1.00 91.12 406 GLN A CA 1
ATOM 3224 C C . GLN A 1 406 ? -11.339 7.797 19.031 1.00 91.12 406 GLN A C 1
ATOM 3226 O O . GLN A 1 406 ? -10.125 7.744 19.121 1.00 91.12 406 GLN A O 1
ATOM 3231 N N . TYR A 1 407 ? -12.095 6.803 19.500 1.00 90.75 407 TYR A N 1
ATOM 3232 C CA . TYR A 1 407 ? -11.477 5.573 19.992 1.00 90.75 407 TYR A CA 1
ATOM 3233 C C . TYR A 1 407 ? -10.889 4.730 18.844 1.00 90.75 407 TYR A C 1
ATOM 3235 O O . TYR A 1 407 ? -9.875 4.060 19.040 1.00 90.75 407 TYR A O 1
ATOM 3243 N N . LEU A 1 408 ? -11.492 4.788 17.646 1.00 90.69 408 LEU A N 1
ATOM 3244 C CA . LEU A 1 408 ? -11.028 4.072 16.455 1.00 90.69 408 LEU A CA 1
ATOM 3245 C C . LEU A 1 408 ? -9.873 4.776 15.741 1.00 90.69 408 LEU A C 1
ATOM 3247 O O . LEU A 1 408 ? -8.907 4.094 15.404 1.00 90.69 408 LEU A O 1
ATOM 3251 N N . THR A 1 409 ? -10.014 6.078 15.464 1.00 92.56 409 THR A N 1
ATOM 3252 C CA . THR A 1 409 ? -9.231 6.767 14.419 1.00 92.56 409 THR A CA 1
ATOM 3253 C C . THR A 1 409 ? -8.791 8.183 14.798 1.00 92.56 409 THR A C 1
ATOM 3255 O O . THR A 1 409 ? -8.854 9.093 13.973 1.00 92.56 409 THR A O 1
ATOM 3258 N N . ALA A 1 410 ? -8.420 8.444 16.052 1.00 87.19 410 ALA A N 1
ATOM 3259 C CA . ALA A 1 410 ? -8.072 9.815 16.442 1.00 87.19 410 ALA A CA 1
ATOM 3260 C C . ALA A 1 410 ? -6.805 10.347 15.762 1.00 87.19 410 ALA A C 1
ATOM 3262 O O . ALA A 1 410 ? -6.644 11.561 15.695 1.00 87.19 410 ALA A O 1
ATOM 3263 N N . HIS A 1 411 ? -5.930 9.463 15.277 1.00 85.00 411 HIS A N 1
ATOM 3264 C CA . HIS A 1 411 ? -4.619 9.825 14.742 1.00 85.00 411 HIS A CA 1
ATOM 3265 C C . HIS A 1 411 ? -4.544 9.698 13.217 1.00 85.00 411 HIS A C 1
ATOM 3267 O O . HIS A 1 411 ? -3.466 9.837 12.634 1.00 85.00 411 HIS A O 1
ATOM 3273 N N . SER A 1 412 ? -5.682 9.482 12.545 1.00 84.00 412 SER A N 1
ATOM 3274 C CA . SER A 1 412 ? -5.749 9.289 11.092 1.00 84.00 412 SER A CA 1
ATOM 3275 C C . SER A 1 412 ? -5.194 10.464 10.286 1.00 84.00 412 SER A C 1
ATOM 3277 O O . SER A 1 412 ? -4.723 10.270 9.166 1.00 84.00 412 SER A O 1
ATOM 3279 N N . GLU A 1 413 ? -5.248 11.675 10.846 1.00 81.88 413 GLU A N 1
ATOM 3280 C CA . GLU A 1 413 ? -4.826 12.918 10.189 1.00 81.88 413 GLU A CA 1
ATOM 3281 C C . GLU A 1 413 ? -3.649 13.602 10.903 1.00 81.88 413 GLU A C 1
ATOM 3283 O O . GLU A 1 413 ? -3.334 14.759 10.621 1.00 81.88 413 GLU A O 1
ATOM 3288 N N . ASP A 1 414 ? -2.968 12.894 11.812 1.00 83.75 414 ASP A N 1
ATOM 3289 C CA . ASP A 1 414 ? -1.886 13.479 12.601 1.00 83.75 414 ASP A CA 1
ATOM 3290 C C . ASP A 1 414 ? -0.717 13.927 11.705 1.00 83.75 414 ASP A C 1
ATOM 3292 O O . ASP A 1 414 ? -0.129 13.160 10.928 1.00 83.75 414 ASP A O 1
ATOM 3296 N N . VAL A 1 415 ? -0.337 15.196 11.868 1.00 86.25 415 VAL A N 1
ATOM 3297 C CA . VAL A 1 415 ? 0.934 15.725 11.373 1.00 86.25 415 VAL A CA 1
ATOM 3298 C C . VAL A 1 415 ? 2.034 15.238 12.311 1.00 86.25 415 VAL A C 1
ATOM 3300 O O . VAL A 1 415 ? 2.097 15.613 13.480 1.00 86.25 415 VAL A O 1
ATOM 3303 N N . VAL A 1 416 ? 2.928 14.403 11.789 1.00 87.31 416 VAL A N 1
ATOM 3304 C CA . VAL A 1 416 ? 4.036 13.807 12.546 1.00 87.31 416 VAL A CA 1
ATOM 3305 C C . VAL A 1 416 ? 5.082 14.869 12.873 1.00 87.31 416 VAL A C 1
ATOM 3307 O O . VAL A 1 416 ? 5.554 14.953 14.006 1.00 87.31 416 VAL A O 1
ATOM 3310 N N . PHE A 1 417 ? 5.463 15.669 11.875 1.00 88.62 417 PHE A N 1
ATOM 3311 C CA . PHE A 1 417 ? 6.335 16.833 12.025 1.00 88.62 417 PHE A CA 1
ATOM 3312 C C . PHE A 1 417 ? 6.241 17.742 10.793 1.00 88.62 417 PHE A C 1
ATOM 3314 O O . PHE A 1 417 ? 5.779 17.329 9.730 1.00 88.62 417 PHE A O 1
ATOM 3321 N N . VAL A 1 418 ? 6.730 18.973 10.929 1.00 90.25 418 VAL A N 1
ATOM 3322 C CA . VAL A 1 418 ? 6.870 19.931 9.826 1.00 90.25 418 VAL A CA 1
ATOM 3323 C C . VAL A 1 418 ? 8.342 19.996 9.421 1.00 90.25 418 VAL A C 1
ATOM 3325 O O . VAL A 1 418 ? 9.230 20.035 10.275 1.00 90.25 418 VAL A O 1
ATOM 3328 N N . ARG A 1 419 ? 8.615 19.930 8.119 1.00 88.50 419 ARG A N 1
ATOM 3329 C CA . ARG A 1 419 ? 9.960 20.053 7.541 1.00 88.50 419 ARG A CA 1
ATOM 3330 C C . ARG A 1 419 ? 10.460 21.497 7.640 1.00 88.50 419 ARG A C 1
ATOM 3332 O O . ARG A 1 419 ? 9.683 22.427 7.820 1.00 88.50 419 ARG A O 1
ATOM 3339 N N . GLU A 1 420 ? 11.761 21.697 7.447 1.00 86.81 420 GLU A N 1
ATOM 3340 C CA . GLU A 1 420 ? 12.375 23.037 7.462 1.00 86.81 420 GLU A CA 1
ATOM 3341 C C . GLU A 1 420 ? 11.809 23.968 6.378 1.00 86.81 420 GLU A C 1
ATOM 3343 O O . GLU A 1 420 ? 11.722 25.173 6.581 1.00 86.81 420 GLU A O 1
ATOM 3348 N N . ASN A 1 421 ? 11.364 23.406 5.251 1.00 88.50 421 ASN A N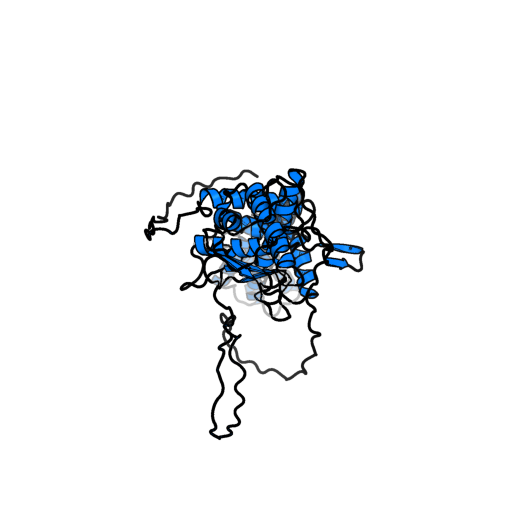 1
ATOM 3349 C CA . ASN A 1 421 ? 10.704 24.139 4.169 1.00 88.50 421 ASN A CA 1
ATOM 3350 C C . ASN A 1 421 ? 9.211 24.442 4.440 1.00 88.50 421 ASN A C 1
ATOM 3352 O O . ASN A 1 421 ? 8.535 24.956 3.555 1.00 88.50 421 ASN A O 1
ATOM 3356 N N . GLY A 1 422 ? 8.687 24.110 5.626 1.00 88.19 422 GLY A N 1
ATOM 3357 C CA . GLY A 1 422 ? 7.291 24.337 6.013 1.00 88.19 422 GLY A CA 1
ATOM 3358 C C . GLY A 1 422 ? 6.309 23.232 5.603 1.00 88.19 422 GLY A C 1
ATOM 3359 O O . GLY A 1 422 ? 5.134 23.301 5.957 1.00 88.19 422 GLY A O 1
ATOM 3360 N N . GLU A 1 423 ? 6.753 22.190 4.896 1.00 89.25 423 GLU A N 1
ATOM 3361 C CA . GLU A 1 423 ? 5.878 21.086 4.485 1.00 89.25 423 GLU A CA 1
ATOM 3362 C C . GLU A 1 423 ? 5.532 20.162 5.662 1.00 89.25 423 GLU A C 1
ATOM 3364 O O . GLU A 1 423 ? 6.410 19.697 6.393 1.00 89.25 423 GLU A O 1
ATOM 3369 N N . SER A 1 424 ? 4.248 19.838 5.817 1.00 92.19 424 SER A N 1
ATOM 3370 C CA . SER A 1 424 ? 3.775 18.893 6.836 1.00 92.19 424 SER A CA 1
ATOM 3371 C C . SER A 1 424 ? 3.974 17.443 6.391 1.00 92.19 424 SER A C 1
ATOM 3373 O O . SER A 1 424 ? 3.601 17.062 5.283 1.00 92.19 424 SER A O 1
ATOM 3375 N N . VAL A 1 425 ? 4.541 16.617 7.271 1.00 91.56 425 VAL A N 1
ATOM 3376 C CA . VAL A 1 425 ? 4.673 15.167 7.085 1.00 91.56 425 VAL A CA 1
ATOM 3377 C C . VAL A 1 425 ? 3.569 14.479 7.868 1.00 91.56 425 VAL A C 1
ATOM 3379 O O . VAL A 1 425 ? 3.555 14.529 9.096 1.00 91.56 425 VAL A O 1
ATOM 3382 N N . TYR A 1 426 ? 2.659 13.827 7.152 1.00 92.94 426 TYR A N 1
ATOM 3383 C CA . TYR A 1 426 ? 1.498 13.154 7.731 1.00 92.94 426 TYR A CA 1
ATOM 3384 C C . TYR A 1 426 ? 1.785 11.692 8.073 1.00 92.94 426 TYR A C 1
ATOM 3386 O O . TYR A 1 426 ? 2.579 11.022 7.403 1.00 92.94 426 TYR A O 1
ATOM 3394 N N . GLY A 1 427 ? 1.123 11.211 9.128 1.00 90.12 427 GLY A N 1
ATOM 3395 C CA . GLY A 1 427 ? 1.200 9.825 9.578 1.00 90.12 427 GLY A CA 1
ATOM 3396 C C . GLY A 1 427 ? 0.379 8.886 8.698 1.00 90.12 427 GLY A C 1
ATOM 3397 O O . GLY A 1 427 ? 0.807 7.763 8.463 1.00 90.12 427 GLY A O 1
ATOM 3398 N N . GLY A 1 428 ? -0.758 9.335 8.173 1.00 93.50 428 GLY A N 1
ATOM 3399 C CA . GLY A 1 428 ? -1.583 8.609 7.204 1.00 93.50 428 GLY A CA 1
ATOM 3400 C C . GLY A 1 428 ? -1.459 9.162 5.777 1.00 93.50 428 GLY A C 1
ATOM 3401 O O . GLY A 1 428 ? -0.781 10.172 5.559 1.00 93.50 428 GLY A O 1
ATOM 3402 N N . PRO A 1 429 ? -2.099 8.514 4.786 1.00 96.12 429 PRO A N 1
ATOM 3403 C CA . PRO A 1 429 ? -2.292 9.111 3.468 1.00 96.12 429 PRO A CA 1
ATOM 3404 C C . PRO A 1 429 ? -3.237 10.315 3.563 1.00 96.12 429 PRO A C 1
ATOM 3406 O O . PRO A 1 429 ? -4.169 10.309 4.364 1.00 96.12 429 PRO A O 1
ATOM 3409 N N . VAL A 1 430 ? -3.043 11.330 2.717 1.00 94.50 430 VAL A N 1
ATOM 3410 C CA . VAL A 1 430 ? -3.881 12.547 2.696 1.00 94.50 430 VAL A CA 1
ATOM 3411 C C . VAL A 1 430 ? -4.287 12.940 1.273 1.00 94.50 430 VAL A C 1
ATOM 3413 O O . VAL A 1 430 ? -3.712 12.468 0.299 1.00 94.50 430 VAL A O 1
ATOM 3416 N N . GLY A 1 431 ? -5.298 13.798 1.124 1.00 93.38 431 GLY A N 1
ATOM 3417 C CA . GLY A 1 431 ? -5.704 14.336 -0.182 1.00 93.38 431 GLY A CA 1
ATOM 3418 C C . GLY A 1 431 ? -6.115 13.269 -1.209 1.00 93.38 431 GLY A C 1
ATOM 3419 O O . GLY A 1 431 ? -6.806 12.300 -0.888 1.00 93.38 431 GLY A O 1
ATOM 3420 N N . GLU A 1 432 ? -5.705 13.450 -2.468 1.00 92.62 432 GLU A N 1
ATOM 3421 C CA . GLU A 1 432 ? -6.106 12.574 -3.581 1.00 92.62 432 GLU A CA 1
ATOM 3422 C C . GLU A 1 432 ? -5.590 11.134 -3.442 1.00 92.62 432 GLU A C 1
ATOM 3424 O O . GLU A 1 432 ? -6.305 10.191 -3.789 1.00 92.62 432 GLU A O 1
ATOM 3429 N N . GLU A 1 433 ? -4.380 10.939 -2.898 1.00 93.81 433 GLU A N 1
ATOM 3430 C CA . GLU A 1 433 ? -3.847 9.591 -2.655 1.00 93.81 433 GLU A CA 1
ATOM 3431 C C . GLU A 1 433 ? -4.667 8.843 -1.594 1.00 93.81 433 GLU A C 1
ATOM 3433 O O . GLU A 1 433 ? -4.911 7.650 -1.771 1.00 93.81 433 GLU A O 1
ATOM 3438 N N . LYS A 1 434 ? -5.186 9.531 -0.560 1.00 96.44 434 LYS A N 1
ATOM 3439 C CA . LYS A 1 434 ? -6.112 8.939 0.427 1.00 96.44 434 LYS A CA 1
ATOM 3440 C C . LYS A 1 434 ? -7.381 8.436 -0.256 1.00 96.44 434 LYS A C 1
ATOM 3442 O O . LYS A 1 434 ? -7.760 7.283 -0.072 1.00 96.44 434 LYS A O 1
ATOM 3447 N N . ALA A 1 435 ? -8.004 9.255 -1.105 1.00 96.50 435 ALA A N 1
ATOM 3448 C CA . ALA A 1 435 ? -9.221 8.866 -1.820 1.00 96.50 435 ALA A CA 1
ATOM 3449 C C . ALA A 1 435 ? -9.012 7.632 -2.722 1.00 96.50 435 ALA A C 1
ATOM 3451 O O . ALA A 1 435 ? -9.880 6.763 -2.817 1.00 96.50 435 ALA A O 1
ATOM 3452 N N . GLU A 1 436 ? -7.853 7.541 -3.369 1.00 95.88 436 GLU A N 1
ATOM 3453 C CA . GLU A 1 436 ? -7.479 6.446 -4.266 1.00 95.88 436 GLU A CA 1
ATOM 3454 C C . GLU A 1 436 ? -7.089 5.164 -3.502 1.00 95.88 436 GLU A C 1
ATOM 3456 O O . GLU A 1 436 ? -7.446 4.058 -3.915 1.00 95.88 436 GLU A O 1
ATOM 3461 N N . ILE A 1 437 ? -6.441 5.287 -2.342 1.00 97.62 437 ILE A N 1
ATOM 3462 C CA . ILE A 1 437 ? -6.203 4.171 -1.413 1.00 97.62 437 ILE A CA 1
ATOM 3463 C C . ILE A 1 437 ? -7.531 3.660 -0.828 1.00 97.62 437 ILE A C 1
ATOM 3465 O O . ILE A 1 437 ? -7.752 2.450 -0.789 1.00 97.62 437 ILE A O 1
ATOM 3469 N N . ASN A 1 438 ? -8.458 4.551 -0.467 1.00 98.19 438 ASN A N 1
ATOM 3470 C CA . ASN A 1 438 ? -9.778 4.179 0.049 1.00 98.19 438 ASN A CA 1
ATOM 3471 C C . ASN A 1 438 ? -10.588 3.355 -0.957 1.00 98.19 438 ASN A C 1
ATOM 3473 O O . ASN A 1 438 ? -11.190 2.351 -0.581 1.00 98.19 438 ASN A O 1
ATOM 3477 N N . ARG A 1 439 ? -10.545 3.715 -2.247 1.00 98.12 439 ARG A N 1
ATOM 3478 C CA . ARG A 1 439 ? -11.157 2.903 -3.313 1.00 98.12 439 ARG A CA 1
ATOM 3479 C C . ARG A 1 439 ? -10.561 1.495 -3.386 1.00 98.12 439 ARG A C 1
ATOM 3481 O O . ARG A 1 439 ? -11.288 0.534 -3.617 1.00 98.12 439 ARG A O 1
ATOM 3488 N N . ARG A 1 440 ? -9.252 1.342 -3.163 1.00 98.38 440 ARG A N 1
ATOM 3489 C CA . ARG A 1 440 ? -8.614 0.014 -3.122 1.00 98.38 440 ARG A CA 1
ATOM 3490 C C . ARG A 1 440 ? -9.001 -0.781 -1.882 1.00 98.38 440 ARG A C 1
ATOM 3492 O O . ARG A 1 440 ? -9.183 -1.989 -1.996 1.00 98.38 440 ARG A O 1
ATOM 3499 N N . PHE A 1 441 ? -9.182 -0.131 -0.733 1.00 98.62 441 PHE A N 1
ATOM 3500 C CA . PHE A 1 441 ? -9.768 -0.788 0.437 1.00 98.62 441 PHE A CA 1
ATOM 3501 C C . PHE A 1 441 ? -11.183 -1.291 0.143 1.00 98.62 441 PHE A C 1
ATOM 3503 O O . PHE A 1 441 ? -11.475 -2.439 0.464 1.00 98.62 441 PHE A O 1
ATOM 3510 N N . ASP A 1 442 ? -12.032 -0.495 -0.516 1.00 98.38 442 ASP A N 1
ATOM 3511 C CA . ASP A 1 442 ? -13.379 -0.928 -0.917 1.00 98.38 442 ASP A CA 1
ATOM 3512 C C . ASP A 1 442 ? -13.334 -2.201 -1.781 1.00 98.38 442 ASP A C 1
ATOM 3514 O O . ASP A 1 442 ? -14.037 -3.175 -1.496 1.00 98.38 442 ASP A O 1
ATOM 3518 N N . VAL A 1 443 ? -12.456 -2.230 -2.792 1.00 98.44 443 VAL A N 1
ATOM 3519 C CA . VAL A 1 443 ? -12.243 -3.410 -3.650 1.00 98.44 443 VAL A CA 1
ATOM 3520 C C . VAL A 1 443 ? -11.711 -4.600 -2.847 1.00 98.44 443 VAL A C 1
ATOM 3522 O O . VAL A 1 443 ? -12.177 -5.722 -3.040 1.00 98.44 443 VAL A O 1
ATOM 3525 N N . MET A 1 444 ? -10.780 -4.369 -1.918 1.00 98.12 444 MET A N 1
ATOM 3526 C CA . MET A 1 444 ? -10.241 -5.416 -1.052 1.00 98.12 444 MET A CA 1
ATOM 3527 C C . MET A 1 444 ? -11.317 -6.029 -0.161 1.00 98.12 444 MET A C 1
ATOM 3529 O O . MET A 1 444 ? -11.466 -7.247 -0.125 1.00 98.12 444 MET A O 1
ATOM 3533 N N . PHE A 1 445 ? -12.112 -5.212 0.531 1.00 97.69 445 PHE A N 1
ATOM 3534 C CA . PHE A 1 445 ? -13.195 -5.720 1.372 1.00 97.69 445 PHE A CA 1
ATOM 3535 C C . PHE A 1 445 ? -14.272 -6.439 0.561 1.00 97.69 445 PHE A C 1
ATOM 3537 O O . PHE A 1 445 ? -14.827 -7.421 1.052 1.00 97.69 445 PHE A O 1
ATOM 3544 N N . TRP A 1 446 ? -14.558 -5.992 -0.664 1.00 97.06 446 TRP A N 1
ATOM 3545 C CA . TRP A 1 446 ? -15.445 -6.714 -1.573 1.00 97.06 446 TRP A CA 1
ATOM 3546 C C . TRP A 1 446 ? -14.885 -8.103 -1.924 1.00 97.06 446 TRP A C 1
ATOM 3548 O O . TRP A 1 446 ? -15.571 -9.100 -1.705 1.00 97.06 446 TRP A O 1
ATOM 3558 N N . GLU A 1 447 ? -13.626 -8.196 -2.363 1.00 96.69 447 GLU A N 1
ATOM 3559 C CA . GLU A 1 447 ? -13.003 -9.480 -2.712 1.00 96.69 447 GLU A CA 1
ATOM 3560 C C . GLU A 1 447 ? -12.929 -10.428 -1.503 1.00 96.69 447 GLU A C 1
ATOM 3562 O O . GLU A 1 447 ? -13.275 -11.603 -1.614 1.00 96.69 447 GLU A O 1
ATOM 3567 N N . LEU A 1 448 ? -12.562 -9.929 -0.318 1.00 95.00 448 LEU A N 1
ATOM 3568 C CA . LEU A 1 448 ? -12.504 -10.740 0.906 1.00 95.00 448 LEU A CA 1
ATOM 3569 C C . LEU A 1 448 ? -13.876 -11.317 1.300 1.00 95.00 448 LEU A C 1
ATOM 3571 O O . LEU A 1 448 ? -13.949 -12.443 1.806 1.00 95.00 448 LEU A O 1
ATOM 3575 N N . LYS A 1 449 ? -14.967 -10.577 1.059 1.00 93.50 449 LYS A N 1
ATOM 3576 C CA . LYS A 1 449 ? -16.342 -11.062 1.272 1.00 93.50 449 LYS A CA 1
ATOM 3577 C C . LYS A 1 449 ? -16.707 -12.152 0.266 1.00 93.50 449 LYS A C 1
ATOM 3579 O O . LYS A 1 449 ? -17.206 -13.198 0.678 1.00 93.50 449 LYS A O 1
ATOM 3584 N N . GLU A 1 450 ? -16.379 -11.967 -1.012 1.00 93.62 450 GLU A N 1
ATOM 3585 C CA . GLU A 1 450 ? -16.600 -12.976 -2.061 1.00 93.62 450 GLU A CA 1
ATOM 3586 C C . GLU A 1 450 ? -15.802 -14.263 -1.803 1.00 93.62 450 GLU A C 1
ATOM 3588 O O . GLU A 1 450 ? -16.317 -15.375 -1.936 1.00 93.62 450 GLU A O 1
ATOM 3593 N N . MET A 1 451 ? -14.563 -14.124 -1.325 1.00 90.25 451 MET A N 1
ATOM 3594 C CA . MET A 1 451 ? -13.718 -15.236 -0.883 1.00 90.25 451 MET A CA 1
ATOM 3595 C C . MET A 1 451 ? -14.210 -15.897 0.412 1.00 90.25 451 MET A C 1
ATOM 3597 O O . MET A 1 451 ? -13.671 -16.928 0.820 1.00 90.25 451 MET A O 1
ATOM 3601 N N . ARG A 1 452 ? -15.234 -15.328 1.063 1.00 89.75 452 ARG A N 1
ATOM 3602 C CA . ARG A 1 452 ? -15.802 -15.794 2.331 1.00 89.75 452 ARG A CA 1
ATOM 3603 C C . ARG A 1 452 ? -14.768 -15.877 3.459 1.00 89.75 452 ARG A C 1
ATOM 3605 O O . ARG A 1 452 ? -14.801 -16.809 4.267 1.00 89.75 452 ARG A O 1
ATOM 3612 N N . VAL A 1 453 ? -13.855 -14.903 3.494 1.00 88.06 453 VAL A N 1
ATOM 3613 C CA . VAL A 1 453 ? -12.859 -14.732 4.568 1.00 88.06 453 VAL A CA 1
ATOM 3614 C C . VAL A 1 453 ? -13.544 -14.322 5.875 1.00 88.06 453 VAL A C 1
ATOM 3616 O O . VAL A 1 453 ? -13.175 -14.802 6.946 1.00 88.06 453 VAL A O 1
ATOM 3619 N N . PHE A 1 454 ? -14.583 -13.492 5.782 1.00 84.88 454 PHE A N 1
ATOM 3620 C CA . PHE A 1 454 ? -15.484 -13.165 6.887 1.00 84.88 454 PHE A CA 1
ATOM 3621 C C . PHE A 1 454 ? -16.597 -14.218 6.958 1.00 84.88 454 PHE A C 1
ATOM 3623 O O . PHE A 1 454 ? -17.616 -14.105 6.273 1.00 84.88 454 PHE A O 1
ATOM 3630 N N . ARG A 1 455 ? -16.346 -15.301 7.699 1.00 72.69 455 ARG A N 1
ATOM 3631 C CA . ARG A 1 455 ? -17.358 -16.301 8.049 1.00 72.69 455 ARG A CA 1
ATOM 3632 C C . ARG A 1 455 ? -17.225 -16.709 9.503 1.00 72.69 455 ARG A C 1
ATOM 3634 O O . ARG A 1 455 ? -16.313 -17.444 9.881 1.00 72.69 455 ARG A O 1
ATOM 3641 N N . TRP A 1 456 ? -18.216 -16.317 10.281 1.00 63.56 456 TRP A N 1
ATOM 3642 C CA . TRP A 1 456 ? -18.491 -16.866 11.588 1.00 63.56 456 TRP A CA 1
ATOM 3643 C C . TRP A 1 456 ? -19.010 -18.302 11.446 1.00 63.56 456 TRP A C 1
ATOM 3645 O O . TRP A 1 456 ? -20.207 -18.549 11.300 1.00 63.56 456 TRP A O 1
ATOM 3655 N N . GLU A 1 457 ? -18.103 -19.272 11.476 1.00 56.78 457 GLU A N 1
ATOM 3656 C CA . GLU A 1 457 ? -18.464 -20.667 11.714 1.00 56.78 457 GLU A CA 1
ATOM 3657 C C . GLU A 1 457 ? -18.502 -20.864 13.234 1.00 56.78 457 GLU A C 1
ATOM 3659 O O . GLU A 1 457 ? -17.490 -20.675 13.909 1.00 56.78 457 GLU A O 1
ATOM 3664 N N . ASN A 1 458 ? -19.681 -21.177 13.791 1.00 42.31 458 ASN A N 1
ATOM 3665 C CA . ASN A 1 458 ? -19.804 -21.534 15.204 1.00 42.31 458 ASN A CA 1
ATOM 3666 C C . ASN A 1 458 ? -18.815 -22.669 15.481 1.00 42.31 458 ASN A C 1
ATOM 3668 O O . ASN A 1 458 ? -18.995 -23.780 14.991 1.00 42.31 458 ASN A O 1
ATOM 3672 N N . ILE A 1 459 ? -17.772 -22.393 16.262 1.00 42.34 459 ILE A N 1
ATOM 3673 C CA . ILE A 1 459 ? -16.861 -23.418 16.773 1.00 42.34 459 ILE A CA 1
ATOM 3674 C C . ILE A 1 459 ? -17.571 -24.114 17.944 1.00 42.34 459 ILE A C 1
ATOM 3676 O O . ILE A 1 459 ? -17.117 -24.097 19.081 1.00 42.34 459 ILE A O 1
ATOM 3680 N N . GLU A 1 460 ? -18.731 -24.693 17.664 1.00 33.69 460 GLU A N 1
ATOM 3681 C CA . GLU A 1 460 ? -19.330 -25.762 18.443 1.00 33.69 460 GLU A CA 1
ATOM 3682 C C . GLU A 1 460 ? -19.528 -26.905 17.447 1.00 33.69 460 GLU A C 1
ATOM 3684 O O . GLU A 1 460 ? -20.251 -26.772 16.466 1.00 33.69 460 GLU A O 1
ATOM 3689 N N . GLU A 1 461 ? -18.800 -27.995 17.692 1.00 33.09 461 GLU A N 1
ATOM 3690 C CA . GLU A 1 461 ? -18.665 -29.207 16.871 1.00 33.09 461 GLU A CA 1
ATOM 3691 C C . GLU A 1 461 ? -17.652 -29.141 15.713 1.00 33.09 461 GLU A C 1
ATOM 3693 O O . GLU A 1 461 ? -17.876 -28.626 14.619 1.00 33.09 461 GLU A O 1
ATOM 3698 N N . GLY A 1 462 ? -16.494 -29.760 15.963 1.00 33.97 462 GLY A N 1
ATOM 3699 C CA . GLY A 1 462 ? -15.416 -29.959 15.004 1.00 33.97 462 GLY A CA 1
ATOM 3700 C C . GLY A 1 462 ? -15.822 -30.795 13.790 1.00 33.97 462 GLY A C 1
ATOM 3701 O O . GLY A 1 462 ? -15.577 -31.999 13.742 1.00 33.97 462 GLY A O 1
ATOM 3702 N N . LYS A 1 463 ? -16.335 -30.133 12.754 1.00 28.31 463 LYS A N 1
ATOM 3703 C CA . LYS A 1 463 ? -16.327 -30.637 11.377 1.00 28.31 463 LYS A CA 1
ATOM 3704 C C . LYS A 1 463 ? -15.719 -29.587 10.457 1.00 28.31 463 LYS A C 1
ATOM 3706 O O . LYS A 1 463 ? -16.408 -28.772 9.857 1.00 28.31 463 LYS A O 1
ATOM 3711 N N . VAL A 1 464 ? -14.392 -29.641 10.342 1.00 29.20 464 VAL A N 1
ATOM 3712 C CA . VAL A 1 464 ? -13.629 -28.933 9.310 1.00 29.20 464 VAL A CA 1
ATOM 3713 C C . VAL A 1 464 ? -14.101 -29.447 7.951 1.00 29.20 464 VAL A C 1
ATOM 3715 O O . VAL A 1 464 ? -13.761 -30.560 7.551 1.00 29.20 464 VAL A O 1
ATOM 3718 N N . TYR A 1 465 ? -14.883 -28.649 7.225 1.00 29.05 465 TYR A N 1
ATOM 3719 C CA . TYR A 1 465 ? -15.163 -28.933 5.823 1.00 29.05 465 TYR A CA 1
ATOM 3720 C C . TYR A 1 465 ? -13.897 -28.667 5.004 1.00 29.05 465 TYR A C 1
ATOM 3722 O O . TYR A 1 465 ? -13.591 -27.543 4.606 1.00 29.05 465 TYR A O 1
ATOM 3730 N N . GLN A 1 466 ? -13.161 -29.741 4.720 1.00 35.03 466 GLN A N 1
ATOM 3731 C CA . GLN A 1 466 ? -12.251 -29.796 3.585 1.00 35.03 466 GLN A CA 1
ATOM 3732 C C . GLN A 1 466 ? -13.076 -29.619 2.305 1.00 35.03 466 GLN A C 1
ATOM 3734 O O . GLN A 1 466 ? -13.624 -30.576 1.764 1.00 35.03 466 GLN A O 1
ATOM 3739 N N . LYS A 1 467 ? -13.166 -28.391 1.794 1.00 31.50 467 LYS A N 1
ATOM 3740 C CA . LYS A 1 467 ? -13.498 -28.174 0.386 1.00 31.50 467 LYS A CA 1
ATOM 3741 C C . LYS A 1 467 ? -12.331 -27.468 -0.284 1.00 31.50 467 LYS A C 1
ATOM 3743 O O . LYS A 1 467 ? -12.131 -26.266 -0.164 1.00 31.50 467 LYS A O 1
ATOM 3748 N N . THR A 1 468 ? -11.501 -28.317 -0.875 1.00 31.52 468 THR A N 1
ATOM 3749 C CA . THR A 1 468 ? -10.662 -28.085 -2.049 1.00 31.52 468 THR A CA 1
ATOM 3750 C C . THR A 1 468 ? -10.864 -26.723 -2.725 1.00 31.52 468 THR A C 1
ATOM 3752 O O . THR A 1 468 ? -11.820 -26.511 -3.468 1.00 31.52 468 THR A O 1
ATOM 3755 N N . LEU A 1 469 ? -9.873 -25.841 -2.566 1.00 33.28 469 LEU A N 1
ATOM 3756 C CA . LEU A 1 469 ? -9.461 -24.925 -3.631 1.00 33.28 469 LEU A CA 1
ATOM 3757 C C . LEU A 1 469 ? -8.859 -25.795 -4.743 1.00 33.28 469 LEU A C 1
ATOM 3759 O O . LEU A 1 469 ? -7.650 -25.983 -4.840 1.00 33.28 469 LEU A O 1
ATOM 3763 N N . GLY A 1 470 ? -9.735 -26.442 -5.510 1.00 28.42 470 GLY A N 1
ATOM 3764 C CA . GLY A 1 470 ? -9.366 -27.075 -6.762 1.00 28.42 470 GLY A CA 1
ATOM 3765 C C . GLY A 1 470 ? -9.055 -25.973 -7.761 1.00 28.42 470 GLY A C 1
ATOM 3766 O O . GLY A 1 470 ? -9.904 -25.124 -8.029 1.00 28.42 470 GLY A O 1
ATOM 3767 N N . ALA A 1 471 ? -7.831 -25.983 -8.276 1.00 38.69 471 ALA A N 1
ATOM 3768 C CA . ALA A 1 471 ? -7.380 -25.135 -9.362 1.00 38.69 471 ALA A CA 1
ATOM 3769 C C . ALA A 1 471 ? -8.382 -25.164 -10.530 1.00 38.69 471 ALA A C 1
ATOM 3771 O O . ALA A 1 471 ? -8.412 -26.109 -11.319 1.00 38.69 471 ALA A O 1
ATOM 3772 N N . SER A 1 472 ? -9.193 -24.115 -10.663 1.00 29.84 472 SER A N 1
ATOM 3773 C CA . SER A 1 472 ? -9.912 -23.854 -11.903 1.00 29.84 472 SER A CA 1
ATOM 3774 C C . SER A 1 472 ? -8.954 -23.131 -12.840 1.00 29.84 472 SER A C 1
ATOM 3776 O O . SER A 1 472 ? -8.761 -21.918 -12.762 1.00 29.84 472 SER A O 1
ATOM 3778 N N . LYS A 1 473 ? -8.320 -23.901 -13.728 1.00 35.56 473 LYS A N 1
ATOM 3779 C CA . LYS A 1 473 ? -7.713 -23.381 -14.955 1.00 35.56 473 LYS A CA 1
ATOM 3780 C C . LYS A 1 473 ? -8.832 -22.796 -15.818 1.00 35.56 473 LYS A C 1
ATOM 3782 O O . LYS A 1 473 ? -9.360 -23.497 -16.669 1.00 35.56 473 LYS A O 1
ATOM 3787 N N . ASN A 1 474 ? -9.232 -21.556 -15.550 1.00 31.38 474 ASN A N 1
ATOM 3788 C CA . ASN A 1 474 ? -9.933 -20.673 -16.485 1.00 31.38 474 ASN A CA 1
ATOM 3789 C C . ASN A 1 474 ? -10.062 -19.264 -15.888 1.00 31.38 474 ASN A C 1
ATOM 3791 O O . ASN A 1 474 ? -11.157 -18.755 -15.652 1.00 31.38 474 ASN A O 1
ATOM 3795 N N . SER A 1 475 ? -8.926 -18.595 -15.683 1.00 31.67 475 SER A N 1
ATOM 3796 C CA . SER A 1 475 ? -8.906 -17.140 -15.521 1.00 31.67 475 SER A CA 1
ATOM 3797 C C . SER A 1 475 ? -9.220 -16.498 -16.871 1.00 31.67 475 SER A C 1
ATOM 3799 O O . SER A 1 475 ? -8.325 -16.182 -17.658 1.00 31.67 475 SER A O 1
ATOM 3801 N N . LYS A 1 476 ? -10.509 -16.299 -17.163 1.00 29.19 476 LYS A N 1
ATOM 3802 C CA . LYS A 1 476 ? -10.903 -15.260 -18.115 1.00 29.19 476 LYS A CA 1
ATOM 3803 C C . LYS A 1 476 ? -10.454 -13.932 -17.511 1.00 29.19 476 LYS A C 1
ATOM 3805 O O . LYS A 1 476 ? -10.926 -13.546 -16.448 1.00 29.19 476 LYS A O 1
ATOM 3810 N N . ARG A 1 477 ? -9.512 -13.270 -18.188 1.00 28.81 477 ARG A N 1
ATOM 3811 C CA . ARG A 1 477 ? -9.131 -11.874 -17.947 1.00 28.81 477 ARG A CA 1
ATOM 3812 C C . ARG A 1 477 ? -10.402 -11.032 -17.843 1.00 28.81 477 ARG A C 1
ATOM 3814 O O . ARG A 1 477 ? -11.031 -10.750 -18.861 1.00 28.81 477 ARG A O 1
ATOM 3821 N N . ILE A 1 478 ? -10.762 -10.624 -16.633 1.00 28.81 478 ILE A N 1
ATOM 3822 C CA . ILE A 1 478 ? -11.645 -9.481 -16.442 1.00 28.81 478 ILE A CA 1
ATOM 3823 C C . ILE A 1 478 ? -10.757 -8.269 -16.705 1.00 28.81 478 ILE A C 1
ATOM 3825 O O . ILE A 1 478 ? -9.936 -7.880 -15.879 1.00 28.81 478 ILE A O 1
ATOM 3829 N N . LEU A 1 479 ? -10.849 -7.748 -17.929 1.00 25.84 479 LEU A N 1
ATOM 3830 C CA . LEU A 1 479 ? -10.375 -6.411 -18.250 1.00 25.84 479 LEU A CA 1
ATOM 3831 C C . LEU A 1 479 ? -11.190 -5.435 -17.401 1.00 25.84 479 LEU A C 1
ATOM 3833 O O . LEU A 1 479 ? -12.330 -5.119 -17.736 1.00 25.84 479 LEU A O 1
ATOM 3837 N N . ILE A 1 480 ? -10.598 -4.962 -16.309 1.00 29.23 480 ILE A N 1
ATOM 3838 C CA . ILE A 1 480 ? -10.989 -3.686 -15.724 1.00 29.23 480 ILE A CA 1
ATOM 3839 C C . ILE A 1 480 ? -10.556 -2.644 -16.758 1.00 29.23 480 ILE A C 1
ATOM 3841 O O . ILE A 1 480 ? -9.364 -2.427 -16.973 1.00 29.23 480 ILE A O 1
ATOM 3845 N N . ARG A 1 481 ? -11.525 -2.092 -17.493 1.00 27.31 481 ARG A N 1
ATOM 3846 C CA . ARG A 1 481 ? -11.309 -0.868 -18.266 1.00 27.31 481 ARG A CA 1
ATOM 3847 C C . ARG A 1 481 ? -11.061 0.245 -17.247 1.00 27.31 481 ARG A C 1
ATOM 3849 O O . ARG A 1 481 ? -11.987 0.598 -16.520 1.00 27.31 481 ARG A O 1
ATOM 3856 N N . CYS A 1 482 ? -9.815 0.706 -17.174 1.00 32.75 482 CYS A N 1
ATOM 3857 C CA . CYS A 1 482 ? -9.489 2.036 -16.671 1.00 32.75 482 CYS A CA 1
ATOM 3858 C C . CYS A 1 482 ? -9.983 3.096 -17.655 1.00 32.75 482 CYS A C 1
ATOM 3860 O O . CYS A 1 482 ? -9.959 2.806 -18.878 1.00 32.75 482 CYS A O 1
#

Secondary structure (DSSP, 8-state):
-PPPP--EES--TT------------------------SS--S--S-----------------PPPBPP-PPPPSS--EES--SSGGGPPP-HHHHHHTT--EEEE-TTS-HHHHHHHHHHHHHHHHHHHHHTT--GGGGGTTTT-EEEESSS--BTB-SEEEETTTTEEEEBTTB-TT-HHHHHHHHHHHHHHHHTT-SSTT----GGGSTT-TTS-HHHHHHHHHTTEEEEEPPHHHHHHHHHHHHHHHHHHHHHHHHHHHHTT--S---HHHHHHHHHHHHHHHHTGGG--TTTTTSTT---HHHHHHHHHHHHHHSSPPPHHHHHHHHHHHHHHHHHHT------S--EEEEE-HHHHHHHHHHHHB---SS--TTSHHHHHHHHHHHHHHHHHHHTT-EEHHHHTTTT-EEEE-TTS-EEESS--HHHHHHHHHHHHHHHHHHHHTT-S-----SS---------------------